Protein AF-A0A4V3D5M1-F1 (afdb_monomer)

Structure (mmCIF, N/CA/C/O backbone):
data_AF-A0A4V3D5M1-F1
#
_entry.id   AF-A0A4V3D5M1-F1
#
loop_
_atom_site.group_PDB
_atom_site.id
_atom_site.type_symbol
_atom_site.label_atom_id
_atom_site.label_alt_id
_atom_site.label_comp_id
_atom_site.label_asym_id
_atom_site.label_entity_id
_atom_site.label_seq_id
_atom_site.pdbx_PDB_ins_code
_atom_site.Cartn_x
_atom_site.Cartn_y
_atom_site.Cartn_z
_atom_site.occupancy
_atom_site.B_iso_or_equiv
_atom_site.auth_seq_id
_atom_site.auth_comp_id
_atom_site.auth_asym_id
_atom_site.auth_atom_id
_atom_site.pdbx_PDB_model_num
ATOM 1 N N . MET A 1 1 ? 50.650 0.240 -108.966 1.00 38.81 1 MET A N 1
ATOM 2 C CA . MET A 1 1 ? 50.405 1.112 -110.134 1.00 38.81 1 MET A CA 1
ATOM 3 C C . MET A 1 1 ? 51.763 1.457 -110.728 1.00 38.81 1 MET A C 1
ATOM 5 O O . MET A 1 1 ? 52.514 2.181 -110.101 1.00 38.81 1 MET A O 1
ATOM 9 N N . SER A 1 2 ? 52.283 0.632 -111.637 1.00 33.84 2 SER A N 1
ATOM 10 C CA . SER A 1 2 ? 51.985 0.589 -113.083 1.00 33.84 2 SER A CA 1
ATOM 11 C C . SER A 1 2 ? 52.769 1.644 -113.875 1.00 33.84 2 SER A C 1
ATOM 13 O O . SER A 1 2 ? 52.471 2.826 -113.787 1.00 33.84 2 SER A O 1
ATOM 15 N N . ALA A 1 3 ? 53.702 1.137 -114.687 1.00 30.89 3 ALA A N 1
ATOM 16 C CA . ALA A 1 3 ? 54.170 1.687 -115.959 1.00 30.89 3 ALA A CA 1
ATOM 17 C C . ALA A 1 3 ? 54.864 3.065 -115.963 1.00 30.89 3 ALA A C 1
ATOM 19 O O . ALA A 1 3 ? 54.233 4.092 -116.165 1.00 30.89 3 ALA A O 1
ATOM 20 N N . PHE A 1 4 ? 56.200 3.050 -115.927 1.00 33.59 4 PHE A N 1
ATOM 21 C CA . PHE A 1 4 ? 57.009 3.901 -116.812 1.00 33.59 4 PHE A CA 1
ATOM 22 C C . PHE A 1 4 ? 58.191 3.069 -117.325 1.00 33.59 4 PHE A C 1
ATOM 24 O O . PHE A 1 4 ? 59.329 3.152 -116.871 1.00 33.59 4 PHE A O 1
ATOM 31 N N . THR A 1 5 ? 57.857 2.153 -118.228 1.00 35.31 5 THR A N 1
ATOM 32 C CA . THR A 1 5 ? 58.787 1.419 -119.082 1.00 35.31 5 THR A CA 1
ATOM 33 C C . THR A 1 5 ? 58.878 2.117 -120.432 1.00 35.31 5 THR A C 1
ATOM 35 O O . THR A 1 5 ? 57.850 2.480 -120.990 1.00 35.31 5 THR A O 1
ATOM 38 N N . SER A 1 6 ? 60.087 2.125 -120.995 1.00 36.47 6 SER A N 1
ATOM 39 C CA . SER A 1 6 ? 60.336 1.960 -122.434 1.00 36.47 6 SER A CA 1
ATOM 40 C C . SER A 1 6 ? 59.888 3.082 -123.382 1.00 36.47 6 SER A C 1
ATOM 42 O O . SER A 1 6 ? 58.747 3.116 -123.826 1.00 36.47 6 SER A O 1
ATOM 44 N N . SER A 1 7 ? 60.840 3.946 -123.754 1.00 36.25 7 SER A N 1
ATOM 45 C CA . SER A 1 7 ? 60.905 4.719 -125.013 1.00 36.25 7 SER A CA 1
ATOM 46 C C . SER A 1 7 ? 61.992 5.786 -124.814 1.00 36.25 7 SER A C 1
ATOM 48 O O . SER A 1 7 ? 61.733 6.818 -124.213 1.00 36.25 7 SER A O 1
ATOM 50 N N . ALA A 1 8 ? 63.264 5.573 -125.142 1.00 36.22 8 ALA A N 1
ATOM 51 C CA . ALA A 1 8 ? 63.747 5.729 -126.508 1.00 36.22 8 ALA A CA 1
ATOM 52 C C . ALA A 1 8 ? 65.191 5.189 -126.613 1.00 36.22 8 ALA A C 1
ATOM 54 O O . ALA A 1 8 ? 66.164 5.932 -126.542 1.00 36.22 8 ALA A O 1
ATOM 55 N N . GLY A 1 9 ? 65.332 3.872 -126.766 1.00 36.44 9 GLY A N 1
ATOM 56 C CA . GLY A 1 9 ? 66.599 3.192 -127.077 1.00 36.44 9 GLY A CA 1
ATOM 57 C C . GLY A 1 9 ? 66.796 2.951 -128.578 1.00 36.44 9 GLY A C 1
ATOM 58 O O . GLY A 1 9 ? 67.371 1.941 -128.963 1.00 36.44 9 GLY A O 1
ATOM 59 N N . GLY A 1 10 ? 66.263 3.823 -129.438 1.00 39.78 10 GLY A N 1
ATOM 60 C CA . GLY A 1 10 ? 66.081 3.536 -130.864 1.00 39.78 10 GLY A CA 1
ATOM 61 C C . GLY A 1 10 ? 66.462 4.677 -131.799 1.00 39.78 10 GLY A C 1
ATOM 62 O O . GLY A 1 10 ? 65.654 5.025 -132.645 1.00 39.78 10 GLY A O 1
ATOM 63 N N . GLN A 1 11 ? 67.651 5.276 -131.659 1.00 41.88 11 GLN A N 1
ATOM 64 C CA . GLN A 1 11 ? 68.198 6.227 -132.653 1.00 41.88 11 GLN A CA 1
ATOM 65 C C . GLN A 1 11 ? 69.733 6.144 -132.833 1.00 41.88 11 GLN A C 1
ATOM 67 O O . GLN A 1 11 ? 70.346 7.078 -133.334 1.00 41.88 11 GLN A O 1
ATOM 72 N N . PHE A 1 12 ? 70.376 5.021 -132.482 1.00 41.94 12 PHE A N 1
ATOM 73 C CA . PHE A 1 12 ? 71.841 4.853 -132.609 1.00 41.94 12 PHE A CA 1
ATOM 74 C C . PHE A 1 12 ? 72.307 3.967 -133.784 1.00 41.94 12 PHE A C 1
ATOM 76 O O . PHE A 1 12 ? 73.502 3.760 -133.963 1.00 41.94 12 PHE A O 1
ATOM 83 N N . ALA A 1 13 ? 71.391 3.497 -134.640 1.00 44.75 13 ALA A N 1
ATOM 84 C CA . ALA A 1 13 ? 71.714 2.652 -135.801 1.00 44.75 13 ALA A CA 1
ATOM 85 C C . ALA A 1 13 ? 71.815 3.414 -137.147 1.00 44.75 13 ALA A C 1
ATOM 87 O O . ALA A 1 13 ? 72.093 2.807 -138.177 1.00 44.75 13 ALA A O 1
ATOM 88 N N . GLY A 1 14 ? 71.611 4.739 -137.164 1.00 43.56 14 GLY A N 1
ATOM 89 C CA . GLY A 1 14 ? 71.550 5.543 -138.398 1.00 43.56 14 GLY A CA 1
ATOM 90 C C . GLY A 1 14 ? 72.867 6.179 -138.872 1.00 43.56 14 GLY A C 1
ATOM 91 O O . GLY A 1 14 ? 72.939 6.637 -140.008 1.00 43.56 14 GLY A O 1
ATOM 92 N N . ALA A 1 15 ? 73.921 6.209 -138.047 1.00 45.25 15 ALA A N 1
ATOM 93 C CA . ALA A 1 15 ? 75.144 6.967 -138.356 1.00 45.25 15 ALA A CA 1
ATOM 94 C C . ALA A 1 15 ? 76.265 6.149 -139.036 1.00 45.25 15 ALA A C 1
ATOM 96 O O . ALA A 1 15 ? 77.187 6.730 -139.601 1.00 45.25 15 ALA A O 1
ATOM 97 N N . LEU A 1 16 ? 76.180 4.811 -139.050 1.00 48.78 16 LEU A N 1
ATOM 98 C CA . LEU A 1 16 ? 77.192 3.934 -139.670 1.00 48.78 16 LEU A CA 1
ATOM 99 C C . LEU A 1 16 ? 76.913 3.596 -141.151 1.00 48.78 16 LEU A C 1
ATOM 101 O O . LEU A 1 16 ? 77.781 3.051 -141.826 1.00 48.78 16 LEU A O 1
ATOM 105 N N . GLY A 1 17 ? 75.748 3.977 -141.693 1.00 49.00 17 GLY A N 1
ATOM 106 C CA . GLY A 1 17 ? 75.392 3.790 -143.111 1.00 49.00 17 GLY A CA 1
ATOM 107 C C . GLY A 1 17 ? 75.863 4.907 -144.058 1.00 49.00 17 GLY A C 1
ATOM 108 O O . GLY A 1 17 ? 75.968 4.690 -145.262 1.00 49.00 17 GLY A O 1
ATOM 109 N N . LEU A 1 18 ? 76.205 6.090 -143.535 1.00 49.97 18 LEU A N 1
ATOM 110 C CA . LEU A 1 18 ? 76.643 7.248 -144.334 1.00 49.97 18 LEU A CA 1
ATOM 111 C C . LEU A 1 18 ? 78.138 7.215 -144.711 1.00 49.97 18 LEU A C 1
ATOM 113 O O . LEU A 1 18 ? 78.573 7.985 -145.563 1.00 49.97 18 LEU A O 1
ATOM 117 N N . ALA A 1 19 ? 78.919 6.286 -144.150 1.00 49.03 19 ALA A N 1
ATOM 118 C CA . ALA A 1 19 ? 80.354 6.159 -144.422 1.00 49.03 19 ALA A CA 1
ATOM 119 C C . ALA A 1 19 ? 80.692 5.340 -145.690 1.00 49.03 19 ALA A C 1
ATOM 121 O O . ALA A 1 19 ? 81.795 5.462 -146.213 1.00 49.03 19 ALA A O 1
ATOM 122 N N . PHE A 1 20 ? 79.756 4.551 -146.237 1.00 52.84 20 PHE A N 1
ATOM 123 C CA . PHE A 1 20 ? 80.002 3.725 -147.435 1.00 52.84 20 PHE A CA 1
ATOM 124 C C . PHE A 1 20 ? 79.642 4.421 -148.763 1.00 52.84 20 PHE A C 1
ATOM 126 O O . PHE A 1 20 ? 80.139 4.031 -149.817 1.00 52.84 20 PHE A O 1
ATOM 133 N N . ALA A 1 21 ? 78.837 5.489 -148.730 1.00 51.47 21 ALA A N 1
ATOM 134 C CA . ALA A 1 21 ? 78.454 6.250 -149.927 1.00 51.47 21 ALA A CA 1
ATOM 135 C C . ALA A 1 21 ? 79.505 7.300 -150.351 1.00 51.47 21 ALA A C 1
ATOM 137 O O . ALA A 1 21 ? 79.595 7.637 -151.529 1.00 51.47 21 ALA A O 1
ATOM 138 N N . ALA A 1 22 ? 80.362 7.760 -149.431 1.00 49.22 22 ALA A N 1
ATOM 139 C CA . ALA A 1 22 ? 81.484 8.651 -149.749 1.00 49.22 22 ALA A CA 1
ATOM 140 C C . ALA A 1 22 ? 82.680 7.916 -150.401 1.00 49.22 22 ALA A C 1
ATOM 142 O O . ALA A 1 22 ? 83.507 8.540 -151.062 1.00 49.22 22 ALA A O 1
ATOM 143 N N . ALA A 1 23 ? 82.747 6.583 -150.288 1.00 48.66 23 ALA A N 1
ATOM 144 C CA . ALA A 1 23 ? 83.873 5.768 -150.752 1.00 48.66 23 ALA A CA 1
ATOM 145 C C . ALA A 1 23 ? 83.890 5.475 -152.270 1.00 48.66 23 ALA A C 1
ATOM 147 O O . ALA A 1 23 ? 84.845 4.878 -152.758 1.00 48.66 23 ALA A O 1
ATOM 148 N N . ARG A 1 24 ? 82.879 5.906 -153.045 1.00 51.75 24 ARG A N 1
ATOM 149 C CA . ARG A 1 24 ? 82.835 5.699 -154.512 1.00 51.75 24 ARG A CA 1
ATOM 150 C C . ARG A 1 24 ? 83.098 6.965 -155.341 1.00 51.75 24 ARG A C 1
ATOM 152 O O . ARG A 1 24 ? 83.349 6.853 -156.533 1.00 51.75 24 ARG A O 1
ATOM 159 N N . ALA A 1 25 ? 83.099 8.148 -154.722 1.00 46.75 25 ALA A N 1
ATOM 160 C CA . ALA A 1 25 ? 83.347 9.430 -155.399 1.00 46.75 25 ALA A CA 1
ATOM 161 C C . ALA A 1 25 ? 84.791 9.959 -155.239 1.00 46.75 25 ALA A C 1
ATOM 163 O O . ALA A 1 25 ? 85.139 10.978 -155.826 1.00 46.75 25 ALA A O 1
ATOM 164 N N . ALA A 1 26 ? 85.649 9.272 -154.476 1.00 43.56 26 ALA A N 1
ATOM 165 C CA . ALA A 1 26 ? 87.020 9.700 -154.165 1.00 43.56 26 ALA A CA 1
ATOM 166 C C . ALA A 1 26 ? 88.106 8.855 -154.8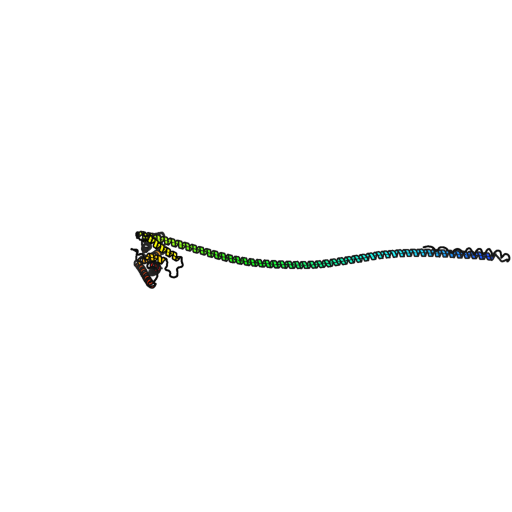72 1.00 43.56 26 ALA A C 1
ATOM 168 O O . ALA A 1 26 ? 89.197 8.672 -154.342 1.00 43.56 26 ALA A O 1
ATOM 169 N N . SER A 1 27 ? 87.811 8.330 -156.070 1.00 45.66 27 SER A N 1
ATOM 170 C CA . SER A 1 27 ? 88.749 7.549 -156.903 1.00 45.66 27 SER A CA 1
ATOM 171 C C . SER A 1 27 ? 89.645 8.412 -157.813 1.00 45.66 27 SER A C 1
ATOM 173 O O . SER A 1 27 ? 90.432 7.863 -158.579 1.00 45.66 27 SER A O 1
ATOM 175 N N . GLU A 1 28 ? 89.550 9.744 -157.754 1.00 43.41 28 GLU A N 1
ATOM 176 C CA . GLU A 1 28 ? 90.243 10.643 -158.699 1.00 43.41 28 GLU A CA 1
ATOM 177 C C . GLU A 1 28 ? 91.221 11.639 -158.055 1.00 43.41 28 GLU A C 1
ATOM 179 O O . GLU A 1 28 ? 91.798 12.468 -158.754 1.00 43.41 28 GLU A O 1
ATOM 184 N N . ARG A 1 29 ? 91.465 11.584 -156.739 1.00 43.66 29 ARG A N 1
ATOM 185 C CA . ARG A 1 29 ? 92.423 12.494 -156.082 1.00 43.66 29 ARG A CA 1
ATOM 186 C C . ARG A 1 29 ? 93.280 11.731 -155.087 1.00 43.66 29 ARG A C 1
ATOM 188 O O . ARG A 1 29 ? 92.848 11.467 -153.972 1.00 43.66 29 ARG A O 1
ATOM 195 N N . GLY A 1 30 ? 94.468 11.333 -155.536 1.00 50.34 30 GLY A N 1
ATOM 196 C CA . GLY A 1 30 ? 95.462 10.638 -154.726 1.00 50.34 30 GLY A CA 1
ATOM 197 C C . GLY A 1 30 ? 95.838 11.431 -153.475 1.00 50.34 30 GLY A C 1
ATOM 198 O O . GLY A 1 30 ? 96.649 12.347 -153.545 1.00 50.34 30 GLY A O 1
ATOM 199 N N . GLU A 1 31 ? 95.264 11.028 -152.344 1.00 46.81 31 GLU A N 1
ATOM 200 C CA . GLU A 1 31 ? 95.636 11.448 -150.995 1.00 46.81 31 GLU A CA 1
ATOM 201 C C . GLU A 1 31 ? 95.695 10.226 -150.057 1.00 46.81 31 GLU A C 1
ATOM 203 O O . GLU A 1 31 ? 95.094 9.176 -150.292 1.00 46.81 31 GLU A O 1
ATOM 208 N N . ASP A 1 32 ? 96.515 10.363 -149.023 1.00 55.97 32 ASP A N 1
ATOM 209 C CA . ASP A 1 32 ? 97.244 9.318 -148.303 1.00 55.97 32 ASP A CA 1
ATOM 210 C C . ASP A 1 32 ? 96.400 8.598 -147.214 1.00 55.97 32 ASP A C 1
ATOM 212 O O . ASP A 1 32 ? 96.239 9.067 -146.081 1.00 55.97 32 ASP A O 1
ATOM 216 N N . TRP A 1 33 ? 95.844 7.425 -147.550 1.00 52.62 33 TRP A N 1
ATOM 217 C CA . TRP A 1 33 ? 94.877 6.642 -146.749 1.00 52.62 33 TRP A CA 1
ATOM 218 C C . TRP A 1 33 ? 95.393 6.109 -145.394 1.00 52.62 33 TRP A C 1
ATOM 220 O O . TRP A 1 33 ? 94.600 5.746 -144.516 1.00 52.62 33 TRP A O 1
ATOM 230 N N . ALA A 1 34 ? 96.708 6.083 -145.166 1.00 57.53 34 ALA A N 1
ATOM 231 C CA . ALA A 1 34 ? 97.302 5.540 -143.940 1.00 57.53 34 ALA A CA 1
ATOM 232 C C . ALA A 1 34 ? 97.051 6.419 -142.693 1.00 57.53 34 ALA A C 1
ATOM 234 O O . ALA A 1 34 ? 96.939 5.907 -141.573 1.00 57.53 34 ALA A O 1
ATOM 235 N N . ALA A 1 35 ? 96.898 7.737 -142.866 1.00 58.00 35 ALA A N 1
ATOM 236 C CA . ALA A 1 35 ? 96.636 8.668 -141.764 1.00 58.00 35 ALA A CA 1
ATOM 237 C C . ALA A 1 35 ? 95.186 8.587 -141.248 1.00 58.00 35 ALA A C 1
ATOM 239 O O . ALA A 1 35 ? 94.921 8.792 -140.057 1.00 58.00 35 ALA A O 1
ATOM 240 N N . GLN A 1 36 ? 94.242 8.241 -142.125 1.00 56.66 36 GLN A N 1
ATOM 241 C CA . GLN A 1 36 ? 92.815 8.224 -141.811 1.00 56.66 36 GLN A CA 1
ATOM 242 C C . GLN A 1 36 ? 92.421 6.971 -141.015 1.00 56.66 36 GLN A C 1
ATOM 244 O O . GLN A 1 36 ? 91.700 7.073 -140.022 1.00 56.66 36 GLN A O 1
ATOM 249 N N . ALA A 1 37 ? 92.998 5.808 -141.339 1.00 58.75 37 ALA A N 1
ATOM 250 C CA . ALA A 1 37 ? 92.795 4.570 -140.578 1.00 58.75 37 ALA A CA 1
ATOM 251 C C . ALA A 1 37 ? 93.282 4.676 -139.116 1.00 58.75 37 ALA A C 1
ATOM 253 O O . ALA A 1 37 ? 92.639 4.162 -138.197 1.00 58.75 37 ALA A O 1
ATOM 254 N N . LYS A 1 38 ? 94.385 5.398 -138.870 1.00 64.50 38 LYS A N 1
ATOM 255 C CA . LYS A 1 38 ? 94.924 5.621 -137.516 1.00 64.50 38 LYS A CA 1
ATOM 256 C C . LYS A 1 38 ? 94.038 6.557 -136.681 1.00 64.50 38 LYS A C 1
ATOM 258 O O . LYS A 1 38 ? 93.920 6.357 -135.473 1.00 64.50 38 LYS A O 1
ATOM 263 N N . ARG A 1 39 ? 93.375 7.533 -137.320 1.00 62.59 39 ARG A N 1
ATOM 264 C CA . ARG A 1 39 ? 92.356 8.382 -136.675 1.00 62.59 39 ARG A CA 1
ATOM 265 C C . ARG A 1 39 ? 91.113 7.584 -136.291 1.00 62.59 39 ARG A C 1
ATOM 267 O O . ARG A 1 39 ? 90.648 7.735 -135.170 1.00 62.59 39 ARG A O 1
ATOM 274 N N . TYR A 1 40 ? 90.624 6.699 -137.161 1.00 66.25 40 TYR A N 1
ATOM 275 C CA . TYR A 1 40 ? 89.454 5.871 -136.847 1.00 66.25 40 TYR A CA 1
ATOM 276 C C . TYR A 1 40 ? 89.707 4.860 -135.722 1.00 66.25 40 TYR A C 1
ATOM 278 O O . TYR A 1 40 ? 88.810 4.629 -134.918 1.00 66.25 40 TYR A O 1
ATOM 286 N N . ARG A 1 41 ? 90.921 4.300 -135.608 1.00 67.94 41 ARG A N 1
ATOM 287 C CA . ARG A 1 41 ? 91.261 3.387 -134.501 1.00 67.94 41 ARG A CA 1
ATOM 288 C C . ARG A 1 41 ? 91.300 4.105 -133.144 1.00 67.94 41 ARG A C 1
ATOM 290 O O . ARG A 1 41 ? 90.707 3.598 -132.203 1.00 67.94 41 ARG A O 1
ATOM 297 N N . ARG A 1 42 ? 91.898 5.304 -133.071 1.00 69.94 42 ARG A N 1
ATOM 298 C CA . ARG A 1 42 ? 91.842 6.145 -131.857 1.00 69.94 42 ARG A CA 1
ATOM 299 C C . ARG A 1 42 ? 90.416 6.544 -131.505 1.00 69.94 42 ARG A C 1
ATOM 301 O O . ARG A 1 42 ? 90.024 6.406 -130.361 1.00 69.94 42 ARG A O 1
ATOM 308 N N . LEU A 1 43 ? 89.617 6.938 -132.499 1.00 70.25 43 LEU A N 1
ATOM 309 C CA . LEU A 1 43 ? 88.214 7.279 -132.267 1.00 70.25 43 LEU A CA 1
ATOM 310 C C . LEU A 1 43 ? 87.433 6.084 -131.694 1.00 70.25 43 LEU A C 1
ATOM 312 O O . LEU A 1 43 ? 86.623 6.260 -130.797 1.00 70.25 43 LEU A O 1
ATOM 316 N N . ALA A 1 44 ? 87.680 4.866 -132.186 1.00 67.38 44 ALA A N 1
ATOM 317 C CA . ALA A 1 44 ? 87.042 3.656 -131.670 1.00 67.38 44 ALA A CA 1
ATOM 318 C C . ALA A 1 44 ? 87.494 3.298 -130.239 1.00 67.38 44 ALA A C 1
ATOM 320 O O . ALA A 1 44 ? 86.673 2.840 -129.446 1.00 67.38 44 ALA A O 1
ATOM 321 N N . GLU A 1 45 ? 88.767 3.521 -129.901 1.00 73.19 45 GLU A N 1
ATOM 322 C CA . GLU A 1 45 ? 89.299 3.361 -128.538 1.00 73.19 45 GLU A CA 1
ATOM 323 C C . GLU A 1 45 ? 88.703 4.405 -127.580 1.00 73.19 45 GLU A C 1
ATOM 325 O O . GLU A 1 45 ? 88.191 4.026 -126.529 1.00 73.19 45 GLU A O 1
ATOM 330 N N . ASP A 1 46 ? 88.639 5.675 -127.992 1.00 74.19 46 ASP A N 1
ATOM 331 C CA . ASP A 1 46 ? 88.011 6.763 -127.230 1.00 74.19 46 ASP A CA 1
ATOM 332 C C . ASP A 1 46 ? 86.509 6.497 -127.003 1.00 74.19 46 ASP A C 1
ATOM 334 O O . ASP A 1 46 ? 85.981 6.730 -125.915 1.00 74.19 46 ASP A O 1
ATOM 338 N N . TYR A 1 47 ? 85.807 5.957 -128.009 1.00 69.94 47 TYR A N 1
ATOM 339 C CA . TYR A 1 47 ? 84.399 5.561 -127.886 1.00 69.94 47 TYR A CA 1
ATOM 340 C C . TYR A 1 47 ? 84.201 4.394 -126.921 1.00 69.94 47 TYR A C 1
ATOM 342 O O . TYR A 1 47 ? 83.223 4.382 -126.175 1.00 69.94 47 TYR A O 1
ATOM 350 N N . LYS A 1 48 ? 85.109 3.413 -126.930 1.00 74.44 48 LYS A N 1
ATOM 351 C CA . LYS A 1 48 ? 85.054 2.283 -126.003 1.00 74.44 48 LYS A CA 1
ATOM 352 C C . LYS A 1 48 ? 85.326 2.740 -124.572 1.00 74.44 48 LYS A C 1
ATOM 354 O O . LYS A 1 48 ? 84.572 2.380 -123.681 1.00 74.44 48 LYS A O 1
ATOM 359 N N . GLU A 1 49 ? 86.322 3.597 -124.362 1.00 75.38 49 GLU A N 1
ATOM 360 C CA . GLU A 1 49 ? 86.625 4.152 -123.041 1.00 75.38 49 GLU A CA 1
ATOM 361 C C . GLU A 1 49 ? 85.478 5.033 -122.514 1.00 75.38 49 GLU A C 1
ATOM 363 O O . GLU A 1 49 ? 85.123 4.962 -121.338 1.00 75.38 49 GLU A O 1
ATOM 368 N N . ALA A 1 50 ? 84.842 5.827 -123.383 1.00 71.56 50 ALA A N 1
ATOM 369 C CA . ALA A 1 50 ? 83.647 6.593 -123.030 1.00 71.56 50 ALA A CA 1
ATOM 370 C C . ALA A 1 50 ? 82.452 5.685 -122.692 1.00 71.56 50 ALA A C 1
ATOM 372 O O . ALA A 1 50 ? 81.703 5.980 -121.759 1.00 71.56 50 ALA A O 1
ATOM 373 N N . TYR A 1 51 ? 82.280 4.580 -123.421 1.00 74.00 51 TYR A N 1
ATOM 374 C CA . TYR A 1 51 ? 81.241 3.589 -123.151 1.00 74.00 51 TYR A CA 1
ATOM 375 C C . TYR A 1 51 ? 81.480 2.860 -121.825 1.00 74.00 51 TYR A C 1
ATOM 377 O O . TYR A 1 51 ? 80.552 2.750 -121.030 1.00 74.00 51 TYR A O 1
ATOM 385 N N . ASP A 1 52 ? 82.713 2.433 -121.551 1.00 75.25 52 ASP A N 1
ATOM 386 C CA . ASP A 1 52 ? 83.083 1.745 -120.313 1.00 75.25 52 ASP A CA 1
ATOM 387 C C . ASP A 1 52 ? 82.903 2.674 -119.097 1.00 75.25 52 ASP A C 1
ATOM 389 O O . ASP A 1 52 ? 82.280 2.274 -118.116 1.00 75.25 52 ASP A O 1
ATOM 393 N N . LYS A 1 53 ? 83.304 3.953 -119.195 1.00 75.62 53 LYS A N 1
ATOM 394 C CA . LYS A 1 53 ? 83.052 4.968 -118.148 1.00 75.62 53 LYS A CA 1
ATOM 395 C C . LYS A 1 53 ? 81.564 5.246 -117.934 1.00 75.62 53 LYS A C 1
ATOM 397 O O . LYS A 1 53 ? 81.130 5.440 -116.799 1.00 75.62 53 LYS A O 1
ATOM 402 N N . LEU A 1 54 ? 80.767 5.274 -119.005 1.00 71.62 54 LEU A N 1
ATOM 403 C CA . LEU A 1 54 ? 79.311 5.414 -118.905 1.00 71.62 54 LEU A CA 1
ATOM 404 C C . LEU A 1 54 ? 78.670 4.179 -118.276 1.00 71.62 54 LEU A C 1
ATOM 406 O O . LEU A 1 54 ? 77.735 4.322 -117.491 1.00 71.62 54 LEU A O 1
ATOM 410 N N . TYR A 1 55 ? 79.162 2.984 -118.598 1.00 74.25 55 TYR A N 1
ATOM 411 C CA . TYR A 1 55 ? 78.678 1.742 -118.014 1.00 74.25 55 TYR A CA 1
ATOM 412 C C . TYR A 1 55 ? 79.021 1.675 -116.525 1.00 74.25 55 TYR A C 1
ATOM 414 O O . TYR A 1 55 ? 78.134 1.388 -115.729 1.00 74.25 55 TYR A O 1
ATOM 422 N N . GLU A 1 56 ? 80.246 2.045 -116.142 1.00 76.44 56 GLU A N 1
ATOM 423 C CA . GLU A 1 56 ? 80.708 2.110 -114.753 1.00 76.44 56 GLU A CA 1
ATOM 424 C C . GLU A 1 56 ? 79.896 3.131 -113.936 1.00 76.44 56 GLU A C 1
ATOM 426 O O . GLU A 1 56 ? 79.359 2.793 -112.879 1.00 76.44 56 GLU A O 1
ATOM 431 N N . ALA A 1 57 ? 79.681 4.338 -114.477 1.00 72.62 57 ALA A N 1
ATOM 432 C CA . ALA A 1 57 ? 78.802 5.346 -113.881 1.00 72.62 57 ALA A CA 1
ATOM 433 C C . ALA A 1 57 ? 77.342 4.866 -113.773 1.00 72.62 57 ALA A C 1
ATOM 435 O O . ALA A 1 57 ? 76.659 5.154 -112.786 1.00 72.62 57 ALA A O 1
ATOM 436 N N . LEU A 1 58 ? 76.849 4.102 -114.754 1.00 76.44 58 LEU A N 1
ATOM 437 C CA . LEU A 1 58 ? 75.517 3.496 -114.714 1.00 76.44 58 LEU A CA 1
ATOM 438 C C . LEU A 1 58 ? 75.416 2.411 -113.628 1.00 76.44 58 LEU A C 1
ATOM 440 O O . LEU A 1 58 ? 74.383 2.307 -112.971 1.00 76.44 58 LEU A O 1
ATOM 444 N N . THR A 1 59 ? 76.455 1.601 -113.415 1.00 77.00 59 THR A N 1
ATOM 445 C CA . THR A 1 59 ? 76.501 0.621 -112.314 1.00 77.00 59 THR A CA 1
ATOM 446 C C . THR A 1 59 ? 76.562 1.302 -110.956 1.00 77.00 59 THR A C 1
ATOM 448 O O . THR A 1 59 ? 75.710 1.006 -110.126 1.00 77.00 59 THR A O 1
ATOM 451 N N . ILE A 1 60 ? 77.444 2.289 -110.762 1.00 79.12 60 ILE A N 1
ATOM 452 C CA . ILE A 1 60 ? 77.553 3.045 -109.502 1.00 79.12 60 ILE A CA 1
ATOM 453 C C . ILE A 1 60 ? 76.223 3.735 -109.167 1.00 79.12 60 ILE A C 1
ATOM 455 O O . ILE A 1 60 ? 75.765 3.712 -108.028 1.00 79.12 60 ILE A O 1
ATOM 459 N N . THR A 1 61 ? 75.550 4.321 -110.162 1.00 76.50 61 THR A N 1
ATOM 460 C CA . THR A 1 61 ? 74.238 4.952 -109.946 1.00 76.50 61 THR A CA 1
ATOM 461 C C . THR A 1 61 ? 73.125 3.941 -109.673 1.00 76.50 61 THR A C 1
ATOM 463 O O . THR A 1 61 ? 72.229 4.238 -108.883 1.00 76.50 61 THR A O 1
ATOM 466 N N . LYS A 1 62 ? 73.160 2.741 -110.269 1.00 78.88 62 LYS A N 1
ATOM 467 C CA . LYS A 1 62 ? 72.215 1.654 -109.954 1.00 78.88 62 LYS A CA 1
ATOM 468 C C . LYS A 1 62 ? 72.433 1.088 -108.555 1.00 78.88 62 LYS A C 1
ATOM 470 O O . LYS A 1 62 ? 71.449 0.881 -107.850 1.00 78.88 62 LYS A O 1
ATOM 475 N N . GLU A 1 63 ? 73.681 0.871 -108.159 1.00 80.62 63 GLU A N 1
ATOM 476 C CA . GLU A 1 63 ? 74.061 0.401 -106.824 1.00 80.62 63 GLU A CA 1
ATOM 477 C C . GLU A 1 63 ? 73.698 1.447 -105.768 1.00 80.62 63 GLU A C 1
ATOM 479 O O . GLU A 1 63 ? 72.959 1.131 -104.840 1.00 80.62 63 GLU A O 1
ATOM 484 N N . GLY A 1 64 ? 74.042 2.720 -105.985 1.00 77.06 64 GLY A N 1
ATOM 485 C CA . GLY A 1 64 ? 73.623 3.819 -105.111 1.00 77.06 64 GLY A CA 1
ATOM 486 C C . GLY A 1 64 ? 72.099 3.983 -105.037 1.00 77.06 64 GLY A C 1
ATOM 487 O O . GLY A 1 64 ? 71.546 4.231 -103.967 1.00 77.06 64 GLY A O 1
ATOM 488 N N . ALA A 1 65 ? 71.373 3.775 -106.143 1.00 76.44 65 ALA A N 1
ATOM 489 C CA . ALA A 1 65 ? 69.909 3.755 -106.131 1.00 76.44 65 ALA A CA 1
ATOM 490 C C . ALA A 1 65 ? 69.339 2.535 -105.387 1.00 76.44 65 ALA A C 1
ATOM 492 O O . ALA A 1 65 ? 68.259 2.626 -104.800 1.00 76.44 65 ALA A O 1
ATOM 493 N N . GLN A 1 66 ? 70.030 1.395 -105.408 1.00 82.44 66 GLN A N 1
ATOM 494 C CA . GLN A 1 66 ? 69.640 0.185 -104.690 1.00 82.44 66 GLN A CA 1
ATOM 495 C C . GLN A 1 66 ? 69.901 0.317 -103.185 1.00 82.44 66 GLN A C 1
ATOM 497 O O . GLN A 1 66 ? 69.006 0.011 -102.401 1.00 82.44 66 GLN A O 1
ATOM 502 N N . GLU A 1 67 ? 71.050 0.852 -102.778 1.00 82.25 67 GLU A N 1
ATOM 503 C CA . GLU A 1 67 ? 71.357 1.186 -101.383 1.00 82.25 67 GLU A CA 1
ATOM 504 C C . GLU A 1 67 ? 70.399 2.248 -100.834 1.00 82.25 67 GLU A C 1
ATOM 506 O O . GLU A 1 67 ? 69.862 2.101 -99.735 1.00 82.25 67 GLU A O 1
ATOM 511 N N . ALA A 1 68 ? 70.088 3.284 -101.621 1.00 78.75 68 ALA A N 1
ATOM 512 C CA . ALA A 1 68 ? 69.085 4.279 -101.250 1.00 78.75 68 ALA A CA 1
ATOM 513 C C . ALA A 1 68 ? 67.688 3.658 -101.078 1.00 78.75 68 ALA A C 1
ATOM 515 O O . ALA A 1 68 ? 66.963 4.029 -100.154 1.00 78.75 68 ALA A O 1
ATOM 516 N N . ARG A 1 69 ? 67.304 2.685 -101.920 1.00 82.94 69 ARG A N 1
ATOM 517 C CA . ARG A 1 69 ? 66.049 1.928 -101.756 1.00 82.94 69 ARG A CA 1
ATOM 518 C C . ARG A 1 69 ? 66.065 1.071 -100.497 1.00 82.94 69 ARG A C 1
ATOM 520 O O . ARG A 1 69 ? 65.114 1.147 -99.733 1.00 82.94 69 ARG A O 1
ATOM 527 N N . GLN A 1 70 ? 67.139 0.326 -100.245 1.00 86.12 70 GLN A N 1
ATOM 528 C CA . GLN A 1 70 ? 67.281 -0.490 -99.034 1.00 86.12 70 GLN A CA 1
ATOM 529 C C . GLN A 1 70 ? 67.235 0.368 -97.766 1.00 86.12 70 GLN A C 1
ATOM 531 O O . GLN A 1 70 ? 66.541 0.023 -96.814 1.00 86.12 70 GLN A O 1
ATOM 536 N N . THR A 1 71 ? 67.904 1.522 -97.776 1.00 85.31 71 THR A N 1
ATOM 537 C CA . THR A 1 71 ? 67.909 2.470 -96.655 1.00 85.31 71 THR A CA 1
ATOM 538 C C . THR A 1 71 ? 66.523 3.070 -96.447 1.00 85.31 71 THR A C 1
ATOM 540 O O . THR A 1 71 ? 66.033 3.125 -95.322 1.00 85.31 71 THR A O 1
ATOM 543 N N . ARG A 1 72 ? 65.846 3.479 -97.527 1.00 87.25 72 ARG A N 1
ATOM 544 C CA . ARG A 1 72 ? 64.465 3.969 -97.466 1.00 87.25 72 ARG A CA 1
ATOM 545 C C . ARG A 1 72 ? 63.524 2.905 -96.916 1.00 87.25 72 ARG A C 1
ATOM 547 O O . ARG A 1 72 ? 62.740 3.211 -96.030 1.00 87.25 72 ARG A O 1
ATOM 554 N N . ASP A 1 73 ? 63.590 1.682 -97.425 1.00 87.81 73 ASP A N 1
ATOM 555 C CA . ASP A 1 73 ? 62.689 0.605 -97.021 1.00 87.81 73 ASP A CA 1
ATOM 556 C C . ASP A 1 73 ? 62.967 0.174 -95.564 1.00 87.81 73 ASP A C 1
ATOM 558 O O . ASP A 1 73 ? 62.023 -0.055 -94.810 1.00 87.81 73 ASP A O 1
ATOM 562 N N . PHE A 1 74 ? 64.230 0.190 -95.113 1.00 89.31 74 PHE A N 1
ATOM 563 C CA . PHE A 1 74 ? 64.598 0.017 -93.701 1.00 89.31 74 PHE A CA 1
ATOM 564 C C . PHE A 1 74 ? 64.028 1.129 -92.809 1.00 89.31 74 PHE A C 1
ATOM 566 O O . PHE A 1 74 ? 63.413 0.843 -91.781 1.00 89.31 74 PHE A O 1
ATOM 573 N N . LEU A 1 75 ? 64.188 2.399 -93.203 1.00 88.19 75 LEU A N 1
ATOM 574 C CA . LEU A 1 75 ? 63.650 3.542 -92.459 1.00 88.19 75 LEU A CA 1
ATOM 575 C C . LEU A 1 75 ? 62.118 3.538 -92.434 1.00 88.19 75 LEU A C 1
ATOM 577 O O . LEU A 1 75 ? 61.533 3.854 -91.403 1.00 88.19 75 LEU A O 1
ATOM 581 N N . LEU A 1 76 ? 61.464 3.146 -93.530 1.00 88.62 76 LEU A N 1
ATOM 582 C CA . LEU A 1 76 ? 60.012 2.977 -93.587 1.00 88.62 76 LEU A CA 1
ATOM 583 C C . LEU A 1 76 ? 59.547 1.826 -92.689 1.00 88.62 76 LEU A C 1
ATOM 585 O O . LEU A 1 76 ? 58.536 1.979 -92.011 1.00 88.62 76 LEU A O 1
ATOM 589 N N . GLY A 1 77 ? 60.293 0.719 -92.630 1.00 89.38 77 GLY A N 1
ATOM 590 C CA . GLY A 1 77 ? 60.041 -0.374 -91.689 1.00 89.38 77 GLY A CA 1
ATOM 591 C C . GLY A 1 77 ? 60.153 0.082 -90.233 1.00 89.38 77 GLY A C 1
ATOM 592 O O . GLY A 1 77 ? 59.233 -0.131 -89.449 1.00 89.38 77 GLY A O 1
ATOM 593 N N . LYS A 1 78 ? 61.222 0.809 -89.887 1.00 90.75 78 LYS A N 1
ATOM 594 C CA . LYS A 1 78 ? 61.412 1.389 -88.547 1.00 90.75 78 LYS A CA 1
ATOM 595 C C . LYS A 1 78 ? 60.344 2.418 -88.187 1.00 90.75 78 LYS A C 1
ATOM 597 O O . LYS A 1 78 ? 59.889 2.459 -87.048 1.00 90.75 78 LYS A O 1
ATOM 602 N N . LEU A 1 79 ? 59.924 3.234 -89.152 1.00 87.69 79 LEU A N 1
ATOM 603 C CA . LEU A 1 79 ? 58.838 4.189 -88.964 1.00 87.69 79 LEU A CA 1
ATOM 604 C C . LEU A 1 79 ? 57.501 3.464 -88.752 1.00 87.69 79 LEU A C 1
ATOM 606 O O . LEU A 1 79 ? 56.743 3.865 -87.877 1.00 87.69 79 LEU A O 1
ATOM 610 N N . ALA A 1 80 ? 57.237 2.380 -89.488 1.00 87.69 80 ALA A N 1
ATOM 611 C CA . ALA A 1 80 ? 56.049 1.551 -89.301 1.00 87.69 80 ALA A CA 1
ATOM 612 C C . ALA A 1 80 ? 56.019 0.897 -87.906 1.00 87.69 80 ALA A C 1
ATOM 614 O O . ALA A 1 80 ? 55.004 1.001 -87.217 1.00 87.69 80 ALA A O 1
ATOM 615 N N . GLU A 1 81 ? 57.136 0.313 -87.452 1.00 90.00 81 GLU A N 1
ATOM 616 C CA . GLU A 1 81 ? 57.293 -0.224 -86.088 1.00 90.00 81 GLU A CA 1
ATOM 617 C C . GLU A 1 81 ? 57.008 0.854 -85.031 1.00 90.00 81 GLU A C 1
ATOM 619 O O . GLU A 1 81 ? 56.138 0.670 -84.182 1.00 90.00 81 GLU A O 1
ATOM 624 N N . ALA A 1 82 ? 57.640 2.028 -85.142 1.00 88.38 82 ALA A N 1
ATOM 625 C CA . ALA A 1 82 ? 57.417 3.136 -84.213 1.00 88.38 82 ALA A CA 1
ATOM 626 C C . ALA A 1 82 ? 55.959 3.639 -84.226 1.00 88.38 82 ALA A C 1
ATOM 628 O O . ALA A 1 82 ? 55.411 3.999 -83.183 1.00 88.38 82 ALA A O 1
ATOM 629 N N . THR A 1 83 ? 55.295 3.658 -85.390 1.00 87.81 83 THR A N 1
ATOM 630 C CA . THR A 1 83 ? 53.869 4.022 -85.464 1.00 87.81 83 THR A CA 1
ATOM 631 C C . THR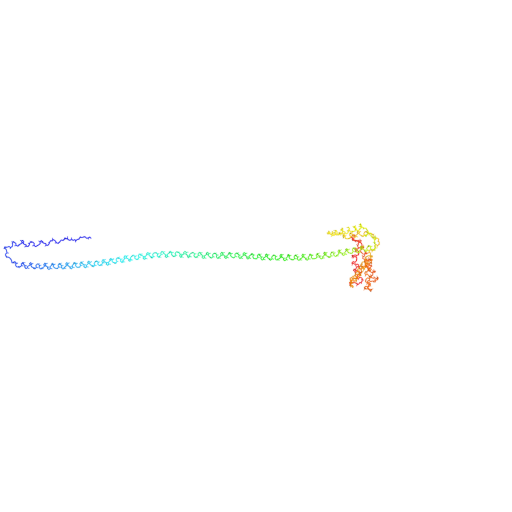 A 1 83 ? 52.959 2.982 -84.819 1.00 87.81 83 THR A C 1
ATOM 633 O O . THR A 1 83 ? 51.959 3.369 -84.212 1.00 87.81 83 THR A O 1
ATOM 636 N N . GLN A 1 84 ? 53.308 1.695 -84.902 1.00 90.75 84 GLN A N 1
ATOM 637 C CA . GLN A 1 84 ? 52.569 0.616 -84.251 1.00 90.75 84 GLN A CA 1
ATOM 638 C C . GLN A 1 84 ? 52.747 0.674 -82.729 1.00 90.75 84 GLN A C 1
ATOM 640 O O . GLN A 1 84 ? 51.754 0.687 -82.007 1.00 90.75 84 GLN A O 1
ATOM 645 N N . GLU A 1 85 ? 53.978 0.838 -82.239 1.00 91.56 85 GLU A N 1
ATOM 646 C CA . GLU A 1 85 ? 54.260 1.013 -80.807 1.00 91.56 85 GLU A CA 1
ATOM 647 C C . GLU A 1 85 ? 53.534 2.237 -80.226 1.00 91.56 85 GLU A C 1
ATOM 649 O O . GLU A 1 85 ? 52.962 2.175 -79.136 1.00 91.56 85 GLU A O 1
ATOM 654 N N . LEU A 1 86 ? 53.479 3.351 -80.969 1.00 90.44 86 LEU A N 1
ATOM 655 C CA . LEU A 1 86 ? 52.697 4.528 -80.580 1.00 90.44 86 LEU A CA 1
ATOM 656 C C . LEU A 1 86 ? 51.187 4.256 -80.564 1.00 90.44 86 LEU A C 1
ATOM 658 O O . LEU A 1 86 ? 50.478 4.808 -79.717 1.00 90.44 86 LEU A O 1
ATOM 662 N N . ALA A 1 87 ? 50.671 3.444 -81.490 1.00 90.75 87 ALA A N 1
ATOM 663 C CA . ALA A 1 87 ? 49.264 3.053 -81.509 1.00 90.75 87 ALA A CA 1
ATOM 664 C C . ALA A 1 87 ? 48.913 2.171 -80.299 1.00 90.75 87 ALA A C 1
ATOM 666 O O . ALA A 1 87 ? 47.902 2.431 -79.637 1.00 90.75 87 ALA A O 1
ATOM 667 N N . ASP A 1 88 ? 49.778 1.215 -79.964 1.00 92.69 88 ASP A N 1
ATOM 668 C CA . ASP A 1 88 ? 49.627 0.324 -78.813 1.00 92.69 88 ASP A CA 1
ATOM 669 C C . ASP A 1 88 ? 49.727 1.110 -77.498 1.00 92.69 88 ASP A C 1
ATOM 671 O O . ASP A 1 88 ? 48.839 1.012 -76.647 1.00 92.69 88 ASP A O 1
ATOM 675 N N . ALA A 1 89 ? 50.713 2.006 -77.368 1.00 90.75 89 ALA A N 1
ATOM 676 C CA . ALA A 1 89 ? 50.837 2.909 -76.223 1.00 90.75 89 ALA A CA 1
ATOM 677 C C . ALA A 1 89 ? 49.596 3.804 -76.059 1.00 90.75 89 ALA A C 1
ATOM 679 O O . ALA A 1 89 ? 49.090 3.984 -74.951 1.00 90.75 89 ALA A O 1
ATOM 680 N N . ARG A 1 90 ? 49.034 4.323 -77.161 1.00 91.62 90 ARG A N 1
ATOM 681 C CA . ARG A 1 90 ? 47.757 5.060 -77.138 1.00 91.62 90 ARG A CA 1
ATOM 682 C C . ARG A 1 90 ? 46.572 4.181 -76.740 1.00 91.62 90 ARG A C 1
ATOM 684 O O . ARG A 1 90 ? 45.601 4.705 -76.195 1.00 91.62 90 ARG A O 1
ATOM 691 N N . GLY A 1 91 ? 46.594 2.890 -77.060 1.00 93.19 91 GLY A N 1
ATOM 692 C CA . GLY A 1 91 ? 45.605 1.915 -76.598 1.00 93.19 91 GLY A CA 1
ATOM 693 C C . GLY A 1 91 ? 45.672 1.726 -75.084 1.00 93.19 91 GLY A C 1
ATOM 694 O O . GLY A 1 91 ? 44.664 1.899 -74.402 1.00 93.19 91 GLY A O 1
ATOM 695 N N . VAL A 1 92 ? 46.875 1.491 -74.552 1.00 94.50 92 VAL A N 1
ATOM 696 C CA . VAL A 1 92 ? 47.123 1.337 -73.109 1.00 94.50 92 VAL A CA 1
ATOM 697 C C . VAL A 1 92 ? 46.742 2.601 -72.336 1.00 94.50 92 VAL A C 1
ATOM 699 O O . VAL A 1 92 ? 46.032 2.512 -71.340 1.00 94.50 92 VAL A O 1
ATOM 702 N N . ILE A 1 93 ? 47.132 3.789 -72.815 1.00 92.75 93 ILE A N 1
ATOM 703 C CA . ILE A 1 93 ? 46.770 5.066 -72.174 1.00 92.75 93 ILE A CA 1
ATOM 704 C C . ILE A 1 93 ? 45.249 5.253 -72.125 1.00 92.75 93 ILE A C 1
ATOM 706 O O . ILE A 1 93 ? 44.729 5.741 -71.124 1.00 92.75 93 ILE A O 1
ATOM 710 N N . ARG A 1 94 ? 44.523 4.863 -73.182 1.00 93.31 94 ARG A N 1
ATOM 711 C CA . ARG A 1 94 ? 43.053 4.914 -73.184 1.00 93.31 94 ARG A CA 1
ATOM 712 C C . ARG A 1 94 ? 42.461 3.965 -72.145 1.00 93.31 94 ARG A C 1
ATOM 714 O O . ARG A 1 94 ? 41.669 4.429 -71.335 1.00 93.31 94 ARG A O 1
ATOM 721 N N . SER A 1 95 ? 42.916 2.711 -72.105 1.00 93.94 95 SER A N 1
ATOM 722 C CA . SER A 1 95 ? 42.479 1.733 -71.097 1.00 93.94 95 SER A CA 1
ATOM 723 C C . SER A 1 95 ? 42.713 2.241 -69.674 1.00 93.94 95 SER A C 1
ATOM 725 O O . SER A 1 95 ? 41.791 2.247 -68.871 1.00 93.94 95 SER A O 1
ATOM 727 N N . LEU A 1 96 ? 43.912 2.755 -69.378 1.00 93.75 96 LEU A N 1
ATOM 728 C CA . LEU A 1 96 ? 44.236 3.301 -68.056 1.00 93.75 96 LEU A CA 1
ATOM 729 C C . LEU A 1 96 ? 43.360 4.504 -67.687 1.00 93.75 96 LEU A C 1
ATOM 731 O O . LEU A 1 96 ? 43.018 4.681 -66.521 1.00 93.75 96 LEU A O 1
ATOM 735 N N . ASN A 1 97 ? 42.997 5.342 -68.660 1.00 93.56 97 ASN A N 1
ATOM 736 C CA . ASN A 1 97 ? 42.117 6.484 -68.421 1.00 93.56 97 ASN A CA 1
ATOM 737 C C . ASN A 1 97 ? 40.669 6.037 -68.159 1.00 93.56 97 ASN A C 1
ATOM 739 O O . ASN A 1 97 ? 40.001 6.596 -67.289 1.00 93.56 97 ASN A O 1
ATOM 743 N N . ASP A 1 98 ? 40.194 5.012 -68.865 1.00 94.75 98 ASP A N 1
ATOM 744 C CA . ASP A 1 98 ? 38.874 4.425 -68.630 1.00 94.75 98 ASP A CA 1
ATOM 745 C C . ASP A 1 98 ? 38.814 3.712 -67.264 1.00 94.75 98 ASP A C 1
ATOM 747 O O . ASP A 1 98 ? 37.865 3.926 -66.505 1.00 94.75 98 ASP A O 1
ATOM 751 N N . ASP A 1 99 ? 39.868 2.985 -66.880 1.00 94.88 99 ASP A N 1
ATOM 752 C CA . ASP A 1 99 ? 40.011 2.379 -65.549 1.00 94.88 99 ASP A CA 1
ATOM 753 C C . ASP A 1 99 ? 40.066 3.445 -64.444 1.00 94.88 99 ASP A C 1
ATOM 755 O O . ASP A 1 99 ? 39.406 3.321 -63.409 1.00 94.88 99 ASP A O 1
ATOM 759 N N . LEU A 1 100 ? 40.800 4.543 -64.663 1.00 93.31 100 LEU A N 1
ATOM 760 C CA . LEU A 1 100 ? 40.863 5.667 -63.725 1.00 93.31 100 LEU A CA 1
ATOM 761 C C . LEU A 1 100 ? 39.489 6.331 -63.546 1.00 93.31 100 LEU A C 1
ATOM 763 O O . LEU A 1 100 ? 39.101 6.684 -62.433 1.00 93.31 100 LEU A O 1
ATOM 767 N N . ARG A 1 101 ? 38.721 6.481 -64.630 1.00 93.50 101 ARG A N 1
ATOM 768 C CA . ARG A 1 101 ? 37.350 7.009 -64.568 1.00 93.50 101 ARG A CA 1
ATOM 769 C C . ARG A 1 101 ? 36.413 6.061 -63.827 1.00 93.50 101 ARG A C 1
ATOM 771 O O . ARG A 1 101 ? 35.652 6.520 -62.978 1.00 93.50 101 ARG A O 1
ATOM 778 N N . SER A 1 102 ? 36.494 4.763 -64.110 1.00 94.44 102 SER A N 1
ATOM 779 C CA . SER A 1 102 ? 35.697 3.726 -63.447 1.00 94.44 102 SER A CA 1
ATOM 780 C C . SER A 1 102 ? 35.986 3.667 -61.943 1.00 94.44 102 SER A C 1
ATOM 782 O O . SER A 1 102 ? 35.074 3.742 -61.120 1.00 94.44 102 SER A O 1
ATOM 784 N N . THR A 1 103 ? 37.265 3.649 -61.562 1.00 94.19 103 THR A N 1
ATOM 785 C CA . THR A 1 103 ? 37.687 3.660 -60.153 1.00 94.19 103 THR A CA 1
ATOM 786 C C . THR A 1 103 ? 37.300 4.956 -59.440 1.00 94.19 103 THR A C 1
ATOM 788 O O . THR A 1 103 ? 36.845 4.906 -58.298 1.00 94.19 103 THR A O 1
ATOM 791 N N . SER A 1 104 ? 37.396 6.113 -60.106 1.00 92.81 104 SER A N 1
ATOM 792 C CA . SER A 1 104 ? 36.912 7.386 -59.558 1.00 92.81 104 SER A CA 1
ATOM 793 C C . SER A 1 104 ? 35.396 7.377 -59.328 1.00 92.81 104 SER A C 1
ATOM 795 O O . SER A 1 104 ? 34.938 7.826 -58.275 1.00 92.81 104 SER A O 1
ATOM 797 N N . ALA A 1 105 ? 34.613 6.826 -60.261 1.00 94.38 105 ALA A N 1
ATOM 798 C CA . ALA A 1 105 ? 33.167 6.678 -60.105 1.00 94.38 105 ALA A CA 1
ATOM 799 C C . ALA A 1 105 ? 32.812 5.755 -58.925 1.00 94.38 105 ALA A C 1
ATOM 801 O O . ALA A 1 105 ? 32.026 6.151 -58.064 1.00 94.38 105 ALA A O 1
ATOM 802 N N . ALA A 1 106 ? 33.461 4.591 -58.822 1.00 94.88 106 ALA A N 1
ATOM 803 C CA . ALA A 1 106 ? 33.265 3.651 -57.716 1.00 94.88 106 ALA A CA 1
ATOM 804 C C . ALA A 1 106 ? 33.651 4.256 -56.353 1.00 94.88 106 ALA A C 1
ATOM 806 O O . ALA A 1 106 ? 32.963 4.049 -55.353 1.00 94.88 106 ALA A O 1
ATOM 807 N N . LEU A 1 107 ? 34.725 5.052 -56.298 1.00 94.38 107 LEU A N 1
ATOM 808 C CA . LEU A 1 107 ? 35.143 5.738 -55.074 1.00 94.38 107 LEU A CA 1
ATOM 809 C C . LEU A 1 107 ? 34.132 6.814 -54.656 1.00 94.38 107 LEU A C 1
ATOM 811 O O . LEU A 1 107 ? 33.834 6.954 -53.467 1.00 94.38 107 LEU A O 1
ATOM 815 N N . ASN A 1 108 ? 33.565 7.546 -55.617 1.00 95.00 108 ASN A N 1
ATOM 816 C CA . ASN A 1 108 ? 32.505 8.517 -55.347 1.00 95.00 108 ASN A CA 1
ATOM 817 C C . ASN A 1 108 ? 31.236 7.840 -54.807 1.00 95.00 108 ASN A C 1
ATOM 819 O O . ASN A 1 108 ? 30.653 8.336 -53.841 1.00 95.00 108 ASN A O 1
ATOM 823 N N . GLU A 1 109 ? 30.847 6.697 -55.373 1.00 96.12 109 GLU A N 1
ATOM 824 C CA . GLU A 1 109 ? 29.704 5.898 -54.913 1.00 96.12 109 GLU A CA 1
ATOM 825 C C . GLU A 1 109 ? 29.932 5.339 -53.500 1.00 96.12 109 GLU A C 1
ATOM 827 O O . GLU A 1 109 ? 29.112 5.550 -52.605 1.00 96.12 109 GLU A O 1
ATOM 832 N N . ALA A 1 110 ? 31.097 4.739 -53.237 1.00 94.50 110 ALA A N 1
ATOM 833 C CA . ALA A 1 110 ? 31.471 4.275 -51.900 1.00 94.50 110 ALA A CA 1
ATOM 834 C C . ALA A 1 110 ? 31.477 5.421 -50.871 1.00 94.50 110 ALA A C 1
ATOM 836 O O . ALA A 1 110 ? 31.021 5.260 -49.737 1.00 94.50 110 ALA A O 1
ATOM 837 N N . THR A 1 111 ? 31.938 6.610 -51.272 1.00 94.69 111 THR A N 1
ATOM 838 C CA . THR A 1 111 ? 31.916 7.802 -50.413 1.00 94.69 111 THR A CA 1
ATOM 839 C C . THR A 1 111 ? 30.484 8.264 -50.126 1.00 94.69 111 THR A C 1
ATOM 841 O O . THR A 1 111 ? 30.198 8.686 -49.004 1.00 94.69 111 THR A O 1
ATOM 844 N N . ALA A 1 112 ? 29.570 8.174 -51.097 1.00 95.75 112 ALA A N 1
ATOM 845 C CA . ALA A 1 112 ? 28.152 8.463 -50.886 1.00 95.75 112 ALA A CA 1
ATOM 846 C C . ALA A 1 112 ? 27.528 7.478 -49.884 1.00 95.75 112 ALA A C 1
ATOM 848 O O . ALA A 1 112 ? 26.954 7.912 -48.886 1.00 95.75 112 ALA A O 1
ATOM 849 N N . HIS A 1 113 ? 27.761 6.173 -50.051 1.00 96.06 113 HIS A N 1
ATOM 850 C CA . HIS A 1 113 ? 27.285 5.159 -49.108 1.00 96.06 113 HIS A CA 1
ATOM 851 C C . HIS A 1 113 ? 27.834 5.346 -47.689 1.00 96.06 113 HIS A C 1
ATOM 853 O O . HIS A 1 113 ? 27.092 5.197 -46.719 1.00 96.06 113 HIS A O 1
ATOM 859 N N . LEU A 1 114 ? 29.109 5.720 -47.538 1.00 94.88 114 LEU A N 1
ATOM 860 C CA . LEU A 1 114 ? 29.686 6.024 -46.225 1.00 94.88 114 LEU A CA 1
ATOM 861 C C . LEU A 1 114 ? 29.030 7.248 -45.574 1.00 94.88 114 LEU A C 1
ATOM 863 O O . LEU A 1 114 ? 28.807 7.250 -44.359 1.00 94.88 114 LEU A O 1
ATOM 867 N N . ARG A 1 115 ? 28.691 8.283 -46.355 1.00 95.56 115 ARG A N 1
ATOM 868 C CA . ARG A 1 115 ? 27.948 9.449 -45.848 1.00 95.56 115 ARG A CA 1
ATOM 869 C C . ARG A 1 115 ? 26.551 9.048 -45.379 1.00 95.56 115 ARG A C 1
ATOM 871 O O . ARG A 1 115 ? 26.172 9.427 -44.270 1.00 95.56 115 ARG A O 1
ATOM 878 N N . ASP A 1 116 ? 25.840 8.240 -46.158 1.00 96.88 116 ASP A N 1
ATOM 879 C CA . ASP A 1 116 ? 24.497 7.760 -45.815 1.00 96.88 116 ASP A CA 1
ATOM 880 C C . ASP A 1 116 ? 24.513 6.859 -44.575 1.00 96.88 116 ASP A C 1
ATOM 882 O O . ASP A 1 116 ? 23.727 7.060 -43.648 1.00 96.88 116 ASP A O 1
ATOM 886 N N . ALA A 1 117 ? 25.470 5.930 -44.491 1.00 95.00 117 ALA A N 1
ATOM 887 C CA . ALA A 1 117 ? 25.668 5.082 -43.319 1.00 95.00 117 ALA A CA 1
ATOM 888 C C . ALA A 1 117 ? 25.987 5.915 -42.068 1.00 95.00 117 ALA A C 1
ATOM 890 O O . ALA A 1 117 ? 25.427 5.683 -40.997 1.00 95.00 117 ALA A O 1
ATOM 891 N N . THR A 1 118 ? 26.832 6.941 -42.201 1.00 95.56 118 THR A N 1
ATOM 892 C CA . THR A 1 118 ? 27.150 7.853 -41.092 1.00 95.56 118 THR A CA 1
ATOM 893 C C . THR A 1 118 ? 25.917 8.643 -40.645 1.00 95.56 118 THR A C 1
ATOM 895 O O . THR A 1 118 ? 25.701 8.828 -39.444 1.00 95.56 118 THR A O 1
ATOM 898 N N . ALA A 1 119 ? 25.085 9.100 -41.584 1.00 96.50 119 ALA A N 1
ATOM 899 C CA . ALA A 1 119 ? 23.831 9.782 -41.275 1.00 96.50 119 ALA A CA 1
ATOM 900 C C . ALA A 1 119 ? 22.837 8.850 -40.562 1.00 96.50 119 ALA A C 1
ATOM 902 O O . ALA A 1 119 ? 22.213 9.261 -39.581 1.00 96.50 119 ALA A O 1
ATOM 903 N N . LEU A 1 120 ? 22.738 7.591 -40.997 1.00 97.06 120 LEU A N 1
ATOM 904 C CA . LEU A 1 120 ? 21.901 6.574 -40.363 1.00 97.06 120 LEU A CA 1
ATOM 905 C C . LEU A 1 120 ? 22.352 6.285 -38.927 1.00 97.06 120 LEU A C 1
ATOM 907 O O . LEU A 1 120 ? 21.528 6.295 -38.017 1.00 97.06 120 LEU A O 1
ATOM 911 N N . VAL A 1 121 ? 23.656 6.101 -38.698 1.00 96.44 121 VAL A N 1
ATOM 912 C CA . VAL A 1 121 ? 24.203 5.875 -37.349 1.00 96.44 121 VAL A CA 1
ATOM 913 C C . VAL A 1 121 ? 23.876 7.044 -36.420 1.00 96.44 121 VAL A C 1
ATOM 915 O O . VAL A 1 121 ? 23.468 6.816 -35.283 1.00 96.44 121 VAL A O 1
ATOM 918 N N . LYS A 1 122 ? 23.992 8.291 -36.894 1.00 96.31 122 LYS A N 1
ATOM 919 C CA . LYS A 1 122 ? 23.612 9.472 -36.100 1.00 96.31 122 LYS A CA 1
ATOM 920 C C . LYS A 1 122 ? 22.125 9.470 -35.735 1.00 96.31 122 LYS A C 1
ATOM 922 O O . LYS A 1 122 ? 21.798 9.758 -34.588 1.00 96.31 122 LYS A O 1
ATOM 927 N N . ARG A 1 123 ? 21.237 9.110 -36.670 1.00 96.75 123 ARG A N 1
ATOM 928 C CA . ARG A 1 123 ? 19.791 8.989 -36.398 1.00 96.75 123 ARG A CA 1
ATOM 929 C C . ARG A 1 123 ? 19.495 7.897 -35.374 1.00 96.75 123 ARG A C 1
ATOM 931 O O . ARG A 1 123 ? 18.811 8.168 -34.399 1.00 96.75 123 ARG A O 1
ATOM 938 N N . LEU A 1 124 ? 20.085 6.713 -35.530 1.00 96.38 124 LEU A N 1
ATOM 939 C CA . LEU A 1 124 ? 19.909 5.606 -34.584 1.00 96.38 124 LEU A CA 1
ATOM 940 C C . LEU A 1 124 ? 20.435 5.944 -33.182 1.00 96.38 124 LEU A C 1
ATOM 942 O O . LEU A 1 124 ? 19.858 5.526 -32.181 1.00 96.38 124 LEU A O 1
ATOM 946 N N . GLN A 1 125 ? 21.529 6.703 -33.085 1.00 96.25 125 GLN A N 1
ATOM 947 C CA . GLN A 1 125 ? 22.032 7.186 -31.797 1.00 96.25 125 GLN A CA 1
ATOM 948 C C . GLN A 1 125 ? 21.059 8.160 -31.129 1.00 96.25 125 GLN A C 1
ATOM 950 O O . GLN A 1 125 ? 20.882 8.089 -29.913 1.00 96.25 125 GLN A O 1
ATOM 955 N N . GLU A 1 126 ? 20.430 9.036 -31.908 1.00 96.81 126 GLU A N 1
ATOM 956 C CA . GLU A 1 126 ? 19.427 9.977 -31.414 1.00 96.81 126 GLU A CA 1
ATOM 957 C C . GLU A 1 126 ? 18.144 9.255 -30.976 1.00 96.81 126 GLU A C 1
ATOM 959 O O . GLU A 1 126 ? 17.693 9.436 -29.848 1.00 96.81 126 GLU A O 1
ATOM 964 N N . GLU A 1 127 ? 17.625 8.337 -31.792 1.00 96.19 127 GLU A N 1
ATOM 965 C CA . GLU A 1 127 ? 16.470 7.497 -31.441 1.00 96.19 127 GLU A CA 1
ATOM 966 C C . GLU A 1 127 ? 16.734 6.666 -30.180 1.00 96.19 127 GLU A C 1
ATOM 968 O O . GLU A 1 127 ? 15.891 6.589 -29.286 1.00 96.19 127 GLU A O 1
ATOM 973 N N . LYS A 1 128 ? 17.938 6.092 -30.047 1.00 96.69 128 LYS A N 1
ATOM 974 C CA . LYS A 1 128 ? 18.341 5.373 -28.833 1.00 96.69 128 LYS A CA 1
ATOM 975 C C . LYS A 1 128 ? 18.316 6.283 -27.602 1.00 96.69 128 LYS A C 1
ATOM 977 O O . LYS A 1 128 ? 17.875 5.838 -26.543 1.00 96.69 128 LYS A O 1
ATOM 982 N N . ARG A 1 129 ? 18.796 7.528 -27.707 1.00 96.75 129 ARG A N 1
ATOM 983 C CA . ARG A 1 129 ? 18.757 8.496 -26.595 1.00 96.75 129 ARG A CA 1
ATOM 984 C C . ARG A 1 129 ? 17.320 8.829 -26.212 1.00 96.75 129 ARG A C 1
ATOM 986 O O . ARG A 1 129 ? 16.982 8.720 -25.037 1.00 96.75 129 ARG A O 1
ATOM 993 N N . GLN A 1 130 ? 16.471 9.111 -27.197 1.00 96.88 130 GLN A N 1
ATOM 994 C CA . GLN A 1 130 ? 15.052 9.400 -26.981 1.00 96.88 130 GLN A CA 1
ATOM 995 C C . GLN A 1 130 ? 14.315 8.223 -26.329 1.00 96.88 130 GLN A C 1
ATOM 997 O O . GLN A 1 130 ? 13.542 8.426 -25.396 1.00 96.88 130 GLN A O 1
ATOM 1002 N N . LEU A 1 131 ? 14.595 6.984 -26.746 1.00 96.62 131 LEU A N 1
ATOM 1003 C CA . LEU A 1 131 ? 14.021 5.786 -26.125 1.00 96.62 131 LEU A CA 1
ATOM 1004 C C . LEU A 1 131 ? 14.478 5.603 -24.675 1.00 96.62 131 LEU A C 1
ATOM 1006 O O . LEU A 1 131 ? 13.662 5.265 -23.819 1.00 96.62 131 LEU A O 1
ATOM 1010 N N . ILE A 1 132 ? 15.759 5.841 -24.379 1.00 96.44 132 ILE A N 1
ATOM 1011 C CA . ILE A 1 132 ? 16.280 5.775 -23.006 1.00 96.44 132 ILE A CA 1
ATOM 1012 C C . ILE A 1 132 ? 15.610 6.837 -22.129 1.00 96.44 132 ILE A C 1
ATOM 1014 O O . ILE A 1 132 ? 15.205 6.534 -21.007 1.00 96.44 132 ILE A O 1
ATOM 1018 N N . GLU A 1 133 ? 15.466 8.065 -22.626 1.00 96.81 133 GLU A N 1
ATOM 1019 C CA . GLU A 1 133 ? 14.805 9.151 -21.900 1.00 96.81 133 GLU A CA 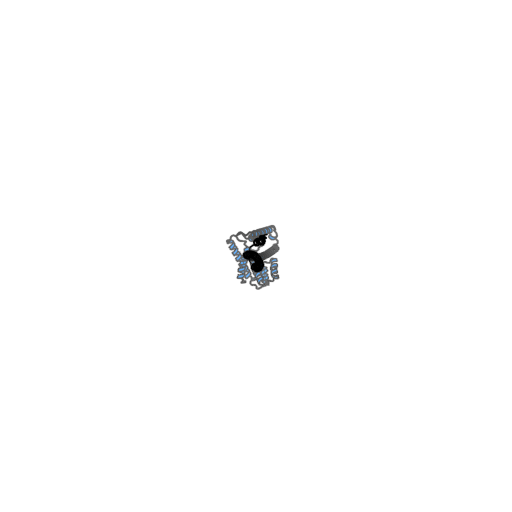1
ATOM 1020 C C . GLU A 1 133 ? 13.317 8.868 -21.677 1.00 96.81 133 GLU A C 1
ATOM 1022 O O . GLU A 1 133 ? 12.843 8.983 -20.546 1.00 96.81 133 GLU A O 1
ATOM 1027 N N . ALA A 1 134 ? 12.598 8.414 -22.706 1.00 96.44 134 ALA A N 1
ATOM 1028 C CA . ALA A 1 134 ? 11.193 8.033 -22.598 1.00 96.44 134 ALA A CA 1
ATOM 1029 C C . ALA A 1 134 ? 10.995 6.883 -21.600 1.00 96.44 134 ALA A C 1
ATOM 1031 O O . ALA A 1 134 ? 10.120 6.955 -20.736 1.00 96.44 134 ALA A O 1
ATOM 1032 N N . HIS A 1 135 ? 11.840 5.849 -21.657 1.00 96.06 135 HIS A N 1
ATOM 1033 C CA . HIS A 1 135 ? 11.779 4.737 -20.714 1.00 96.06 135 HIS A CA 1
ATOM 1034 C C . HIS A 1 135 ? 12.095 5.188 -19.281 1.00 96.06 135 HIS A C 1
ATOM 1036 O O . HIS A 1 135 ? 11.408 4.791 -18.341 1.00 96.06 135 HIS A O 1
ATOM 1042 N N . ARG A 1 136 ? 13.079 6.079 -19.099 1.00 96.81 136 ARG A N 1
ATOM 1043 C CA . ARG A 1 136 ? 13.404 6.661 -17.791 1.00 96.81 136 ARG A CA 1
ATOM 1044 C C . ARG A 1 136 ? 12.239 7.475 -17.227 1.00 96.81 136 ARG A C 1
ATOM 1046 O O . ARG A 1 136 ? 11.930 7.332 -16.048 1.00 96.81 136 ARG A O 1
ATOM 1053 N N . GLN A 1 137 ? 11.576 8.284 -18.052 1.00 96.94 137 GLN A N 1
ATOM 1054 C CA . GLN A 1 137 ? 10.392 9.047 -17.649 1.00 96.94 137 GLN A CA 1
ATOM 1055 C C . GLN A 1 137 ? 9.225 8.128 -17.275 1.00 96.94 137 GLN A C 1
ATOM 1057 O O . GLN A 1 137 ? 8.590 8.343 -16.246 1.00 96.94 137 GLN A O 1
ATOM 1062 N N . GLN A 1 138 ? 8.969 7.077 -18.060 1.00 96.62 138 GLN A N 1
ATOM 1063 C CA . GLN A 1 138 ? 7.937 6.084 -17.748 1.00 96.62 138 GLN A CA 1
ATOM 1064 C C . GLN A 1 138 ? 8.219 5.367 -16.425 1.00 96.62 138 GLN A C 1
ATOM 1066 O O . GLN A 1 138 ? 7.327 5.270 -15.585 1.00 96.62 138 GLN A O 1
ATOM 1071 N N . MET A 1 139 ? 9.459 4.919 -16.213 1.00 96.19 139 MET A N 1
ATOM 1072 C CA . MET A 1 139 ? 9.876 4.280 -14.964 1.00 96.19 139 MET A CA 1
ATOM 1073 C C . MET A 1 139 ? 9.752 5.225 -13.768 1.00 96.19 139 MET A C 1
ATOM 1075 O O . MET A 1 139 ? 9.283 4.811 -12.713 1.00 96.19 139 MET A O 1
ATOM 1079 N N . GLN A 1 140 ? 10.116 6.498 -13.927 1.00 96.88 140 GLN A N 1
ATOM 1080 C CA . GLN A 1 140 ? 9.982 7.491 -12.865 1.00 96.88 140 GLN A CA 1
ATOM 1081 C C . GLN A 1 140 ? 8.510 7.764 -12.524 1.00 96.88 140 GLN A C 1
ATOM 1083 O O . GLN A 1 140 ? 8.145 7.767 -11.353 1.00 96.88 140 GLN A O 1
ATOM 1088 N N . GLN A 1 141 ? 7.642 7.901 -13.529 1.00 97.00 141 GLN A N 1
ATOM 1089 C CA . GLN A 1 141 ? 6.201 8.050 -13.312 1.00 97.00 141 GLN A CA 1
ATOM 1090 C C . GLN A 1 141 ? 5.580 6.808 -12.662 1.00 97.00 141 GLN A C 1
ATOM 1092 O O . GLN A 1 141 ? 4.713 6.941 -11.799 1.00 97.00 141 GLN A O 1
ATOM 1097 N N . ALA A 1 142 ? 5.999 5.606 -13.064 1.00 96.69 142 ALA A N 1
ATOM 1098 C CA . ALA A 1 142 ? 5.549 4.361 -12.451 1.00 96.69 142 ALA A CA 1
ATOM 1099 C C . ALA A 1 142 ? 5.977 4.291 -10.979 1.00 96.69 142 ALA A C 1
ATOM 1101 O O . ALA A 1 142 ? 5.135 4.057 -10.116 1.00 96.69 142 ALA A O 1
ATOM 1102 N N . LEU A 1 143 ? 7.240 4.609 -10.684 1.00 97.44 143 LEU A N 1
ATOM 1103 C CA . LEU A 1 143 ? 7.765 4.642 -9.322 1.00 97.44 143 LEU A CA 1
ATOM 1104 C C . LEU A 1 143 ? 7.031 5.667 -8.448 1.00 97.44 143 LEU A C 1
ATOM 1106 O O . LEU A 1 143 ? 6.696 5.372 -7.304 1.00 97.44 143 LEU A O 1
ATOM 1110 N N . GLU A 1 144 ? 6.738 6.859 -8.970 1.00 97.19 144 GLU A N 1
ATOM 1111 C CA . GLU A 1 144 ? 5.961 7.875 -8.251 1.00 97.19 144 GLU A CA 1
ATOM 1112 C C . GLU A 1 144 ? 4.527 7.408 -7.967 1.00 97.19 144 GLU A C 1
ATOM 1114 O O . GLU A 1 144 ? 4.012 7.638 -6.871 1.00 97.19 144 GLU A O 1
ATOM 1119 N N . ARG A 1 145 ? 3.880 6.729 -8.924 1.00 97.50 145 ARG A N 1
ATOM 1120 C CA . ARG A 1 145 ? 2.543 6.143 -8.733 1.00 97.50 145 ARG A CA 1
ATOM 1121 C C . ARG A 1 145 ? 2.560 5.047 -7.674 1.00 97.50 145 ARG A C 1
ATOM 1123 O O . ARG A 1 145 ? 1.720 5.079 -6.779 1.00 97.50 145 ARG A O 1
ATOM 1130 N N . GLU A 1 146 ? 3.516 4.127 -7.741 1.00 96.56 146 GLU A N 1
ATOM 1131 C CA . GLU A 1 146 ? 3.659 3.058 -6.748 1.00 96.56 146 GLU A CA 1
ATOM 1132 C C . GLU A 1 146 ? 3.982 3.619 -5.362 1.00 96.56 146 GLU A C 1
ATOM 1134 O O . GLU A 1 146 ? 3.372 3.213 -4.378 1.00 96.56 146 GLU A O 1
ATOM 1139 N N . THR A 1 147 ? 4.861 4.619 -5.273 1.00 96.75 147 THR A N 1
ATOM 1140 C CA . THR A 1 147 ? 5.189 5.277 -4.000 1.00 96.75 147 THR A CA 1
ATOM 1141 C C . THR A 1 147 ? 3.948 5.919 -3.381 1.00 96.75 147 THR A C 1
ATOM 1143 O O . THR A 1 147 ? 3.694 5.739 -2.192 1.00 96.75 147 THR A O 1
ATOM 1146 N N . ARG A 1 148 ? 3.124 6.614 -4.180 1.00 96.94 148 ARG A N 1
ATOM 1147 C CA . ARG A 1 148 ? 1.848 7.175 -3.703 1.00 96.94 148 ARG A CA 1
ATOM 1148 C C . ARG A 1 148 ? 0.891 6.087 -3.221 1.00 96.94 148 ARG A C 1
ATOM 1150 O O . ARG A 1 148 ? 0.336 6.225 -2.138 1.00 96.94 148 ARG A O 1
ATOM 1157 N N . GLN A 1 149 ? 0.748 4.993 -3.972 1.00 97.31 149 GLN A N 1
ATOM 1158 C CA . GLN A 1 149 ? -0.095 3.862 -3.567 1.00 97.31 149 GLN A CA 1
ATOM 1159 C C . GLN A 1 149 ? 0.382 3.223 -2.259 1.00 97.31 149 GLN A C 1
ATOM 1161 O O . GLN A 1 149 ? -0.435 2.895 -1.401 1.00 97.31 149 GLN A O 1
ATOM 1166 N N . VAL A 1 150 ? 1.694 3.069 -2.073 1.00 97.88 150 VAL A N 1
ATOM 1167 C CA . VAL A 1 150 ? 2.270 2.535 -0.833 1.00 97.88 150 VAL A CA 1
ATOM 1168 C C . VAL A 1 150 ? 1.967 3.453 0.351 1.00 97.88 150 VAL A C 1
ATOM 1170 O O . VAL A 1 150 ? 1.565 2.961 1.405 1.00 97.88 150 VAL A O 1
ATOM 1173 N N . GLU A 1 151 ? 2.111 4.769 0.198 1.00 96.94 151 GLU A N 1
ATOM 1174 C CA . GLU A 1 151 ? 1.790 5.721 1.269 1.00 96.94 151 GLU A CA 1
ATOM 1175 C C . GLU A 1 151 ? 0.283 5.765 1.582 1.00 96.94 151 GLU A C 1
ATOM 1177 O O . GLU A 1 151 ? -0.101 5.758 2.754 1.00 96.94 151 GLU A O 1
ATOM 1182 N N . GLU A 1 152 ? -0.586 5.700 0.569 1.00 97.88 152 GLU A N 1
ATOM 1183 C CA . GLU A 1 152 ? -2.039 5.576 0.757 1.00 97.88 152 GLU A CA 1
ATOM 1184 C C . GLU A 1 152 ? -2.416 4.286 1.502 1.00 97.88 152 GLU A C 1
ATOM 1186 O O . GLU A 1 152 ? -3.227 4.310 2.432 1.00 97.88 152 GLU A O 1
ATOM 1191 N N . LEU A 1 153 ? -1.804 3.154 1.141 1.00 97.44 153 LEU A N 1
ATOM 1192 C CA . LEU A 1 153 ? -2.035 1.877 1.816 1.00 97.44 153 LEU A CA 1
ATOM 1193 C C . LEU A 1 153 ? -1.541 1.902 3.263 1.00 97.44 153 LEU A C 1
ATOM 1195 O O . LEU A 1 153 ? -2.252 1.421 4.145 1.00 97.44 153 LEU A O 1
ATOM 1199 N N . LYS A 1 154 ? -0.378 2.502 3.540 1.00 97.56 154 LYS A N 1
ATOM 1200 C CA . LYS A 1 154 ? 0.111 2.694 4.916 1.00 97.56 154 LYS A CA 1
ATOM 1201 C C . LYS A 1 154 ? -0.860 3.532 5.743 1.00 97.56 154 LYS A C 1
ATOM 1203 O O . LYS A 1 154 ? -1.178 3.149 6.869 1.00 97.56 154 LYS A O 1
ATOM 1208 N N . ALA A 1 155 ? -1.369 4.633 5.186 1.00 97.56 155 ALA A N 1
ATOM 1209 C CA . ALA A 1 155 ? -2.359 5.471 5.858 1.00 97.56 155 ALA A CA 1
ATOM 1210 C C . ALA A 1 155 ? -3.649 4.689 6.158 1.00 97.56 155 ALA A C 1
ATOM 1212 O O . ALA A 1 155 ? -4.166 4.747 7.275 1.00 97.56 155 ALA A O 1
ATOM 1213 N N . ARG A 1 156 ? -4.123 3.886 5.198 1.00 97.88 156 ARG A N 1
ATOM 1214 C CA . ARG A 1 156 ? -5.319 3.052 5.362 1.00 97.88 156 ARG A CA 1
ATOM 1215 C C . ARG A 1 156 ? -5.133 1.945 6.401 1.00 97.88 156 ARG A C 1
ATOM 1217 O O . ARG A 1 156 ? -6.050 1.682 7.174 1.00 97.88 156 ARG A O 1
ATOM 1224 N N . VAL A 1 157 ? -3.958 1.318 6.458 1.00 98.00 157 VAL A N 1
ATOM 1225 C CA . VAL A 1 157 ? -3.624 0.330 7.498 1.00 98.00 157 VAL A CA 1
ATOM 1226 C C . VAL A 1 157 ? -3.613 0.985 8.879 1.00 98.00 157 VAL A C 1
ATOM 1228 O O . VAL A 1 157 ? -4.224 0.449 9.801 1.00 98.00 157 VAL A O 1
ATOM 1231 N N . ALA A 1 158 ? -2.999 2.162 9.020 1.00 97.12 158 ALA A N 1
ATOM 1232 C CA . ALA A 1 158 ? -2.988 2.893 10.286 1.00 97.12 158 ALA A CA 1
ATOM 1233 C C . ALA A 1 158 ? -4.406 3.288 10.742 1.00 97.12 158 ALA A C 1
ATOM 1235 O O . ALA A 1 158 ? -4.724 3.211 11.929 1.00 97.12 158 ALA A O 1
ATOM 1236 N N . GLU A 1 159 ? -5.282 3.677 9.812 1.00 97.88 159 GLU A N 1
ATOM 1237 C CA . GLU A 1 159 ? -6.687 3.961 10.114 1.00 97.88 159 GLU A CA 1
ATOM 1238 C C . GLU A 1 159 ? -7.445 2.706 10.571 1.00 97.88 159 GLU A C 1
ATOM 1240 O O . GLU A 1 159 ? -8.173 2.751 11.564 1.00 97.88 159 GLU A O 1
ATOM 1245 N N . LEU A 1 160 ? -7.258 1.573 9.888 1.00 96.75 160 LEU A N 1
ATOM 1246 C CA . LEU A 1 160 ? -7.896 0.309 10.264 1.00 96.75 160 LEU A CA 1
ATOM 1247 C C . LEU A 1 160 ? -7.440 -0.175 11.643 1.00 96.75 160 LEU A C 1
ATOM 1249 O O . LEU A 1 160 ? -8.283 -0.577 12.439 1.00 96.75 160 LEU A O 1
ATOM 1253 N N . GLN A 1 161 ? -6.151 -0.051 11.961 1.00 97.06 161 GLN A N 1
ATOM 1254 C CA . GLN A 1 161 ? -5.621 -0.382 13.287 1.00 97.06 161 GLN A CA 1
ATOM 1255 C C . GLN A 1 161 ? -6.241 0.485 14.392 1.00 97.06 161 GLN A C 1
ATOM 1257 O O . GLN A 1 161 ? -6.557 -0.018 15.468 1.00 97.06 161 GLN A O 1
ATOM 1262 N N . ARG A 1 162 ? -6.477 1.780 14.131 1.00 97.44 162 ARG A N 1
ATOM 1263 C CA . ARG A 1 162 ? -7.188 2.656 15.080 1.00 97.44 162 ARG A CA 1
ATOM 1264 C C . ARG A 1 162 ? -8.631 2.205 15.290 1.00 97.44 162 ARG A C 1
ATOM 1266 O O . ARG A 1 162 ? -9.066 2.076 16.430 1.00 97.44 162 ARG A O 1
ATOM 1273 N N . ARG A 1 163 ? -9.355 1.911 14.204 1.00 97.06 163 ARG A N 1
ATOM 1274 C CA . ARG A 1 163 ? -10.745 1.429 14.274 1.00 97.06 163 ARG A CA 1
ATOM 1275 C C . ARG A 1 163 ? -10.856 0.089 15.001 1.00 97.06 163 ARG A C 1
ATOM 1277 O O . ARG A 1 163 ? -11.813 -0.118 15.743 1.00 97.06 163 ARG A O 1
ATOM 1284 N N . GLU A 1 164 ? -9.891 -0.804 14.802 1.00 97.06 164 GLU A N 1
ATOM 1285 C CA . GLU A 1 164 ? -9.806 -2.077 15.516 1.00 97.06 164 GLU A CA 1
ATOM 1286 C C . GLU A 1 164 ? -9.596 -1.850 17.017 1.00 97.06 164 GLU A C 1
ATOM 1288 O O . GLU A 1 164 ? -10.366 -2.374 17.818 1.00 97.06 164 GLU A O 1
ATOM 1293 N N . ALA A 1 165 ? -8.645 -0.995 17.406 1.00 96.75 165 ALA A N 1
ATOM 1294 C CA . ALA A 1 165 ? -8.404 -0.669 18.813 1.00 96.75 165 ALA A CA 1
ATOM 1295 C C . ALA A 1 165 ? -9.647 -0.060 19.496 1.00 96.75 165 ALA A C 1
ATOM 1297 O O . ALA A 1 165 ? -10.002 -0.437 20.614 1.00 96.75 165 ALA A O 1
ATOM 1298 N N . GLU A 1 166 ? -10.362 0.835 18.808 1.00 97.69 166 GLU A N 1
ATOM 1299 C CA . GLU A 1 166 ? -11.627 1.406 19.288 1.00 97.69 166 GLU A CA 1
ATOM 1300 C C . GLU A 1 166 ? -12.749 0.363 19.397 1.00 97.69 166 GLU A C 1
ATOM 1302 O O . GLU A 1 166 ? -13.580 0.424 20.306 1.00 97.69 166 GLU A O 1
ATOM 1307 N N . ALA A 1 167 ? -12.822 -0.589 18.464 1.00 96.62 167 ALA A N 1
ATOM 1308 C CA . ALA A 1 167 ? -13.796 -1.675 18.516 1.00 96.62 167 ALA A CA 1
ATOM 1309 C C . ALA A 1 167 ? -13.514 -2.625 19.689 1.00 96.62 167 ALA A C 1
ATOM 1311 O O . ALA A 1 167 ? -14.443 -2.962 20.423 1.00 96.62 167 ALA A O 1
ATOM 1312 N N . VAL A 1 168 ? -12.247 -2.984 19.909 1.00 97.62 168 VAL A N 1
ATOM 1313 C CA . VAL A 1 168 ? -11.814 -3.812 21.044 1.00 97.62 168 VAL A CA 1
ATOM 1314 C C . VAL A 1 168 ? -12.126 -3.113 22.366 1.00 97.62 168 VAL A C 1
ATOM 1316 O O . VAL A 1 168 ? -12.785 -3.700 23.220 1.00 97.62 168 VAL A O 1
ATOM 1319 N N . SER A 1 169 ? -11.771 -1.833 22.511 1.00 97.06 169 SER A N 1
ATOM 1320 C CA . SER A 1 169 ? -12.069 -1.066 23.728 1.00 97.06 169 SER A CA 1
ATOM 1321 C C . SER A 1 169 ? -13.576 -0.987 24.021 1.00 97.06 169 SER A C 1
ATOM 1323 O O . SER A 1 169 ? -14.003 -1.171 25.163 1.00 97.06 169 SER A O 1
ATOM 1325 N N . ARG A 1 170 ? -14.411 -0.785 22.989 1.00 97.31 170 ARG A N 1
ATOM 1326 C CA . ARG A 1 170 ? -15.877 -0.812 23.135 1.00 97.31 170 ARG A CA 1
ATOM 1327 C C . ARG A 1 170 ? -16.401 -2.191 23.529 1.00 97.31 170 ARG A C 1
ATOM 1329 O O . ARG A 1 170 ? -17.295 -2.268 24.370 1.00 97.31 170 ARG A O 1
ATOM 1336 N N . ALA A 1 171 ? -15.858 -3.261 22.952 1.00 96.38 171 ALA A N 1
ATOM 1337 C CA . ALA A 1 171 ? -16.239 -4.628 23.292 1.00 96.38 171 ALA A CA 1
ATOM 1338 C C . ALA A 1 171 ? -15.881 -4.970 24.747 1.00 96.38 171 ALA A C 1
ATOM 1340 O O . ALA A 1 171 ? -16.713 -5.520 25.466 1.00 96.38 171 ALA A O 1
ATOM 1341 N N . GLU A 1 172 ? -14.695 -4.575 25.216 1.00 96.94 172 GLU A N 1
ATOM 1342 C CA . GLU A 1 172 ? -14.280 -4.750 26.612 1.00 96.94 172 GLU A CA 1
ATOM 1343 C C . GLU A 1 172 ? -15.172 -3.967 27.584 1.00 96.94 172 GLU A C 1
ATOM 1345 O O . GLU A 1 172 ? -15.578 -4.495 28.621 1.00 96.94 172 GLU A O 1
ATOM 1350 N N . ALA A 1 173 ? -15.519 -2.719 27.254 1.00 96.31 173 ALA A N 1
ATOM 1351 C CA . ALA A 1 173 ? -16.428 -1.914 28.069 1.00 96.31 173 ALA A CA 1
ATOM 1352 C C . ALA A 1 173 ? -17.831 -2.542 28.146 1.00 96.31 173 ALA A C 1
ATOM 1354 O O . ALA A 1 173 ? -18.416 -2.618 29.228 1.00 96.31 173 ALA A O 1
ATOM 1355 N N . ALA A 1 174 ? -18.347 -3.043 27.019 1.00 95.50 174 ALA A N 1
ATOM 1356 C CA . ALA A 1 174 ? -19.625 -3.744 26.970 1.00 95.50 174 ALA A CA 1
ATOM 1357 C C . ALA A 1 174 ? -19.598 -5.047 27.786 1.00 95.50 174 ALA A C 1
ATOM 1359 O O . ALA A 1 174 ? -20.530 -5.302 28.546 1.00 95.50 174 ALA A O 1
ATOM 1360 N N . ALA A 1 175 ? -18.521 -5.835 27.698 1.00 96.50 175 ALA A N 1
ATOM 1361 C CA . ALA A 1 175 ? -18.358 -7.059 28.483 1.00 96.50 175 ALA A CA 1
ATOM 1362 C C . ALA A 1 175 ? -18.384 -6.774 29.994 1.00 96.50 175 ALA A C 1
ATOM 1364 O O . ALA A 1 175 ? -19.143 -7.407 30.727 1.00 96.50 175 ALA A O 1
ATOM 1365 N N . ARG A 1 176 ? -17.656 -5.745 30.453 1.00 97.25 176 ARG A N 1
ATOM 1366 C CA . ARG A 1 176 ? -17.683 -5.312 31.863 1.00 97.25 176 ARG A CA 1
ATOM 1367 C C . ARG A 1 176 ? -19.073 -4.854 32.307 1.00 97.25 176 ARG A C 1
ATOM 1369 O O . ARG A 1 176 ? -19.463 -5.096 33.447 1.00 97.25 176 ARG A O 1
ATOM 1376 N N . GLN A 1 177 ? -19.822 -4.186 31.430 1.00 95.62 177 GLN A N 1
ATOM 1377 C CA . GLN A 1 177 ? -21.191 -3.769 31.733 1.00 95.62 177 GLN A CA 1
ATOM 1378 C C . GLN A 1 177 ? -22.126 -4.975 31.881 1.00 95.62 177 GLN A C 1
ATOM 1380 O O . GLN A 1 177 ? -22.933 -5.009 32.808 1.00 95.62 177 GLN A O 1
ATOM 1385 N N . VAL A 1 178 ? -21.995 -5.978 31.008 1.00 95.31 178 VAL A N 1
ATOM 1386 C CA . VAL A 1 178 ? -22.756 -7.232 31.104 1.00 95.31 178 VAL A CA 1
ATOM 1387 C C . VAL A 1 178 ? -22.447 -7.956 32.414 1.00 95.31 178 VAL A C 1
ATOM 1389 O O . VAL A 1 178 ? -23.377 -8.379 33.099 1.00 95.31 178 VAL A O 1
ATOM 1392 N N . GLU A 1 179 ? -21.175 -8.048 32.805 1.00 95.81 179 GLU A N 1
ATOM 1393 C CA . GLU A 1 179 ? -20.780 -8.650 34.084 1.00 95.81 179 GLU A CA 1
ATOM 1394 C C . GLU A 1 179 ? -21.408 -7.921 35.278 1.00 95.81 179 GLU A C 1
ATOM 1396 O O . GLU A 1 179 ? -22.017 -8.566 36.134 1.00 95.81 179 GLU A O 1
ATOM 1401 N N . ARG A 1 180 ? -21.350 -6.583 35.313 1.00 96.38 180 ARG A N 1
ATOM 1402 C CA . ARG A 1 180 ? -21.975 -5.778 36.379 1.00 96.38 180 ARG A CA 1
ATOM 1403 C C . ARG A 1 180 ? -23.477 -6.012 36.479 1.00 96.38 180 ARG A C 1
ATOM 1405 O O . ARG A 1 180 ? -23.966 -6.364 37.547 1.00 96.38 180 ARG A O 1
ATOM 1412 N N . LEU A 1 181 ? -24.189 -5.899 35.358 1.00 93.00 181 LEU A N 1
ATOM 1413 C CA . LEU A 1 181 ? -25.637 -6.118 35.319 1.00 93.00 181 LEU A CA 1
ATOM 1414 C C . LEU A 1 181 ? -26.008 -7.557 35.705 1.00 93.00 181 LEU A C 1
ATOM 1416 O O . LEU A 1 181 ? -27.047 -7.792 36.319 1.00 93.00 181 LEU A O 1
ATOM 1420 N N . SER A 1 182 ? -25.161 -8.537 35.372 1.00 93.25 182 SER A N 1
ATOM 1421 C CA . SER A 1 182 ? -25.372 -9.924 35.791 1.00 93.25 182 SER A CA 1
ATOM 1422 C C . SER A 1 182 ? -25.236 -10.100 37.308 1.00 93.25 182 SER A C 1
ATOM 1424 O O . SER A 1 182 ? -26.050 -10.805 37.906 1.00 93.25 182 SER A O 1
ATOM 1426 N N . ALA A 1 183 ? -24.278 -9.412 37.939 1.00 91.81 183 ALA A N 1
ATOM 1427 C CA . ALA A 1 183 ? -24.092 -9.430 39.386 1.00 91.81 183 ALA A CA 1
ATOM 1428 C C . ALA A 1 183 ? -25.256 -8.742 40.116 1.00 91.81 183 ALA A C 1
ATOM 1430 O O . ALA A 1 183 ? -25.811 -9.321 41.049 1.00 91.81 183 ALA A O 1
ATOM 1431 N N . GLU A 1 184 ? -25.688 -7.571 39.639 1.00 88.19 184 GLU A N 1
ATOM 1432 C CA . GLU A 1 184 ? -26.860 -6.856 40.168 1.00 88.19 184 GLU A CA 1
ATOM 1433 C C . GLU A 1 184 ? -28.131 -7.713 40.072 1.00 88.19 184 GLU A C 1
ATOM 1435 O O . GLU A 1 184 ? -28.912 -7.812 41.020 1.00 88.19 184 GLU A O 1
ATOM 1440 N N . ARG A 1 185 ? -28.324 -8.410 38.945 1.00 88.94 185 ARG A N 1
ATOM 1441 C CA . ARG A 1 185 ? -29.458 -9.325 38.766 1.00 88.94 185 ARG A CA 1
ATOM 1442 C C . ARG A 1 185 ? -29.434 -10.480 39.769 1.00 88.94 185 ARG A C 1
ATOM 1444 O O . ARG A 1 185 ? -30.491 -10.868 40.268 1.00 88.94 185 ARG A O 1
ATOM 1451 N N . GLU A 1 186 ? -28.267 -11.055 40.044 1.00 86.56 186 GLU A N 1
ATOM 1452 C CA . GLU A 1 186 ? -28.122 -12.116 41.048 1.00 86.56 186 GLU A CA 1
ATOM 1453 C C . GLU A 1 186 ? -28.359 -11.603 42.472 1.00 86.56 186 GLU A C 1
ATOM 1455 O O . GLU A 1 186 ? -29.010 -12.277 43.272 1.00 86.56 186 GLU A O 1
ATOM 1460 N N . GLU A 1 187 ? -27.909 -10.391 42.790 1.00 81.81 187 GLU A N 1
ATOM 1461 C CA . GLU A 1 187 ? -28.195 -9.749 44.073 1.00 81.81 187 GLU A CA 1
ATOM 1462 C C . GLU A 1 187 ? -29.701 -9.527 44.273 1.00 81.81 187 GLU A C 1
ATOM 1464 O O . GLU A 1 187 ? -30.258 -9.938 45.295 1.00 81.81 187 GLU A O 1
ATOM 1469 N N . LEU A 1 188 ? -30.393 -8.994 43.261 1.00 76.88 188 LEU A N 1
ATOM 1470 C CA . LEU A 1 188 ? -31.850 -8.830 43.283 1.00 76.88 188 LEU A CA 1
ATOM 1471 C C . LEU A 1 188 ? -32.579 -10.169 43.439 1.00 76.88 188 LEU A C 1
ATOM 1473 O O . LEU A 1 188 ? -33.540 -10.267 44.205 1.00 76.88 188 LEU A O 1
ATOM 1477 N N . ARG A 1 189 ? -32.117 -11.229 42.763 1.00 76.00 189 ARG A N 1
ATOM 1478 C CA . ARG A 1 189 ? -32.670 -12.585 42.929 1.00 76.00 189 ARG A CA 1
ATOM 1479 C C . ARG A 1 189 ? -32.542 -13.078 44.367 1.00 76.00 189 ARG A C 1
ATOM 1481 O O . ARG A 1 189 ? -33.518 -13.592 44.913 1.00 76.00 189 ARG A O 1
ATOM 1488 N N . ARG A 1 190 ? -31.375 -12.899 44.994 1.00 70.88 190 ARG A N 1
ATOM 1489 C CA . ARG A 1 190 ? -31.153 -13.266 46.404 1.00 70.88 190 ARG A CA 1
ATOM 1490 C C . ARG A 1 190 ? -32.048 -12.460 47.340 1.00 70.88 190 ARG A C 1
ATOM 1492 O O . ARG A 1 190 ? -32.652 -13.040 48.239 1.00 70.88 190 ARG A O 1
ATOM 1499 N N . TRP A 1 191 ? -32.184 -11.157 47.103 1.00 75.38 191 TRP A N 1
ATOM 1500 C CA . TRP A 1 191 ? -33.060 -10.289 47.889 1.00 75.38 191 TRP A CA 1
ATOM 1501 C C . TRP A 1 191 ? -34.535 -10.701 47.779 1.00 75.38 191 TRP A C 1
ATOM 1503 O O . TRP A 1 191 ? -35.224 -10.823 48.793 1.00 75.38 191 TRP A O 1
ATOM 1513 N N . HIS A 1 192 ? -35.018 -11.006 46.571 1.00 67.44 192 HIS A N 1
ATOM 1514 C CA . HIS A 1 192 ? -36.375 -11.521 46.369 1.00 67.44 192 HIS A CA 1
ATOM 1515 C C . HIS A 1 192 ? -36.600 -12.871 47.054 1.00 67.44 192 HIS A C 1
ATOM 1517 O O . HIS A 1 192 ? -37.639 -13.057 47.689 1.00 67.44 192 HIS A O 1
ATOM 1523 N N . ALA A 1 193 ? -35.634 -13.791 46.974 1.00 63.59 193 ALA A N 1
ATOM 1524 C CA . ALA A 1 193 ? -35.710 -15.076 47.663 1.00 63.59 193 ALA A CA 1
ATOM 1525 C C . ALA A 1 193 ? -35.772 -14.901 49.191 1.00 63.59 193 ALA A C 1
ATOM 1527 O O . ALA A 1 193 ? -36.607 -15.525 49.845 1.00 63.59 193 ALA A O 1
ATOM 1528 N N . ALA A 1 194 ? -34.952 -14.008 49.756 1.00 60.81 194 ALA A N 1
ATOM 1529 C CA . ALA A 1 194 ? -34.965 -13.690 51.183 1.00 60.81 194 ALA A CA 1
ATOM 1530 C C . ALA A 1 194 ? -36.298 -13.065 51.627 1.00 60.81 194 ALA A C 1
ATOM 1532 O O . ALA A 1 194 ? -36.866 -13.469 52.640 1.00 60.81 194 ALA A O 1
ATOM 1533 N N . ASN A 1 195 ? -36.843 -12.132 50.842 1.00 68.81 195 ASN A N 1
ATOM 1534 C CA . ASN A 1 195 ? -38.151 -11.534 51.111 1.00 68.81 195 ASN A CA 1
ATOM 1535 C C . ASN A 1 195 ? -39.288 -12.552 51.055 1.00 68.81 195 ASN A C 1
ATOM 1537 O O . ASN A 1 195 ? -40.195 -12.503 51.887 1.00 68.81 195 ASN A O 1
ATOM 1541 N N . LEU A 1 196 ? -39.259 -13.468 50.086 1.00 66.75 196 LEU A N 1
ATOM 1542 C CA . LEU A 1 196 ? -40.242 -14.541 50.005 1.00 66.75 196 LEU A CA 1
ATOM 1543 C C . LEU A 1 196 ? -40.145 -15.456 51.232 1.00 66.75 196 LEU A C 1
ATOM 1545 O O . LEU A 1 196 ? -41.162 -15.724 51.864 1.00 66.75 196 LEU A O 1
ATOM 1549 N N . ALA A 1 197 ? -38.930 -15.857 51.618 1.00 57.59 197 ALA A N 1
ATOM 1550 C CA . ALA A 1 197 ? -38.701 -16.670 52.809 1.00 57.59 197 ALA A CA 1
ATOM 1551 C C . ALA A 1 197 ? -39.207 -15.979 54.088 1.00 57.59 197 ALA A C 1
ATOM 1553 O O . ALA A 1 197 ? -39.880 -16.614 54.899 1.00 57.59 197 ALA A O 1
ATOM 1554 N N . LEU A 1 198 ? -38.956 -14.673 54.239 1.00 61.78 198 LEU A N 1
ATOM 1555 C CA . LEU A 1 198 ? -39.469 -13.878 55.356 1.00 61.78 198 LEU A CA 1
ATOM 1556 C C . LEU A 1 198 ? -41.002 -13.847 55.375 1.00 61.78 198 LEU A C 1
ATOM 1558 O O . LEU A 1 198 ? -41.600 -14.030 56.432 1.00 61.78 198 LEU A O 1
ATOM 1562 N N . ARG A 1 199 ? -41.651 -13.647 54.220 1.00 66.25 199 ARG A N 1
ATOM 1563 C CA . ARG A 1 199 ? -43.120 -13.667 54.118 1.00 66.25 199 ARG A CA 1
ATOM 1564 C C . ARG A 1 199 ? -43.692 -15.020 54.531 1.00 66.25 199 ARG A C 1
ATOM 1566 O O . ARG A 1 199 ? -44.607 -15.044 55.346 1.00 66.25 199 ARG A O 1
ATOM 1573 N N . CYS A 1 200 ? -43.122 -16.120 54.041 1.00 59.44 200 CYS A N 1
ATOM 1574 C CA . CYS A 1 200 ? -43.535 -17.465 54.444 1.00 59.44 200 CYS A CA 1
ATOM 1575 C C . CYS A 1 200 ? -43.334 -17.697 55.950 1.00 59.44 200 CYS A C 1
ATOM 1577 O O . CYS A 1 200 ? -44.197 -18.276 56.604 1.00 59.44 200 CYS A O 1
ATOM 1579 N N . ALA A 1 201 ? -42.226 -17.223 56.528 1.00 58.38 201 ALA A N 1
ATOM 1580 C CA . ALA A 1 201 ? -41.977 -17.343 57.963 1.00 58.38 201 ALA A CA 1
ATOM 1581 C C . ALA A 1 201 ? -43.002 -16.555 58.798 1.00 58.38 201 ALA A C 1
ATOM 1583 O O . ALA A 1 201 ? -43.529 -17.086 59.775 1.00 58.38 201 ALA A O 1
ATOM 1584 N N . LEU A 1 202 ? -43.320 -15.320 58.393 1.00 67.81 202 LEU A N 1
ATOM 1585 C CA . LEU A 1 202 ? -44.338 -14.490 59.043 1.00 67.81 202 LEU A CA 1
ATOM 1586 C C . LEU A 1 202 ? -45.735 -15.106 58.929 1.00 67.81 202 LEU A C 1
ATOM 1588 O O . LEU A 1 202 ? -46.484 -15.083 59.899 1.00 67.81 202 LEU A O 1
ATOM 1592 N N . GLU A 1 203 ? -46.077 -15.685 57.779 1.00 64.56 203 GLU A N 1
ATOM 1593 C CA . GLU A 1 203 ? -47.337 -16.409 57.582 1.00 64.56 203 GLU A CA 1
ATOM 1594 C C . GLU A 1 203 ? -47.447 -17.610 58.532 1.00 64.56 203 GLU A C 1
ATOM 1596 O O . GLU A 1 203 ? -48.455 -17.769 59.216 1.00 64.56 203 GLU A O 1
ATOM 1601 N N . VAL A 1 204 ? -46.380 -18.407 58.661 1.00 61.53 204 VAL A N 1
ATOM 1602 C CA . VAL A 1 204 ? -46.329 -19.533 59.609 1.00 61.53 204 VAL A CA 1
ATOM 1603 C C . VAL A 1 204 ? -46.422 -19.061 61.063 1.00 61.53 204 VAL A C 1
ATOM 1605 O O . VAL A 1 204 ? -47.086 -19.709 61.871 1.00 61.53 204 VAL A O 1
ATOM 1608 N N . GLN A 1 205 ? -45.777 -17.948 61.421 1.00 61.97 205 GLN A N 1
ATOM 1609 C CA . GLN A 1 205 ? -45.892 -17.367 62.763 1.00 61.97 205 GLN A CA 1
ATOM 1610 C C . GLN A 1 205 ? -47.309 -16.863 63.048 1.00 61.97 205 GLN A C 1
ATOM 1612 O O . GLN A 1 205 ? -47.837 -17.137 64.123 1.00 61.97 205 GLN A O 1
ATOM 1617 N N . LEU A 1 206 ? -47.940 -16.184 62.087 1.00 65.81 206 LEU A N 1
ATOM 1618 C CA . LEU A 1 206 ? -49.333 -15.746 62.177 1.00 65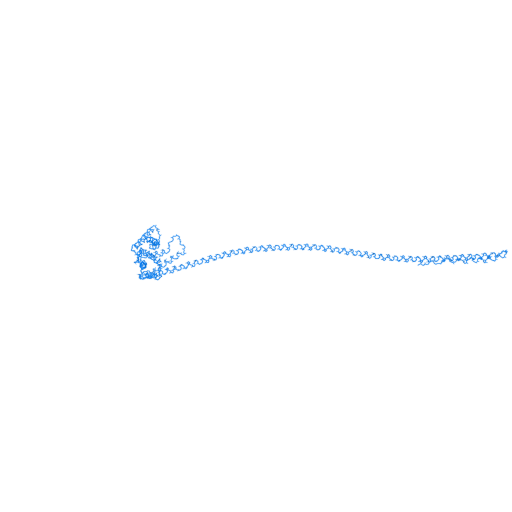.81 206 LEU A CA 1
ATOM 1619 C C . LEU A 1 206 ? -50.269 -16.946 62.379 1.00 65.81 206 LEU A C 1
ATOM 1621 O O . LEU A 1 206 ? -51.084 -16.907 63.293 1.00 65.81 206 LEU A O 1
ATOM 1625 N N . LEU A 1 207 ? -50.080 -18.038 61.624 1.00 63.34 207 LEU A N 1
ATOM 1626 C CA . LEU A 1 207 ? -50.857 -19.283 61.773 1.00 63.34 207 LEU A CA 1
ATOM 1627 C C . LEU A 1 207 ? -50.738 -19.892 63.170 1.00 63.34 207 LEU A C 1
ATOM 1629 O O . LEU A 1 207 ? -51.690 -20.488 63.665 1.00 63.34 207 LEU A O 1
ATOM 1633 N N . ARG A 1 208 ? -49.567 -19.768 63.802 1.00 67.62 208 ARG A N 1
ATOM 1634 C CA . ARG A 1 208 ? -49.325 -20.279 65.158 1.00 67.62 208 ARG A CA 1
ATOM 1635 C C . ARG A 1 208 ? -49.898 -19.371 66.240 1.00 67.62 208 ARG A C 1
ATOM 1637 O O . ARG A 1 208 ? -50.385 -19.884 67.241 1.00 67.62 208 ARG A O 1
ATOM 1644 N N . ALA A 1 209 ? -49.788 -18.056 66.066 1.00 66.31 209 ALA A N 1
ATOM 1645 C CA . ALA A 1 209 ? -50.229 -17.077 67.054 1.00 66.31 209 ALA A CA 1
ATOM 1646 C C . ALA A 1 209 ? -51.757 -16.922 67.077 1.00 66.31 209 ALA A C 1
ATOM 1648 O O . ALA A 1 209 ? -52.338 -16.765 68.147 1.00 66.31 209 ALA A O 1
ATOM 1649 N N . ASP A 1 210 ? -52.392 -16.968 65.906 1.00 66.81 210 ASP A N 1
ATOM 1650 C CA . ASP A 1 210 ? -53.825 -16.757 65.731 1.00 66.81 210 ASP A CA 1
ATOM 1651 C C . ASP A 1 210 ? -54.307 -17.522 64.487 1.00 66.81 210 ASP A C 1
ATOM 1653 O O . ASP A 1 210 ? -54.279 -17.022 63.362 1.00 66.81 210 ASP A O 1
ATOM 1657 N N . ALA A 1 211 ? -54.721 -18.776 64.682 1.00 72.44 211 ALA A N 1
ATOM 1658 C CA . ALA A 1 211 ? -55.180 -19.637 63.590 1.00 72.44 211 ALA A CA 1
ATOM 1659 C C . ALA A 1 211 ? -56.453 -19.105 62.901 1.00 72.44 211 ALA A C 1
ATOM 1661 O O . ALA A 1 211 ? -56.698 -19.422 61.734 1.00 72.44 211 ALA A O 1
ATOM 1662 N N . ASP A 1 212 ? -57.229 -18.267 63.594 1.00 68.38 212 ASP A N 1
ATOM 1663 C CA . ASP A 1 212 ? -58.448 -17.633 63.085 1.00 68.38 212 ASP A CA 1
ATOM 1664 C C . ASP A 1 212 ? -58.184 -16.252 62.474 1.00 68.38 212 ASP A C 1
ATOM 1666 O O . ASP A 1 212 ? -59.121 -15.531 62.118 1.00 68.38 212 ASP A O 1
ATOM 1670 N N . ASN A 1 213 ? -56.911 -15.882 62.288 1.00 66.50 213 ASN A N 1
ATOM 1671 C CA . ASN A 1 213 ? -56.571 -14.596 61.714 1.00 66.50 213 ASN A CA 1
ATOM 1672 C C . ASN A 1 213 ? -57.200 -14.452 60.314 1.00 66.50 213 ASN A C 1
ATOM 1674 O O . ASN A 1 213 ? -56.969 -15.292 59.434 1.00 66.50 213 ASN A O 1
ATOM 1678 N N . PRO A 1 214 ? -57.949 -13.370 60.043 1.00 64.94 214 PRO A N 1
ATOM 1679 C CA . PRO A 1 214 ? -58.652 -13.205 58.776 1.00 64.94 214 PRO A CA 1
ATOM 1680 C C . PRO A 1 214 ? -57.700 -13.144 57.577 1.00 64.94 214 PRO A C 1
ATOM 1682 O O . PRO A 1 214 ? -58.079 -13.553 56.488 1.00 64.94 214 PRO A O 1
ATOM 1685 N N . LEU A 1 215 ? -56.436 -12.738 57.747 1.00 64.50 215 LEU A N 1
ATOM 1686 C CA . LEU A 1 215 ? -55.447 -12.799 56.662 1.00 64.50 215 LEU A CA 1
ATOM 1687 C C . LEU A 1 215 ? -55.084 -14.242 56.265 1.00 64.50 215 LEU A C 1
ATOM 1689 O O . LEU A 1 215 ? -54.626 -14.475 55.148 1.00 64.50 215 LEU A O 1
ATOM 1693 N N . LEU A 1 216 ? -55.311 -15.217 57.144 1.00 66.69 216 LEU A N 1
ATOM 1694 C CA . LEU A 1 216 ? -55.007 -16.637 56.946 1.00 66.69 216 LEU A CA 1
ATOM 1695 C C . LEU A 1 216 ? -56.231 -17.452 56.537 1.00 66.69 216 LEU A C 1
ATOM 1697 O O . LEU A 1 216 ? -56.091 -18.424 55.796 1.00 66.69 216 LEU A O 1
ATOM 1701 N N . GLN A 1 217 ? -57.439 -17.008 56.879 1.00 69.62 217 GLN A N 1
ATOM 1702 C CA . GLN A 1 217 ? -58.670 -17.703 56.487 1.00 69.62 217 GLN A CA 1
ATOM 1703 C C . GLN A 1 217 ? -59.387 -17.068 55.284 1.00 69.62 217 GLN A C 1
ATOM 1705 O O . GLN A 1 217 ? -59.879 -17.794 54.421 1.00 69.62 217 GLN A O 1
ATOM 1710 N N . ASP A 1 218 ? -59.377 -15.739 55.148 1.00 73.12 218 ASP A N 1
ATOM 1711 C CA . ASP A 1 218 ? -60.080 -15.024 54.077 1.00 73.12 218 ASP A CA 1
ATOM 1712 C C . ASP A 1 218 ? -59.196 -14.881 52.820 1.00 73.12 218 ASP A C 1
ATOM 1714 O O . ASP A 1 218 ? -58.305 -14.027 52.719 1.00 73.12 218 ASP A O 1
ATOM 1718 N N . GLN A 1 219 ? -59.460 -15.742 51.833 1.00 70.94 219 GLN A N 1
ATOM 1719 C CA . GLN A 1 219 ? -58.792 -15.725 50.530 1.00 70.94 219 GLN A CA 1
ATOM 1720 C C . GLN A 1 219 ? -59.037 -14.414 49.767 1.00 70.94 219 GLN A C 1
ATOM 1722 O O . GLN A 1 219 ? -58.117 -13.924 49.112 1.00 70.94 219 GLN A O 1
ATOM 1727 N N . ASP A 1 220 ? -60.218 -13.804 49.891 1.00 67.44 220 ASP A N 1
ATOM 1728 C CA . ASP A 1 220 ? -60.543 -12.547 49.212 1.00 67.44 220 ASP A CA 1
ATOM 1729 C C . ASP A 1 220 ? -59.785 -11.373 49.833 1.00 67.44 220 ASP A C 1
ATOM 1731 O O . ASP A 1 220 ? -59.363 -10.446 49.132 1.00 67.44 220 ASP A O 1
ATOM 1735 N N . LEU A 1 221 ? -59.579 -11.386 51.153 1.00 66.88 221 LEU A N 1
ATOM 1736 C CA . LEU A 1 221 ? -58.701 -10.428 51.821 1.00 66.88 221 LEU A CA 1
ATOM 1737 C C . LEU A 1 221 ? -57.252 -10.584 51.342 1.00 66.88 221 LEU A C 1
ATOM 1739 O O . LEU A 1 221 ? -56.638 -9.586 50.958 1.00 66.88 221 LEU A O 1
ATOM 1743 N N . ARG A 1 222 ? -56.727 -11.814 51.264 1.00 67.62 222 ARG A N 1
ATOM 1744 C CA . ARG A 1 222 ? -55.386 -12.071 50.705 1.00 67.62 222 ARG A CA 1
ATOM 1745 C C . ARG A 1 222 ? -55.260 -11.626 49.258 1.00 67.62 222 ARG A C 1
ATOM 1747 O O . ARG A 1 222 ? -54.271 -10.990 48.910 1.00 67.62 222 ARG A O 1
ATOM 1754 N N . ASP A 1 223 ? -56.243 -11.929 48.418 1.00 66.56 223 ASP A N 1
ATOM 1755 C CA . ASP A 1 223 ? -56.246 -11.545 47.007 1.00 66.56 223 ASP A CA 1
ATOM 1756 C C . ASP A 1 223 ? -56.336 -10.021 46.844 1.00 66.56 223 ASP A C 1
ATOM 1758 O O . ASP A 1 223 ? -55.720 -9.460 45.940 1.00 66.56 223 ASP A O 1
ATOM 1762 N N . ARG A 1 224 ? -57.072 -9.316 47.714 1.00 65.75 224 ARG A N 1
ATOM 1763 C CA . ARG A 1 224 ? -57.102 -7.841 47.739 1.00 65.75 224 ARG A CA 1
ATOM 1764 C C . ARG A 1 224 ? -55.757 -7.249 48.150 1.00 65.75 224 ARG A C 1
ATOM 1766 O O . ARG A 1 224 ? -55.268 -6.357 47.464 1.00 65.75 224 ARG A O 1
ATOM 1773 N N . VAL A 1 225 ? -55.133 -7.774 49.205 1.00 60.31 225 VAL A N 1
ATOM 1774 C CA . VAL A 1 225 ? -53.791 -7.349 49.642 1.00 60.31 225 VAL A CA 1
ATOM 1775 C C . VAL A 1 225 ? -52.741 -7.660 48.568 1.00 60.31 225 VAL A C 1
ATOM 1777 O O . VAL A 1 225 ? -51.896 -6.815 48.276 1.00 60.31 225 VAL A O 1
ATOM 1780 N N . ARG A 1 226 ? -52.824 -8.830 47.919 1.00 61.59 226 ARG A N 1
ATOM 1781 C CA . ARG A 1 226 ? -51.948 -9.218 46.804 1.00 61.59 226 ARG A CA 1
ATOM 1782 C C . ARG A 1 226 ? -52.112 -8.275 45.620 1.00 61.59 226 ARG A C 1
ATOM 1784 O O . ARG A 1 226 ? -51.113 -7.733 45.172 1.00 61.59 226 ARG A O 1
ATOM 1791 N N . ARG A 1 227 ? -53.345 -8.025 45.165 1.00 63.53 227 ARG A N 1
ATOM 1792 C CA . ARG A 1 227 ? -53.633 -7.104 44.052 1.00 63.53 227 ARG A CA 1
ATOM 1793 C C . ARG A 1 227 ? -53.169 -5.681 44.348 1.00 63.53 227 ARG A C 1
ATOM 1795 O O . ARG A 1 227 ? -52.585 -5.054 43.476 1.00 63.53 227 ARG A O 1
ATOM 1802 N N . ALA A 1 228 ? -53.357 -5.192 45.575 1.00 59.25 228 ALA A N 1
ATOM 1803 C CA . ALA A 1 228 ? -52.825 -3.893 45.985 1.00 59.25 228 ALA A CA 1
ATOM 1804 C C . ALA A 1 228 ? -51.286 -3.861 45.916 1.00 59.25 228 ALA A C 1
ATOM 1806 O O . ALA A 1 228 ? -50.712 -2.892 45.425 1.00 59.25 228 ALA A O 1
ATOM 1807 N N . GLY A 1 229 ? -50.617 -4.938 46.342 1.00 53.84 229 GLY A N 1
ATOM 1808 C CA . GLY A 1 229 ? -49.164 -5.091 46.221 1.00 53.84 229 GLY A CA 1
ATOM 1809 C C . GLY A 1 229 ? -48.662 -5.258 44.780 1.00 53.84 229 GLY A C 1
ATOM 1810 O O . GLY A 1 229 ? -47.606 -4.735 44.443 1.00 53.84 229 GLY A O 1
ATOM 1811 N N . GLU A 1 230 ? -49.401 -5.956 43.919 1.00 57.12 230 GLU A N 1
ATOM 1812 C CA . GLU A 1 230 ? -49.081 -6.113 42.494 1.00 57.12 230 GLU A CA 1
ATOM 1813 C C . GLU A 1 230 ? -49.230 -4.787 41.756 1.00 57.12 230 GLU A C 1
ATOM 1815 O O . GLU A 1 230 ? -48.285 -4.371 41.093 1.00 57.12 230 GLU A O 1
ATOM 1820 N N . MET A 1 231 ? -50.355 -4.085 41.949 1.00 56.25 231 MET A N 1
ATOM 1821 C CA . MET A 1 231 ? -50.583 -2.743 41.403 1.00 56.25 231 MET A CA 1
ATOM 1822 C C . MET A 1 231 ? -49.455 -1.794 41.796 1.00 56.25 231 MET A C 1
ATOM 1824 O O . MET A 1 231 ? -48.940 -1.071 40.942 1.00 56.25 231 MET A O 1
ATOM 1828 N N . ALA A 1 232 ? -49.019 -1.872 43.054 1.00 52.75 232 ALA A N 1
ATOM 1829 C CA . ALA A 1 232 ? -47.899 -1.099 43.543 1.00 52.75 232 ALA A CA 1
ATOM 1830 C C . ALA A 1 232 ? -46.586 -1.394 42.793 1.00 52.75 232 ALA A C 1
ATOM 1832 O O . ALA A 1 232 ? -45.873 -0.488 42.371 1.00 52.75 232 ALA A O 1
ATOM 1833 N N . VAL A 1 233 ? -46.281 -2.670 42.562 1.00 48.28 233 VAL A N 1
ATOM 1834 C CA . VAL A 1 233 ? -45.073 -3.082 41.835 1.00 48.28 233 VAL A CA 1
ATOM 1835 C C . VAL A 1 233 ? -45.133 -2.725 40.347 1.00 48.28 233 VAL A C 1
ATOM 1837 O O . VAL A 1 233 ? -44.121 -2.314 39.788 1.00 48.28 233 VAL A O 1
ATOM 1840 N N . THR A 1 234 ? -46.295 -2.800 39.696 1.00 52.91 234 THR A N 1
ATOM 1841 C CA . THR A 1 234 ? -46.449 -2.304 38.314 1.00 52.91 234 THR A CA 1
ATOM 1842 C C . THR A 1 234 ? -46.258 -0.792 38.206 1.00 52.91 234 THR A C 1
ATOM 1844 O O . THR A 1 234 ? -45.639 -0.341 37.247 1.00 52.91 234 THR A O 1
ATOM 1847 N N . MET A 1 235 ? -46.701 -0.014 39.199 1.00 52.56 235 MET A N 1
ATOM 1848 C CA . MET A 1 235 ? -46.477 1.438 39.241 1.00 52.56 235 MET A CA 1
ATOM 1849 C C . MET A 1 235 ? -45.001 1.830 39.439 1.00 52.56 235 MET A C 1
ATOM 1851 O O . MET A 1 235 ? -44.638 2.955 39.128 1.00 52.56 235 MET A O 1
ATOM 1855 N N . LEU A 1 236 ? -44.135 0.915 39.896 1.00 44.78 236 LEU A N 1
ATOM 1856 C CA . LEU A 1 236 ? -42.677 1.121 39.971 1.00 44.78 236 LEU A CA 1
ATOM 1857 C C . LEU A 1 236 ? -41.963 0.978 38.614 1.00 44.78 236 LEU A C 1
ATOM 1859 O O . LEU A 1 236 ? -40.811 1.392 38.491 1.00 44.78 236 LEU A O 1
ATOM 1863 N N . GLY A 1 237 ? -42.606 0.362 37.615 1.00 44.69 237 GLY A N 1
ATOM 1864 C CA . GLY A 1 237 ? -42.039 0.185 36.272 1.00 44.69 237 GLY A CA 1
ATOM 1865 C C . GLY A 1 237 ? -42.137 1.434 35.390 1.00 44.69 237 GLY A C 1
ATOM 1866 O O . GLY A 1 237 ? -41.368 1.578 34.440 1.00 44.69 237 GLY A O 1
ATOM 1867 N N . GLU A 1 238 ? -43.048 2.346 35.721 1.00 48.84 238 GLU A N 1
ATOM 1868 C CA . GLU A 1 238 ? -43.173 3.664 35.106 1.00 48.84 238 GLU A CA 1
ATOM 1869 C C . GLU A 1 238 ? -42.459 4.665 36.020 1.00 48.84 238 GLU A C 1
ATOM 1871 O O . GLU A 1 238 ? -42.661 4.650 37.231 1.00 48.84 238 GLU A O 1
ATOM 1876 N N . ALA A 1 239 ? -41.552 5.484 35.476 1.00 48.38 239 ALA A N 1
ATOM 1877 C CA . ALA A 1 239 ? -40.772 6.421 36.285 1.00 48.38 239 ALA A CA 1
ATOM 1878 C C . ALA A 1 239 ? -41.726 7.280 37.140 1.00 48.38 239 ALA A C 1
ATOM 1880 O O . ALA A 1 239 ? -42.570 7.968 36.561 1.00 48.38 239 ALA A O 1
ATOM 1881 N N . PRO A 1 240 ? -41.635 7.239 38.484 1.00 50.16 240 PRO A N 1
ATOM 1882 C CA . PRO A 1 240 ? -42.608 7.909 39.329 1.00 50.16 240 PRO A CA 1
ATOM 1883 C C . PRO A 1 240 ? -42.534 9.413 39.065 1.00 50.16 240 PRO A C 1
ATOM 1885 O O . PRO A 1 240 ? -41.455 10.010 39.139 1.00 50.16 240 PRO A O 1
ATOM 1888 N N . GLU A 1 241 ? -43.674 10.030 38.745 1.00 56.09 241 GLU A N 1
ATOM 1889 C CA . GLU A 1 241 ? -43.781 11.487 38.736 1.00 56.09 241 GLU A CA 1
ATOM 1890 C C . GLU A 1 241 ? -43.289 12.012 40.091 1.00 56.09 241 GLU A C 1
ATOM 1892 O O . GLU A 1 241 ? -43.608 11.449 41.142 1.00 56.09 241 GLU A O 1
ATOM 1897 N N . ALA A 1 242 ? -42.464 13.060 40.077 1.00 48.84 242 ALA A N 1
ATOM 1898 C CA . ALA A 1 242 ? -41.880 13.613 41.293 1.00 48.84 242 ALA A CA 1
ATOM 1899 C C . ALA A 1 242 ? -42.992 14.013 42.284 1.00 48.84 242 ALA A C 1
ATOM 1901 O O . ALA A 1 242 ? -43.666 15.022 42.089 1.00 48.84 242 ALA A O 1
ATOM 1902 N N . GLY A 1 243 ? -43.179 13.214 43.341 1.00 56.12 243 GLY A N 1
ATOM 1903 C CA . GLY A 1 243 ? -44.220 13.410 44.358 1.00 56.12 243 GLY A CA 1
ATOM 1904 C C . GLY A 1 243 ? -45.312 12.335 44.407 1.00 56.12 243 GLY A C 1
ATOM 1905 O O . GLY A 1 243 ? -46.172 12.412 45.284 1.00 56.12 243 GLY A O 1
ATOM 1906 N N . ALA A 1 244 ? -45.286 11.329 43.527 1.00 54.19 244 ALA A N 1
ATOM 1907 C CA . ALA A 1 244 ? -46.168 10.174 43.653 1.00 54.19 244 ALA A CA 1
ATOM 1908 C C . ALA A 1 244 ? -45.850 9.389 44.948 1.00 54.19 244 ALA A C 1
ATOM 1910 O O . ALA A 1 244 ? -44.671 9.173 45.252 1.00 54.19 244 ALA A O 1
ATOM 1911 N N . PRO A 1 245 ? -46.869 8.982 45.732 1.00 50.59 245 PRO A N 1
ATOM 1912 C CA . PRO A 1 245 ? -46.652 8.167 46.921 1.00 50.59 245 PRO A CA 1
ATOM 1913 C C . PRO A 1 245 ? -46.001 6.838 46.532 1.00 50.59 245 PRO A C 1
ATOM 1915 O O . PRO A 1 245 ? -46.385 6.241 45.525 1.00 50.59 245 PRO A O 1
ATOM 1918 N N . ASP A 1 246 ? -45.020 6.388 47.326 1.00 51.66 246 ASP A N 1
ATOM 1919 C CA . ASP A 1 246 ? -44.356 5.102 47.106 1.00 51.66 246 ASP A CA 1
ATOM 1920 C C . ASP A 1 246 ? -45.441 4.021 46.993 1.00 51.66 246 ASP A C 1
ATOM 1922 O O . ASP A 1 246 ? -46.296 3.891 47.879 1.00 51.66 246 ASP A O 1
ATOM 1926 N N . PRO A 1 247 ? -45.462 3.242 45.910 1.00 49.19 247 PRO A N 1
ATOM 1927 C CA . PRO A 1 247 ? -46.499 2.248 45.729 1.00 49.19 247 PRO A CA 1
ATOM 1928 C C . PRO A 1 247 ? -46.520 1.195 46.853 1.00 49.19 247 PRO A C 1
ATOM 1930 O O . PRO A 1 247 ? -47.590 0.704 47.230 1.00 49.19 247 PRO A O 1
ATOM 1933 N N . PHE A 1 248 ? -45.370 0.888 47.470 1.00 48.31 248 PHE A N 1
ATOM 1934 C CA . PHE A 1 248 ? -45.328 0.044 48.667 1.00 48.31 248 PHE A CA 1
ATOM 1935 C C . PHE A 1 248 ? -46.038 0.684 49.862 1.00 48.31 248 PHE A C 1
ATOM 1937 O O . PHE A 1 248 ? -46.608 -0.041 50.682 1.00 48.31 248 PHE A O 1
ATOM 1944 N N . ASP A 1 249 ? -46.057 2.013 49.951 1.00 48.62 249 ASP A N 1
ATOM 1945 C CA . ASP A 1 249 ? -46.795 2.744 50.975 1.00 48.62 249 ASP A CA 1
ATOM 1946 C C . ASP A 1 249 ? -48.306 2.711 50.716 1.00 48.62 249 ASP A C 1
ATOM 1948 O O . ASP A 1 249 ? -49.066 2.522 51.664 1.00 48.62 249 ASP A O 1
ATOM 1952 N N . MET A 1 250 ? -48.755 2.743 49.456 1.00 50.00 250 MET A N 1
ATOM 195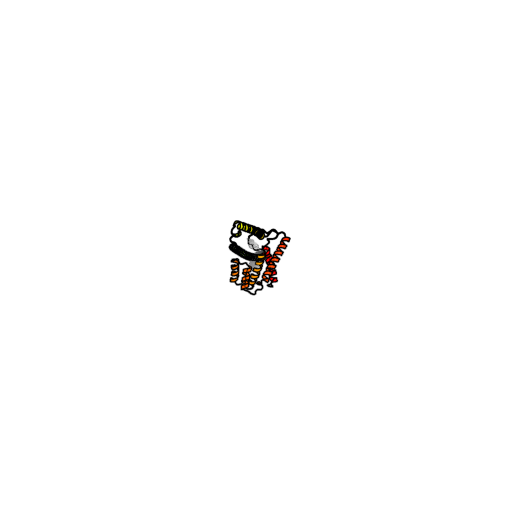3 C CA . MET A 1 250 ? -50.176 2.576 49.107 1.00 50.00 250 MET A CA 1
ATOM 1954 C C . MET A 1 250 ? -50.717 1.180 49.451 1.00 50.00 250 MET A C 1
ATOM 1956 O O . MET A 1 250 ? -51.759 1.047 50.100 1.00 50.00 250 MET A O 1
ATOM 1960 N N . ALA A 1 251 ? -50.001 0.117 49.063 1.00 45.97 251 ALA A N 1
ATOM 1961 C CA . ALA A 1 251 ? -50.389 -1.259 49.396 1.00 45.97 251 ALA A CA 1
ATOM 1962 C C . ALA A 1 251 ? -50.410 -1.496 50.919 1.00 45.97 251 ALA A C 1
ATOM 1964 O O . ALA A 1 251 ? -51.214 -2.270 51.446 1.00 45.97 251 ALA A O 1
ATOM 1965 N N . ARG A 1 252 ? -49.529 -0.799 51.642 1.00 51.03 252 ARG A N 1
ATOM 1966 C CA . ARG A 1 252 ? -49.380 -0.888 53.095 1.00 51.03 252 ARG A CA 1
ATOM 1967 C C . ARG A 1 252 ? -50.407 -0.043 53.853 1.00 51.03 252 ARG A C 1
ATOM 1969 O O . ARG A 1 252 ? -50.858 -0.488 54.905 1.00 51.03 252 ARG A O 1
ATOM 1976 N N . GLU A 1 253 ? -50.824 1.113 53.338 1.00 48.44 253 GLU A N 1
ATOM 1977 C CA . GLU A 1 253 ? -51.947 1.894 53.877 1.00 48.44 253 GLU A CA 1
ATOM 1978 C C . GLU A 1 253 ? -53.249 1.099 53.831 1.00 48.44 253 GLU A C 1
ATOM 1980 O O . GLU A 1 253 ? -53.934 1.004 54.850 1.00 48.44 253 GLU A O 1
ATOM 1985 N N . ALA A 1 254 ? -53.520 0.413 52.719 1.00 49.09 254 ALA A N 1
ATOM 1986 C CA . ALA A 1 254 ? -54.642 -0.517 52.636 1.00 49.09 254 ALA A CA 1
ATOM 1987 C C . ALA A 1 254 ? -54.547 -1.606 53.723 1.00 49.09 254 ALA A C 1
ATOM 1989 O O . ALA A 1 254 ? -55.519 -1.865 54.427 1.00 49.09 254 ALA A O 1
ATOM 1990 N N . GLY A 1 255 ? -53.360 -2.178 53.954 1.00 47.03 255 GLY A N 1
ATOM 1991 C CA . GLY A 1 255 ? -53.131 -3.160 55.023 1.00 47.03 255 GLY A CA 1
ATOM 1992 C C . GLY A 1 255 ? -53.267 -2.610 56.453 1.00 47.03 255 GLY A C 1
ATOM 1993 O O . GLY A 1 255 ? -53.617 -3.355 57.367 1.00 47.03 255 GLY A O 1
ATOM 1994 N N . LEU A 1 256 ? -53.003 -1.317 56.667 1.00 43.00 256 LEU A N 1
ATOM 1995 C CA . LEU A 1 256 ? -53.077 -0.647 57.974 1.00 43.00 256 LEU A CA 1
ATOM 1996 C C . LEU A 1 256 ? -54.471 -0.091 58.296 1.00 43.00 256 LEU A C 1
ATOM 1998 O O . LEU A 1 256 ? -54.747 0.172 59.463 1.00 43.00 256 LEU A O 1
ATOM 2002 N N . THR A 1 257 ? -55.363 0.024 57.307 1.00 44.28 257 THR A N 1
ATOM 2003 C CA . THR A 1 257 ? -56.788 0.331 57.540 1.00 44.28 257 THR A CA 1
ATOM 2004 C C . THR A 1 257 ? -57.584 -0.825 58.152 1.00 44.28 257 THR A C 1
ATOM 2006 O O . THR A 1 257 ? -58.702 -0.617 58.622 1.00 44.28 257 THR A O 1
ATOM 2009 N N . PHE A 1 258 ? -57.011 -2.031 58.216 1.00 46.94 258 PHE A N 1
ATOM 2010 C CA . PHE A 1 258 ? -57.641 -3.169 58.878 1.00 46.94 258 PHE A CA 1
ATOM 2011 C C . PHE A 1 258 ? -57.271 -3.198 60.364 1.00 46.94 258 PHE A C 1
ATOM 2013 O O . PHE A 1 258 ? -56.123 -3.440 60.744 1.00 46.94 258 PHE A O 1
ATOM 2020 N N . SER A 1 259 ? -58.265 -2.955 61.219 1.00 39.09 259 SER A N 1
ATOM 2021 C CA . SER A 1 259 ? -58.125 -3.117 62.664 1.00 39.09 259 SER A CA 1
ATOM 2022 C C . SER A 1 259 ? -58.109 -4.612 62.994 1.00 39.09 259 SER A C 1
ATOM 2024 O O . SER A 1 259 ? -59.138 -5.275 62.896 1.00 39.09 259 SER A O 1
ATOM 2026 N N . VAL A 1 260 ? -56.939 -5.148 63.354 1.00 45.38 260 VAL A N 1
ATOM 2027 C CA . VAL A 1 260 ? -56.771 -6.551 63.771 1.00 45.38 260 VAL A CA 1
ATOM 2028 C C . VAL A 1 260 ? -56.803 -6.607 65.306 1.00 45.38 260 VAL A C 1
ATOM 2030 O O . VAL A 1 260 ? -55.928 -6.007 65.938 1.00 45.38 260 VAL A O 1
ATOM 2033 N N . PRO A 1 261 ? -57.796 -7.270 65.928 1.00 40.38 261 PRO A N 1
ATOM 2034 C CA . PRO A 1 261 ? -57.850 -7.444 67.380 1.00 40.38 261 PRO A CA 1
ATOM 2035 C C . PRO A 1 261 ? -56.581 -8.132 67.912 1.00 40.38 261 PRO A C 1
ATOM 2037 O O . PRO A 1 261 ? -56.104 -9.086 67.309 1.00 40.38 261 PRO A O 1
ATOM 2040 N N . GLY A 1 262 ? -56.021 -7.647 69.027 1.00 53.41 262 GLY A N 1
ATOM 2041 C CA . GLY A 1 262 ? -54.836 -8.247 69.670 1.00 53.41 262 GLY A CA 1
ATOM 2042 C C . GLY A 1 262 ? -53.469 -7.774 69.153 1.00 53.41 262 GLY A C 1
ATOM 2043 O O . GLY A 1 262 ? -52.442 -8.270 69.610 1.00 53.41 262 GLY A O 1
ATOM 2044 N N . ARG A 1 263 ? -53.418 -6.806 68.228 1.00 49.53 263 ARG A N 1
ATOM 2045 C CA . ARG A 1 263 ? -52.147 -6.273 67.712 1.00 49.53 263 ARG A CA 1
ATOM 2046 C C . ARG A 1 263 ? -51.432 -5.406 68.772 1.00 49.53 263 ARG A C 1
ATOM 2048 O O . ARG A 1 263 ? -52.073 -4.495 69.300 1.00 49.53 263 ARG A O 1
ATOM 2055 N N . PRO A 1 264 ? -50.132 -5.629 69.055 1.00 53.75 264 PRO A N 1
ATOM 2056 C CA . PRO A 1 264 ? -49.369 -4.786 69.974 1.00 53.75 264 PRO A CA 1
ATOM 2057 C C . PRO A 1 264 ? -49.314 -3.338 69.484 1.00 53.75 264 PRO A C 1
ATOM 2059 O O . PRO A 1 264 ? -49.352 -3.058 68.278 1.00 53.75 264 PRO A O 1
ATOM 2062 N N . ASN A 1 265 ? -49.234 -2.412 70.434 1.00 58.88 265 ASN A N 1
ATOM 2063 C CA . ASN A 1 265 ? -49.157 -0.980 70.166 1.00 58.88 265 ASN A CA 1
ATOM 2064 C C . ASN A 1 265 ? -47.903 -0.695 69.313 1.00 58.88 265 ASN A C 1
ATOM 2066 O O . ASN A 1 265 ? -46.856 -1.311 69.502 1.00 58.88 265 ASN A O 1
ATOM 2070 N N . SER A 1 266 ? -47.986 0.238 68.357 1.00 55.81 266 SER A N 1
ATOM 2071 C CA . SER A 1 266 ? -46.869 0.552 67.453 1.00 55.81 266 SER A CA 1
ATOM 2072 C C . SER A 1 266 ? -45.565 0.846 68.198 1.00 55.81 266 SER A C 1
ATOM 2074 O O . SER A 1 266 ? -44.514 0.428 67.742 1.00 55.81 266 SER A O 1
ATOM 2076 N N . VAL A 1 267 ? -45.613 1.484 69.366 1.00 57.50 267 VAL A N 1
ATOM 2077 C CA . VAL A 1 267 ? -44.437 1.746 70.205 1.00 57.50 267 VAL A CA 1
ATOM 2078 C C . VAL A 1 267 ? -43.814 0.470 70.772 1.00 57.50 267 VAL A C 1
ATOM 2080 O O . VAL A 1 267 ? -42.591 0.368 70.827 1.00 57.50 267 VAL A O 1
ATOM 2083 N N . GLU A 1 268 ? -44.625 -0.518 71.144 1.00 61.34 268 GLU A N 1
ATOM 2084 C CA . GLU A 1 268 ? -44.130 -1.811 71.634 1.00 61.34 268 GLU A CA 1
ATOM 2085 C C . GLU A 1 268 ? -43.346 -2.516 70.527 1.00 61.34 268 GLU A C 1
ATOM 2087 O O . GLU A 1 268 ? -42.204 -2.918 70.744 1.00 61.34 268 GLU A O 1
ATOM 2092 N N . VAL A 1 269 ? -43.889 -2.534 69.306 1.00 60.66 269 VAL A N 1
ATOM 2093 C CA . VAL A 1 269 ? -43.220 -3.098 68.121 1.00 60.66 269 VAL A CA 1
ATOM 2094 C C . VAL A 1 269 ? -41.911 -2.366 67.805 1.00 60.66 269 VAL A C 1
ATOM 2096 O O . VAL A 1 269 ? -40.903 -3.006 67.513 1.00 60.66 269 VAL A O 1
ATOM 2099 N N . LEU A 1 270 ? -41.896 -1.032 67.892 1.00 57.72 270 LEU A N 1
ATOM 2100 C CA . LEU A 1 270 ? -40.690 -0.223 67.673 1.00 57.72 270 LEU A CA 1
ATOM 2101 C C . LEU A 1 270 ? -39.596 -0.519 68.690 1.00 57.72 270 LEU A C 1
ATOM 2103 O O . LEU A 1 270 ? -38.429 -0.661 68.328 1.00 57.72 270 LEU A O 1
ATOM 2107 N N . SER A 1 271 ? -39.984 -0.612 69.958 1.00 60.19 271 SER A N 1
ATOM 2108 C CA . SER A 1 271 ? -39.053 -0.893 71.040 1.00 60.19 271 SER A CA 1
ATOM 2109 C C . SER A 1 271 ? -38.485 -2.312 70.957 1.00 60.19 271 SER A C 1
ATOM 2111 O O . SER A 1 271 ? -37.283 -2.492 71.144 1.00 60.19 271 SER A O 1
ATOM 2113 N N . GLU A 1 272 ? -39.310 -3.295 70.587 1.00 67.50 272 GLU A N 1
ATOM 2114 C CA . GLU A 1 272 ? -38.893 -4.681 70.363 1.00 67.50 272 GLU A CA 1
ATOM 2115 C C . GLU A 1 272 ? -37.913 -4.793 69.190 1.00 67.50 272 GLU A C 1
ATOM 2117 O O . GLU A 1 272 ? -36.867 -5.423 69.317 1.00 67.50 272 GLU A O 1
ATOM 2122 N N . LEU A 1 273 ? -38.184 -4.135 68.060 1.00 60.22 273 LEU A N 1
ATOM 2123 C CA . LEU A 1 273 ? -37.276 -4.165 66.909 1.00 60.22 273 LEU A CA 1
ATOM 2124 C C . LEU A 1 273 ? -35.931 -3.488 67.218 1.00 60.22 273 LEU A C 1
ATOM 2126 O O . LEU A 1 273 ? -34.879 -4.053 66.913 1.00 60.22 273 LEU A O 1
ATOM 2130 N N . ALA A 1 274 ? -35.954 -2.329 67.886 1.00 58.44 274 ALA A N 1
ATOM 2131 C CA . ALA A 1 274 ? -34.739 -1.613 68.273 1.00 58.44 274 ALA A CA 1
ATOM 2132 C C . ALA A 1 274 ? -33.872 -2.422 69.253 1.00 58.44 274 ALA A C 1
ATOM 2134 O O . ALA A 1 274 ? -32.652 -2.497 69.091 1.00 58.44 274 ALA A O 1
ATOM 2135 N N . LEU A 1 275 ? -34.491 -3.061 70.252 1.00 63.03 275 LEU A N 1
ATOM 2136 C CA . LEU A 1 275 ? -33.786 -3.931 71.195 1.00 63.03 275 LEU A CA 1
ATOM 2137 C C . LEU A 1 275 ? -33.237 -5.187 70.503 1.00 63.03 275 LEU A C 1
ATOM 2139 O O . LEU A 1 275 ? -32.082 -5.546 70.732 1.00 63.03 275 LEU A O 1
ATOM 2143 N N . ALA A 1 276 ? -34.017 -5.816 69.618 1.00 64.19 276 ALA A N 1
ATOM 2144 C CA . ALA A 1 276 ? -33.587 -6.986 68.857 1.00 64.19 276 ALA A CA 1
ATOM 2145 C C . ALA A 1 276 ? -32.331 -6.705 68.019 1.00 64.19 276 ALA A C 1
ATOM 2147 O O . ALA A 1 276 ? -31.388 -7.495 68.056 1.00 64.19 276 ALA A O 1
ATOM 2148 N N . GLU A 1 277 ? -32.262 -5.573 67.309 1.00 58.72 277 GLU A N 1
ATOM 2149 C CA . GLU A 1 277 ? -31.075 -5.240 66.512 1.00 58.72 277 GLU A CA 1
ATOM 2150 C C . GLU A 1 277 ? -29.848 -4.940 67.390 1.00 58.72 277 GLU A C 1
ATOM 2152 O O . GLU A 1 277 ? -28.747 -5.405 67.078 1.00 58.72 277 GLU A O 1
ATOM 2157 N N . VAL A 1 278 ? -30.016 -4.212 68.504 1.00 60.94 278 VAL A N 1
ATOM 2158 C CA . VAL A 1 278 ? -28.919 -3.931 69.453 1.00 60.94 278 VAL A CA 1
ATOM 2159 C C . VAL A 1 278 ? -28.325 -5.234 69.992 1.00 60.94 278 VAL A C 1
ATOM 2161 O O . VAL A 1 278 ? -27.101 -5.399 70.013 1.00 60.94 278 VAL A O 1
ATOM 2164 N N . TYR A 1 279 ? -29.177 -6.190 70.360 1.00 65.19 279 TYR A N 1
ATOM 2165 C CA . TYR A 1 279 ? -28.737 -7.506 70.811 1.00 65.19 279 TYR A CA 1
ATOM 2166 C C . TYR A 1 279 ? -28.080 -8.315 69.686 1.00 65.19 279 TYR A C 1
ATOM 2168 O O . TYR A 1 279 ? -26.975 -8.822 69.875 1.00 65.19 279 TYR A O 1
ATOM 2176 N N . MET A 1 280 ? -28.675 -8.375 68.493 1.00 60.81 280 MET A N 1
ATOM 2177 C CA . MET A 1 280 ? -28.120 -9.128 67.360 1.00 60.81 280 MET A CA 1
ATOM 2178 C C . MET A 1 280 ? -26.759 -8.598 66.895 1.00 60.81 280 MET A C 1
ATOM 2180 O O . MET A 1 280 ? -25.877 -9.390 66.573 1.00 60.81 280 MET A O 1
ATOM 2184 N N . ARG A 1 281 ? -26.525 -7.282 66.918 1.00 59.22 281 ARG A N 1
ATOM 2185 C CA . ARG A 1 281 ? -25.200 -6.714 66.613 1.00 59.22 281 ARG A CA 1
ATOM 2186 C C . ARG A 1 281 ? -24.161 -7.058 67.670 1.00 59.22 281 ARG A C 1
ATOM 2188 O O . ARG A 1 281 ? -23.027 -7.364 67.311 1.00 59.22 281 ARG A O 1
ATOM 2195 N N . ARG A 1 282 ? -24.533 -7.044 68.956 1.00 64.25 282 ARG A N 1
ATOM 2196 C CA . ARG A 1 282 ? -23.625 -7.489 70.022 1.00 64.25 282 ARG A CA 1
ATOM 2197 C C . ARG A 1 282 ? -23.262 -8.958 69.835 1.00 64.25 282 ARG A C 1
ATOM 2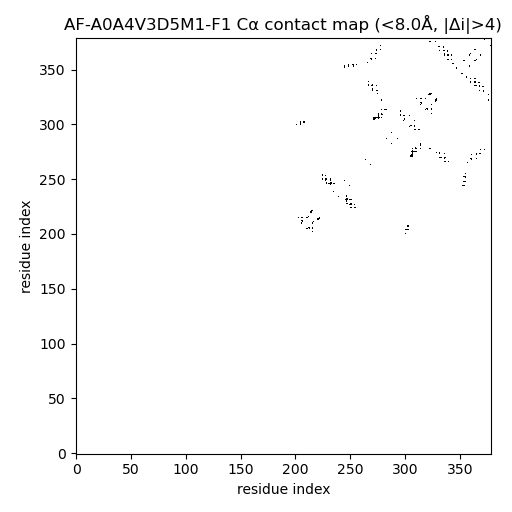199 O O . ARG A 1 282 ? -22.094 -9.305 69.939 1.00 64.25 282 ARG A O 1
ATOM 2206 N N . LEU A 1 283 ? -24.233 -9.791 69.479 1.00 62.72 283 LEU A N 1
ATOM 2207 C CA . LEU A 1 283 ? -24.011 -11.203 69.178 1.00 62.72 283 LEU A CA 1
ATOM 2208 C C . LEU A 1 283 ? -23.118 -11.401 67.937 1.00 62.72 283 LEU A C 1
ATOM 2210 O O . LEU A 1 283 ? -22.207 -12.224 67.976 1.00 62.72 283 LEU A O 1
ATOM 2214 N N . LEU A 1 284 ? -23.301 -10.613 66.871 1.00 60.00 284 LEU A N 1
ATOM 2215 C CA . LEU A 1 284 ? -22.417 -10.623 65.695 1.00 60.00 284 LEU A CA 1
ATOM 2216 C C . LEU A 1 284 ? -20.987 -10.182 66.038 1.00 60.00 284 LEU A C 1
ATOM 2218 O O . LEU A 1 284 ? -20.037 -10.808 65.580 1.00 60.00 284 LEU A O 1
ATOM 2222 N N . ALA A 1 285 ? -20.819 -9.157 66.879 1.00 63.50 285 ALA A N 1
ATOM 2223 C CA . ALA A 1 285 ? -19.506 -8.716 67.359 1.00 63.50 285 ALA A CA 1
ATOM 2224 C C . ALA A 1 285 ? -18.809 -9.774 68.232 1.00 63.50 285 ALA A C 1
ATOM 2226 O O . ALA A 1 285 ? -17.584 -9.823 68.292 1.00 63.50 285 ALA A O 1
ATOM 2227 N N . LEU A 1 286 ? -19.586 -10.645 68.880 1.00 67.50 286 LEU A N 1
ATOM 2228 C CA . LEU A 1 286 ? -19.092 -11.806 69.618 1.00 67.50 286 LEU A CA 1
ATOM 2229 C C . LEU A 1 286 ? -18.834 -13.028 68.709 1.00 67.50 286 LEU A C 1
ATOM 2231 O O . LEU A 1 286 ? -18.563 -14.108 69.226 1.00 67.50 286 LEU A O 1
ATOM 2235 N N . ASN A 1 287 ? -18.888 -12.868 67.376 1.00 73.19 287 ASN A N 1
ATOM 2236 C CA . ASN A 1 287 ? -18.735 -13.930 66.374 1.00 73.19 287 ASN A CA 1
ATOM 2237 C C . ASN A 1 287 ? -19.667 -15.122 66.628 1.00 73.19 287 ASN A C 1
ATOM 2239 O O . ASN A 1 287 ? -19.216 -16.261 66.769 1.00 73.19 287 ASN A O 1
ATOM 2243 N N . LEU A 1 288 ? -20.975 -14.855 66.695 1.00 66.25 288 LEU A N 1
ATOM 2244 C CA . LEU A 1 288 ? -21.971 -15.895 66.935 1.00 66.25 288 LEU A CA 1
ATOM 2245 C C . LEU A 1 288 ? -21.824 -17.057 65.924 1.00 66.25 288 LEU A C 1
ATOM 2247 O O . LEU A 1 288 ? -21.952 -16.830 64.717 1.00 66.25 288 LEU A O 1
ATOM 2251 N N . PRO A 1 289 ? -21.587 -18.301 66.381 1.00 67.50 289 PRO A N 1
ATOM 2252 C CA . PRO A 1 289 ? -21.503 -19.451 65.489 1.00 67.50 289 PRO A CA 1
ATOM 2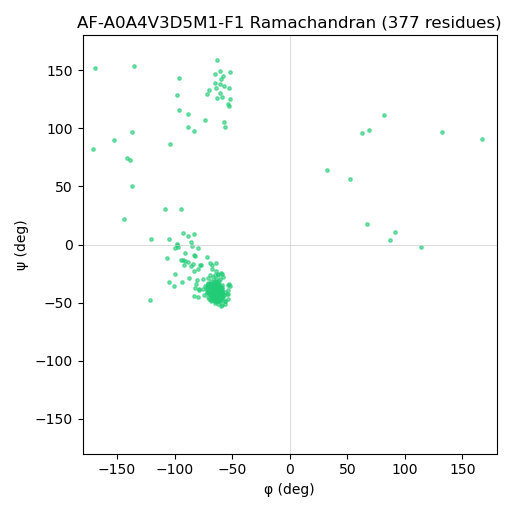253 C C . PRO A 1 289 ? -22.855 -19.715 64.808 1.00 67.50 289 PRO A C 1
ATOM 2255 O O . PRO A 1 289 ? -23.916 -19.502 65.400 1.00 67.50 289 PRO A O 1
ATOM 2258 N N . ALA A 1 290 ? -22.816 -20.200 63.561 1.00 59.12 290 ALA A N 1
ATOM 2259 C CA . ALA A 1 290 ? -23.994 -20.388 62.704 1.00 59.12 290 ALA A CA 1
ATOM 2260 C C . ALA A 1 290 ? -25.108 -21.224 63.366 1.00 59.12 290 ALA A C 1
ATOM 2262 O O . ALA A 1 290 ? -26.290 -20.914 63.214 1.00 59.12 290 ALA A O 1
ATOM 2263 N N . ASP A 1 291 ? -24.733 -22.217 64.174 1.00 65.62 291 ASP A N 1
ATOM 2264 C CA . ASP A 1 291 ? -25.668 -23.085 64.897 1.00 65.62 291 ASP A CA 1
ATOM 2265 C C . ASP A 1 291 ? -26.492 -22.313 65.943 1.00 65.62 291 ASP A C 1
ATOM 2267 O O . ASP A 1 291 ? -27.681 -22.572 66.128 1.00 65.62 291 ASP A O 1
ATOM 2271 N N . ARG A 1 292 ? -25.894 -21.299 66.582 1.00 65.12 292 ARG A N 1
ATOM 2272 C CA . ARG A 1 292 ? -26.569 -20.425 67.557 1.00 65.12 292 ARG A CA 1
ATOM 2273 C C . ARG A 1 292 ? -27.396 -19.333 66.883 1.00 65.12 292 ARG A C 1
ATOM 2275 O O . ARG A 1 292 ? -28.448 -18.967 67.398 1.00 65.12 292 ARG A O 1
ATOM 2282 N N . ALA A 1 293 ? -26.987 -18.862 65.704 1.00 59.19 293 ALA A N 1
ATOM 2283 C CA . ALA A 1 293 ? -27.820 -17.980 64.882 1.00 59.19 293 ALA A CA 1
ATOM 2284 C C . ALA A 1 293 ? -29.112 -18.689 64.435 1.00 59.19 293 ALA A C 1
ATOM 2286 O O . ALA A 1 293 ? -30.195 -18.101 64.457 1.00 59.19 293 ALA A O 1
ATOM 2287 N N . MET A 1 294 ? -29.014 -19.980 64.103 1.00 59.19 294 MET A N 1
ATOM 2288 C CA . MET A 1 294 ? -30.177 -20.810 63.801 1.00 59.19 294 MET A CA 1
ATOM 2289 C C . MET A 1 294 ? -31.086 -21.035 65.010 1.00 59.19 294 MET A C 1
ATOM 2291 O O . MET A 1 294 ? -32.301 -21.075 64.839 1.00 59.19 294 MET A O 1
ATOM 2295 N N . GLU A 1 295 ? -30.543 -21.130 66.224 1.00 67.94 295 GLU A N 1
ATOM 2296 C CA . GLU A 1 295 ? -31.343 -21.235 67.450 1.00 67.94 295 GLU A CA 1
ATOM 2297 C C . GLU A 1 295 ? -32.222 -19.991 67.674 1.00 67.94 295 GLU A C 1
ATOM 2299 O O . GLU A 1 295 ? -33.406 -20.125 67.986 1.00 67.94 295 GLU A O 1
ATOM 2304 N N . VAL A 1 296 ? -31.698 -18.786 67.416 1.00 60.09 296 VAL A N 1
ATOM 2305 C CA . VAL A 1 296 ? -32.478 -17.531 67.468 1.00 60.09 296 VAL A CA 1
ATOM 2306 C C . VAL A 1 296 ? -33.604 -17.543 66.443 1.00 60.09 296 VAL A C 1
ATOM 2308 O O . VAL A 1 296 ? -34.742 -17.210 66.766 1.00 60.09 296 VAL A O 1
ATOM 2311 N N . LEU A 1 297 ? -33.313 -17.973 65.214 1.00 51.56 297 LEU A N 1
ATOM 2312 C CA . LEU A 1 297 ? -34.319 -18.099 64.157 1.00 51.56 297 LEU A CA 1
ATOM 2313 C C . LEU A 1 297 ? -35.384 -19.156 64.496 1.00 51.56 297 LEU A C 1
ATOM 2315 O O . LEU A 1 297 ? -36.557 -18.977 64.169 1.00 51.56 297 LEU A O 1
ATOM 2319 N N . GLN A 1 298 ? -35.013 -20.233 65.192 1.00 66.12 298 GLN A N 1
ATOM 2320 C CA . GLN A 1 298 ? -35.952 -21.252 65.667 1.00 66.12 298 GLN A CA 1
ATOM 2321 C C . GLN A 1 298 ? -36.833 -20.750 66.817 1.00 66.12 298 GLN A C 1
ATOM 2323 O O . GLN A 1 298 ? -38.030 -21.035 66.810 1.00 66.12 298 GLN A O 1
ATOM 2328 N N . ARG A 1 299 ? -36.274 -19.999 67.776 1.00 67.25 299 ARG A N 1
ATOM 2329 C CA . ARG A 1 299 ? -37.015 -19.362 68.882 1.00 67.25 299 ARG A CA 1
ATOM 2330 C C . ARG A 1 299 ? -37.996 -18.309 68.367 1.00 67.25 299 ARG A C 1
ATOM 2332 O O . ARG A 1 299 ? -39.182 -18.370 68.686 1.00 67.25 299 ARG A O 1
ATOM 2339 N N . LEU A 1 300 ? -37.553 -17.469 67.429 1.00 53.25 300 LEU A N 1
ATOM 2340 C CA . LEU A 1 300 ? -38.430 -16.604 66.635 1.00 53.25 300 LEU A CA 1
ATOM 2341 C C . LEU A 1 300 ? -39.542 -17.422 65.964 1.00 53.25 300 LEU A C 1
ATOM 2343 O O . LEU A 1 300 ? -40.719 -17.085 66.058 1.00 53.25 300 LEU A O 1
ATOM 2347 N N . GLY A 1 301 ? -39.206 -18.552 65.338 1.00 45.06 301 GLY A N 1
ATOM 2348 C CA . GLY A 1 301 ? -40.182 -19.465 64.738 1.00 45.06 301 GLY A CA 1
ATOM 2349 C C . GLY A 1 301 ? -41.224 -20.023 65.722 1.00 45.06 301 GLY A C 1
ATOM 2350 O O . GLY A 1 301 ? -42.326 -20.368 65.297 1.00 45.06 301 GLY A O 1
ATOM 2351 N N . ARG A 1 302 ? -40.924 -20.098 67.025 1.00 65.69 302 ARG A N 1
ATOM 2352 C CA . ARG A 1 302 ? -41.853 -20.534 68.089 1.00 65.69 302 ARG A CA 1
ATOM 2353 C C . ARG A 1 302 ? -42.749 -19.410 68.625 1.00 65.69 302 ARG A C 1
ATOM 2355 O O . ARG A 1 302 ? -43.605 -19.692 69.453 1.00 65.69 302 ARG A O 1
ATOM 2362 N N . GLY A 1 303 ? -42.598 -18.182 68.125 1.00 51.16 303 GLY A N 1
ATOM 2363 C CA . GLY A 1 303 ? -43.404 -17.029 68.535 1.00 51.16 303 GLY A CA 1
ATOM 2364 C C . GLY A 1 303 ? -42.805 -16.221 69.687 1.00 51.16 303 GLY A C 1
ATOM 2365 O O . GLY A 1 303 ? -43.479 -15.346 70.223 1.00 51.16 303 GLY A O 1
ATOM 2366 N N . GLU A 1 304 ? -41.551 -16.478 70.068 1.00 69.38 304 GLU A N 1
ATOM 2367 C CA . GLU A 1 304 ? -40.835 -15.610 71.003 1.00 69.38 304 GLU A CA 1
ATOM 2368 C C . GLU A 1 304 ? -40.507 -14.273 70.315 1.00 69.38 304 GLU A C 1
ATOM 2370 O O . GLU A 1 304 ? -40.040 -14.247 69.173 1.00 69.38 304 GLU A O 1
ATOM 2375 N N . GLY A 1 305 ? -40.771 -13.151 70.996 1.00 68.94 305 GLY A N 1
ATOM 2376 C CA . GLY A 1 305 ? -40.494 -11.810 70.470 1.00 68.94 305 GLY A CA 1
ATOM 2377 C C . GLY A 1 305 ? -39.014 -11.623 70.125 1.00 68.94 305 GLY A C 1
ATOM 2378 O O . GLY A 1 305 ? -38.136 -12.159 70.805 1.00 68.94 305 GLY A O 1
ATOM 2379 N N . ALA A 1 306 ? -38.719 -10.858 69.070 1.00 64.88 306 ALA A N 1
ATOM 2380 C CA . ALA A 1 306 ? -37.363 -10.732 68.540 1.00 64.88 306 ALA A CA 1
ATOM 2381 C C . ALA A 1 306 ? -36.357 -10.150 69.541 1.00 64.88 306 ALA A C 1
ATOM 2383 O O . ALA A 1 306 ? -35.210 -10.604 69.571 1.00 64.88 306 ALA A O 1
ATOM 2384 N N . ALA A 1 307 ? -36.768 -9.207 70.398 1.00 67.31 307 ALA A N 1
ATOM 2385 C CA . ALA A 1 307 ? -35.886 -8.712 71.449 1.00 67.31 307 ALA A CA 1
ATOM 2386 C C . ALA A 1 307 ? -35.692 -9.757 72.538 1.00 67.31 307 ALA A C 1
ATOM 2388 O O . ALA A 1 307 ? -34.586 -9.902 73.044 1.00 67.31 307 ALA A O 1
ATOM 2389 N N . SER A 1 308 ? -36.744 -10.495 72.887 1.00 74.75 308 SER A N 1
ATOM 2390 C CA . SER A 1 308 ? -36.698 -11.519 73.932 1.00 74.75 308 SER A CA 1
ATOM 2391 C C . SER A 1 308 ? -35.764 -12.668 73.547 1.00 74.75 308 SER A C 1
ATOM 2393 O O . SER A 1 308 ? -34.857 -12.985 74.315 1.00 74.75 308 SER A O 1
ATOM 2395 N N . ALA A 1 309 ? -35.883 -13.195 72.324 1.00 70.00 309 ALA A N 1
ATOM 2396 C CA . ALA A 1 309 ? -35.004 -14.246 71.813 1.00 70.00 309 ALA A CA 1
ATOM 2397 C C . ALA A 1 309 ? -33.532 -13.791 71.742 1.00 70.00 309 ALA A C 1
ATOM 2399 O O . ALA A 1 309 ? -32.625 -14.509 72.167 1.00 70.00 309 ALA A O 1
ATOM 2400 N N . ALA A 1 310 ? -33.277 -12.568 71.260 1.00 69.12 310 ALA A N 1
ATOM 2401 C CA . ALA A 1 310 ? -31.922 -12.022 71.185 1.00 69.12 310 ALA A CA 1
ATOM 2402 C C . ALA A 1 310 ? -31.343 -11.672 72.574 1.00 69.12 310 ALA A C 1
ATOM 2404 O O . ALA A 1 310 ? -30.147 -11.846 72.812 1.00 69.12 310 ALA A O 1
ATOM 2405 N N . ARG A 1 311 ? -32.183 -11.227 73.518 1.00 78.00 311 ARG A N 1
ATOM 2406 C CA . ARG A 1 311 ? -31.810 -10.918 74.908 1.00 78.00 311 ARG A CA 1
ATOM 2407 C C . ARG A 1 311 ? -31.440 -12.168 75.689 1.00 78.00 311 ARG A C 1
ATOM 2409 O O . ARG A 1 311 ? -30.485 -12.136 76.460 1.00 78.00 311 ARG A O 1
ATOM 2416 N N . GLU A 1 312 ? -32.194 -13.249 75.527 1.00 79.19 312 GLU A N 1
ATOM 2417 C CA . GLU A 1 312 ? -31.884 -14.524 76.169 1.00 79.19 312 GLU A CA 1
ATOM 2418 C C . GLU A 1 312 ? -30.569 -15.095 75.659 1.00 79.19 312 GLU A C 1
ATOM 2420 O O . GLU A 1 312 ? -29.712 -15.439 76.469 1.00 79.19 312 GLU A O 1
ATOM 2425 N N . LEU A 1 313 ? -30.351 -15.079 74.342 1.00 74.75 313 LEU A N 1
ATOM 2426 C CA . LEU A 1 313 ? -29.077 -15.510 73.779 1.00 74.75 313 LEU A CA 1
ATOM 2427 C C . LEU A 1 313 ? -27.914 -14.630 74.265 1.00 74.75 313 LEU A C 1
ATOM 2429 O O . LEU A 1 313 ? -26.843 -15.138 74.595 1.00 74.75 313 LEU A O 1
ATOM 2433 N N . LEU A 1 314 ? -28.114 -13.312 74.369 1.00 75.00 314 LEU A N 1
ATOM 2434 C CA . LEU A 1 314 ? -27.097 -12.429 74.938 1.00 75.00 314 LEU A CA 1
ATOM 2435 C C . LEU A 1 314 ? -26.855 -12.712 76.428 1.00 75.00 314 LEU A C 1
ATOM 2437 O O . LEU A 1 314 ? -25.716 -12.628 76.873 1.00 75.00 314 LEU A O 1
ATOM 2441 N N . ARG A 1 315 ? -27.883 -13.085 77.197 1.00 84.38 315 ARG A N 1
ATOM 2442 C CA . ARG A 1 315 ? -27.742 -13.502 78.602 1.00 84.38 315 ARG A CA 1
ATOM 2443 C C . ARG A 1 315 ? -26.958 -14.805 78.738 1.00 84.38 315 ARG A C 1
ATOM 2445 O O . ARG A 1 315 ? -26.212 -14.944 79.700 1.00 84.38 315 ARG A O 1
ATOM 2452 N N . GLU A 1 316 ? -27.108 -15.724 77.789 1.00 81.88 316 GLU A N 1
ATOM 2453 C CA . GLU A 1 316 ? -26.329 -16.964 77.728 1.00 81.88 316 GLU A CA 1
ATOM 2454 C C . GLU A 1 316 ? -24.858 -16.697 77.357 1.00 81.88 316 GLU A C 1
ATOM 2456 O O . GLU A 1 316 ? -23.958 -17.277 77.960 1.00 81.88 316 GLU A O 1
ATOM 2461 N N . MET A 1 317 ? -24.603 -15.802 76.395 1.00 76.94 317 MET A N 1
ATOM 2462 C CA . MET A 1 317 ? -23.252 -15.514 75.890 1.00 76.94 317 MET A CA 1
ATOM 2463 C C . MET A 1 317 ? -22.456 -14.528 76.756 1.00 76.94 317 MET A C 1
ATOM 2465 O O . MET A 1 317 ? -21.243 -14.659 76.903 1.00 76.94 317 MET A O 1
ATOM 2469 N N . GLU A 1 318 ? -23.122 -13.513 77.305 1.00 82.12 318 GLU A N 1
ATOM 2470 C CA . GLU A 1 318 ? -22.521 -12.426 78.078 1.00 82.12 318 GLU A CA 1
ATOM 2471 C C . GLU A 1 318 ? -23.434 -12.053 79.271 1.00 82.12 318 GLU A C 1
ATOM 2473 O O . GLU A 1 318 ? -24.079 -11.000 79.266 1.00 82.12 318 GLU A O 1
ATOM 2478 N N . PRO A 1 319 ? -23.490 -12.880 80.338 1.00 85.19 319 PRO A N 1
ATOM 2479 C CA . PRO A 1 319 ? -24.424 -12.686 81.458 1.00 85.19 319 PRO A CA 1
ATOM 2480 C C . PRO A 1 319 ? -24.280 -11.333 82.173 1.00 85.19 319 PRO A C 1
ATOM 2482 O O . PRO A 1 319 ? -25.242 -10.816 82.738 1.00 85.19 319 PRO A O 1
ATOM 2485 N N . GLY A 1 320 ? -23.075 -10.753 82.148 1.00 80.19 320 GLY A N 1
ATOM 2486 C CA . GLY A 1 320 ? -22.755 -9.450 82.737 1.00 80.19 320 GLY A CA 1
ATOM 2487 C C . GLY A 1 320 ? -22.970 -8.253 81.805 1.00 80.19 320 GLY A C 1
ATOM 2488 O O . GLY A 1 320 ? -22.564 -7.144 82.155 1.00 80.19 320 GLY A O 1
ATOM 2489 N N . SER A 1 321 ? -23.560 -8.452 80.621 1.00 79.62 321 SER A N 1
ATOM 2490 C CA . SER A 1 321 ? -23.709 -7.389 79.628 1.00 79.62 321 SER A CA 1
ATOM 2491 C C . SER A 1 321 ? -24.547 -6.231 80.173 1.00 79.62 321 SER A C 1
ATOM 2493 O O . SER A 1 321 ? -25.664 -6.408 80.666 1.00 79.62 321 SER A O 1
ATOM 2495 N N . VAL A 1 322 ? -24.035 -5.007 80.027 1.00 78.50 322 VAL A N 1
ATOM 2496 C CA . VAL A 1 322 ? -24.741 -3.772 80.414 1.00 78.50 322 VAL A CA 1
ATOM 2497 C C . VAL A 1 322 ? -26.070 -3.632 79.652 1.00 78.50 322 VAL A C 1
ATOM 2499 O O . VAL A 1 322 ? -27.012 -3.024 80.159 1.00 78.50 322 VAL A O 1
ATOM 2502 N N . LEU A 1 323 ? -26.184 -4.268 78.481 1.00 75.25 323 LEU A N 1
ATOM 2503 C CA . LEU A 1 323 ? -27.386 -4.293 77.643 1.00 75.25 323 LEU A CA 1
ATOM 2504 C C . LEU A 1 323 ? -28.549 -5.106 78.247 1.00 75.25 323 LEU A C 1
ATOM 2506 O O . LEU A 1 323 ? -29.692 -4.969 77.810 1.00 75.25 323 LEU A O 1
ATOM 2510 N N . LEU A 1 324 ? -28.280 -5.949 79.250 1.00 79.06 324 LEU A N 1
ATOM 2511 C CA . LEU A 1 324 ? -29.291 -6.779 79.914 1.00 79.06 324 LEU A CA 1
ATOM 2512 C C . LEU A 1 324 ? -29.933 -6.097 81.128 1.00 79.06 324 LEU A C 1
ATOM 2514 O O . LEU A 1 324 ? -30.975 -6.571 81.600 1.00 79.06 324 LEU A O 1
ATOM 2518 N N . LYS A 1 325 ? -29.322 -5.007 81.614 1.00 85.62 325 LYS A N 1
ATOM 2519 C CA . LYS A 1 325 ? -29.774 -4.239 82.776 1.00 85.62 325 LYS A CA 1
ATOM 2520 C C . LYS A 1 325 ? -31.141 -3.582 82.514 1.00 85.62 325 LYS A C 1
ATOM 2522 O O . LYS A 1 325 ? -31.339 -3.064 81.411 1.00 85.62 325 LYS A O 1
ATOM 2527 N N . PRO A 1 326 ? -32.073 -3.577 83.488 1.00 81.62 326 PRO A N 1
ATOM 2528 C CA . PRO A 1 326 ? -33.389 -2.950 83.331 1.00 81.62 326 PRO A CA 1
ATOM 2529 C C . PRO A 1 326 ? -33.303 -1.489 82.879 1.00 81.62 326 PRO A C 1
ATOM 2531 O O . PRO A 1 326 ? -34.030 -1.088 81.974 1.00 81.62 326 PRO A O 1
ATOM 2534 N N . GLU A 1 327 ? -32.331 -0.737 83.402 1.00 79.69 327 GLU A N 1
ATOM 2535 C CA . GLU A 1 327 ? -32.143 0.682 83.086 1.00 79.69 327 GLU A CA 1
ATOM 2536 C C . GLU A 1 327 ? -31.793 0.905 81.604 1.00 79.69 327 GLU A C 1
ATOM 2538 O O . GLU A 1 327 ? -32.178 1.908 81.007 1.00 79.69 327 GLU A O 1
ATOM 2543 N N . THR A 1 328 ? -31.086 -0.042 80.979 1.00 72.94 328 THR A N 1
ATOM 2544 C CA . THR A 1 328 ? -30.753 0.002 79.547 1.00 72.94 328 THR A CA 1
ATOM 2545 C C . THR A 1 328 ? -31.987 -0.255 78.686 1.00 72.94 328 THR A C 1
ATOM 2547 O O . THR A 1 328 ? -32.198 0.438 77.691 1.00 72.94 328 THR A O 1
ATOM 2550 N N . VAL A 1 329 ? -32.821 -1.219 79.078 1.00 72.06 329 VAL A N 1
ATOM 2551 C CA . VAL A 1 329 ? -34.059 -1.560 78.363 1.00 72.06 329 VAL A CA 1
ATOM 2552 C C . VAL A 1 329 ? -35.047 -0.394 78.416 1.00 72.06 329 VAL A C 1
ATOM 2554 O O . VAL A 1 329 ? -35.539 0.033 77.373 1.00 72.06 329 VAL A O 1
ATOM 2557 N N . GLU A 1 330 ? -35.262 0.180 79.601 1.00 76.31 330 GLU A N 1
ATOM 2558 C CA . GLU A 1 330 ? -36.128 1.350 79.798 1.00 76.31 330 GLU A CA 1
ATOM 2559 C C . GLU A 1 330 ? -35.623 2.569 79.017 1.00 76.31 330 GLU A C 1
ATOM 2561 O O . GLU A 1 330 ? -36.408 3.295 78.404 1.00 76.31 330 GLU A O 1
ATOM 2566 N N . ARG A 1 331 ? -34.301 2.774 78.959 1.00 74.81 331 ARG A N 1
ATOM 2567 C CA . ARG A 1 331 ? -33.704 3.877 78.197 1.00 74.81 331 ARG A CA 1
ATOM 2568 C C . ARG A 1 331 ? -33.902 3.719 76.691 1.00 74.81 331 ARG A C 1
ATOM 2570 O O . ARG A 1 331 ? -34.221 4.698 76.023 1.00 74.81 331 ARG A O 1
ATOM 2577 N N . VAL A 1 332 ? -33.752 2.510 76.147 1.00 66.62 332 VAL A N 1
ATOM 2578 C CA . VAL A 1 332 ? -34.009 2.241 74.719 1.00 66.62 332 VAL A CA 1
ATOM 2579 C C . VAL A 1 332 ? -35.499 2.384 74.395 1.00 66.62 332 VAL A C 1
ATOM 2581 O O . VAL A 1 332 ? -35.840 2.991 73.380 1.00 66.62 332 VAL A O 1
ATOM 2584 N N . GLN A 1 333 ? -36.387 1.917 75.277 1.00 68.69 333 GLN A N 1
ATOM 2585 C CA . GLN A 1 333 ? -37.835 2.123 75.158 1.00 68.69 333 GLN A CA 1
ATOM 2586 C C . GLN A 1 333 ? -38.209 3.612 75.182 1.00 68.69 333 GLN A C 1
ATOM 2588 O O . GLN A 1 333 ? -39.011 4.054 74.360 1.00 68.69 333 GLN A O 1
ATOM 2593 N N . GLY A 1 334 ? -37.587 4.403 76.061 1.00 71.25 334 GLY A N 1
ATOM 2594 C CA . GLY A 1 334 ? -37.760 5.856 76.116 1.00 71.25 334 GLY A CA 1
ATOM 2595 C C . GLY A 1 334 ? -37.332 6.552 74.821 1.00 71.25 334 GLY A C 1
ATOM 2596 O O . GLY A 1 334 ? -38.091 7.351 74.279 1.00 71.25 334 GLY A O 1
ATOM 2597 N N . ILE A 1 335 ? -36.169 6.194 74.262 1.00 70.12 335 ILE A N 1
ATOM 2598 C CA . ILE A 1 335 ? -35.693 6.743 72.977 1.00 70.12 335 ILE A CA 1
ATOM 2599 C C . ILE A 1 335 ? -36.635 6.341 71.829 1.00 70.12 335 ILE A C 1
ATOM 2601 O O . ILE A 1 335 ? -36.925 7.165 70.962 1.00 70.12 335 ILE A O 1
ATOM 2605 N N . ALA A 1 336 ? -37.144 5.105 71.821 1.00 59.25 336 ALA A N 1
ATOM 2606 C CA . ALA A 1 336 ? -38.112 4.646 70.823 1.00 59.25 336 ALA A CA 1
ATOM 2607 C C . ALA A 1 336 ? -39.451 5.402 70.926 1.00 59.25 336 ALA A C 1
ATOM 2609 O O . ALA A 1 336 ? -40.022 5.792 69.908 1.00 59.25 336 ALA A O 1
ATOM 2610 N N . MET A 1 337 ? -39.925 5.666 72.148 1.00 68.06 337 MET A N 1
ATOM 2611 C CA . MET A 1 337 ? 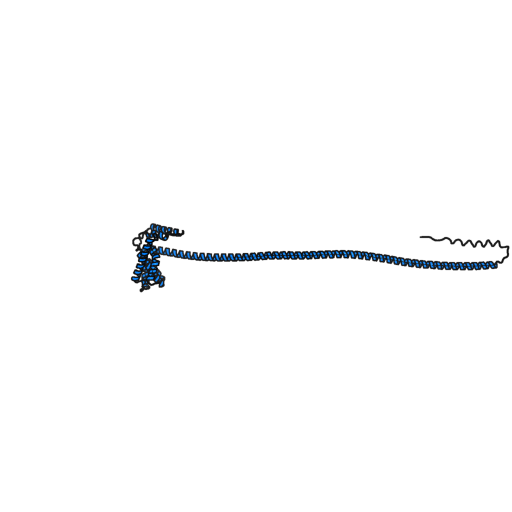-41.133 6.451 72.415 1.00 68.06 337 MET A CA 1
ATOM 2612 C C . MET A 1 337 ? -40.970 7.920 71.995 1.00 68.06 337 MET A C 1
ATOM 2614 O O . MET A 1 337 ? -41.857 8.472 71.344 1.00 68.06 337 MET A O 1
ATOM 2618 N N . GLU A 1 338 ? -39.842 8.557 72.323 1.00 69.50 338 GLU A N 1
ATOM 2619 C CA . GLU A 1 338 ? -39.535 9.934 71.909 1.00 69.50 338 GLU A CA 1
ATOM 2620 C C . GLU A 1 338 ? -39.496 10.077 70.387 1.00 69.50 338 GLU A C 1
ATOM 2622 O O . GLU A 1 338 ? -40.048 11.029 69.835 1.00 69.50 338 GLU A O 1
ATOM 2627 N N . GLU A 1 339 ? -38.852 9.132 69.702 1.00 64.12 339 GLU A N 1
ATOM 2628 C CA . GLU A 1 339 ? -38.721 9.168 68.248 1.00 64.12 339 GLU A CA 1
ATOM 2629 C C . GLU A 1 339 ? -40.071 8.914 67.571 1.00 64.12 339 GLU A C 1
ATOM 2631 O O . GLU A 1 339 ? -40.458 9.635 66.651 1.00 64.12 339 GLU A O 1
ATOM 2636 N N . PHE A 1 340 ? -40.863 7.983 68.109 1.00 60.22 340 PHE A N 1
ATOM 2637 C CA . PHE A 1 340 ? -42.246 7.800 67.687 1.00 60.22 340 PHE A CA 1
ATOM 2638 C C . PHE A 1 340 ? -43.055 9.099 67.824 1.00 60.22 340 PHE A C 1
ATOM 2640 O O . PHE A 1 340 ? -43.705 9.525 66.869 1.00 60.22 340 PHE A O 1
ATOM 2647 N N . GLN A 1 341 ? -42.986 9.782 68.971 1.00 65.75 341 GLN A N 1
ATOM 2648 C CA . GLN A 1 341 ? -43.705 11.040 69.200 1.00 65.75 341 GLN A CA 1
ATOM 2649 C C . GLN A 1 341 ? -43.222 12.177 68.288 1.00 65.75 341 GLN A C 1
ATOM 2651 O O . GLN A 1 341 ? -44.048 12.906 67.730 1.00 65.75 341 GLN A O 1
ATOM 2656 N N . ARG A 1 342 ? -41.906 12.317 68.092 1.00 66.19 342 ARG A N 1
ATOM 2657 C CA . ARG A 1 342 ? -41.301 13.313 67.194 1.00 66.19 342 ARG A CA 1
ATOM 2658 C C . ARG A 1 342 ? -41.785 13.130 65.762 1.00 66.19 342 ARG A C 1
ATOM 2660 O O . ARG A 1 342 ? -42.169 14.095 65.102 1.00 66.19 342 ARG A O 1
ATOM 2667 N N . GLN A 1 343 ? -41.845 11.890 65.302 1.00 61.62 343 GLN A N 1
ATOM 2668 C CA . GLN A 1 343 ? -42.317 11.584 63.961 1.00 61.62 343 GLN A CA 1
ATOM 2669 C C . GLN A 1 343 ? -43.823 11.791 63.816 1.00 61.62 343 GLN A C 1
ATOM 2671 O O . GLN A 1 343 ? -44.268 12.294 62.785 1.00 61.62 343 GLN A O 1
ATOM 2676 N N . GLN A 1 344 ? -44.617 11.504 64.854 1.00 59.91 344 GLN A N 1
ATOM 2677 C CA . GLN A 1 344 ? -46.033 11.895 64.894 1.00 59.91 344 GLN A CA 1
ATOM 2678 C C . GLN A 1 344 ? -46.220 13.419 64.802 1.00 59.91 344 GLN A C 1
ATOM 2680 O O . GLN A 1 344 ? -47.140 13.883 64.129 1.00 59.91 344 GLN A O 1
ATOM 2685 N N . GLN A 1 345 ? -45.341 14.215 65.418 1.00 64.38 345 GLN A N 1
ATOM 2686 C CA . GLN A 1 345 ? -45.379 15.678 65.318 1.00 64.38 345 GLN A CA 1
ATOM 2687 C C . GLN A 1 345 ? -44.968 16.189 63.930 1.00 64.38 345 GLN A C 1
ATOM 2689 O O . GLN A 1 345 ? -45.680 17.017 63.363 1.00 64.38 345 GLN A O 1
ATOM 2694 N N . GLN A 1 346 ? -43.885 15.669 63.343 1.00 61.06 346 GLN A N 1
ATOM 2695 C CA . GLN A 1 346 ? -43.451 16.039 61.987 1.00 61.06 346 GLN A CA 1
ATOM 2696 C C . GLN A 1 346 ? -44.534 15.746 60.935 1.00 61.06 346 GLN A C 1
ATOM 2698 O O . GLN A 1 346 ? -44.758 16.558 60.042 1.00 61.06 346 GLN A O 1
ATOM 2703 N N . ARG A 1 347 ? -45.291 14.654 61.096 1.00 61.41 347 ARG A N 1
ATOM 2704 C CA . ARG A 1 347 ? -46.437 14.307 60.232 1.00 61.41 347 ARG A CA 1
ATOM 2705 C C . ARG A 1 347 ? -47.574 15.319 60.280 1.00 61.41 347 ARG A C 1
ATOM 2707 O O . ARG A 1 347 ? -48.171 15.625 59.250 1.00 61.41 347 ARG A O 1
ATOM 2714 N N . ARG A 1 348 ? -47.888 15.847 61.468 1.00 59.84 348 ARG A N 1
ATOM 2715 C CA . ARG A 1 348 ? -48.920 16.890 61.611 1.00 59.84 348 ARG A CA 1
ATOM 2716 C C . ARG A 1 348 ? -48.542 18.155 60.841 1.00 59.84 348 ARG A C 1
ATOM 2718 O O . ARG A 1 348 ? -49.432 18.889 60.422 1.00 59.84 348 ARG A O 1
ATOM 2725 N N . LEU A 1 349 ? -47.244 18.379 60.640 1.00 61.62 349 LEU A N 1
ATOM 2726 C CA . LEU A 1 349 ? -46.706 19.523 59.914 1.00 61.62 349 LEU A CA 1
ATOM 2727 C C . LEU A 1 349 ? -46.600 19.277 58.398 1.00 61.62 349 LEU A C 1
ATOM 2729 O O . LEU A 1 349 ? -46.726 20.237 57.645 1.00 61.62 349 LEU A O 1
ATOM 2733 N N . SER A 1 350 ? -46.421 18.033 57.933 1.00 53.59 350 SER A N 1
ATOM 2734 C CA . SER A 1 350 ? -46.114 17.740 56.521 1.00 53.59 350 SER A CA 1
ATOM 2735 C C . SER A 1 350 ? -47.289 17.342 55.612 1.00 53.59 350 SER A C 1
ATOM 2737 O O . SER A 1 350 ? -47.052 17.173 54.424 1.00 53.59 350 SER A O 1
ATOM 2739 N N . ARG A 1 351 ? -48.539 17.228 56.107 1.00 48.69 351 ARG A N 1
ATOM 2740 C CA . ARG A 1 351 ? -49.771 16.930 55.316 1.00 48.69 351 ARG A CA 1
ATOM 2741 C C . ARG A 1 351 ? -49.528 16.016 54.092 1.00 48.69 351 ARG A C 1
ATOM 2743 O O . ARG A 1 351 ? -49.744 16.415 52.953 1.00 48.69 351 ARG A O 1
ATOM 2750 N N . GLY A 1 352 ? -49.119 14.777 54.347 1.00 52.12 352 GLY A N 1
ATOM 2751 C CA . GLY A 1 352 ? -48.924 13.763 53.306 1.00 52.12 352 GLY A CA 1
ATOM 2752 C C . GLY A 1 352 ? -47.590 13.056 53.477 1.00 52.12 352 GLY A C 1
ATOM 2753 O O . GLY A 1 352 ? -46.547 13.561 53.081 1.00 52.12 352 GLY A O 1
ATOM 2754 N N . GLY A 1 353 ? -47.619 11.893 54.116 1.00 47.53 353 GLY A N 1
ATOM 2755 C CA . GLY A 1 353 ? -46.452 11.043 54.308 1.00 47.53 353 GLY A CA 1
ATOM 2756 C C . GLY A 1 353 ? -46.881 9.669 54.829 1.00 47.53 353 GLY A C 1
ATOM 2757 O O . GLY A 1 353 ? -47.914 9.581 55.499 1.00 47.53 353 GLY A O 1
ATOM 2758 N N . PRO A 1 354 ? -46.110 8.612 54.531 1.00 42.53 354 PRO A N 1
ATOM 2759 C CA . PRO A 1 354 ? -46.539 7.221 54.662 1.00 42.53 354 PRO A CA 1
ATOM 2760 C C . PRO A 1 354 ? -46.871 6.787 56.089 1.00 42.53 354 PRO A C 1
ATOM 2762 O O . PRO A 1 354 ? -46.450 7.401 57.071 1.00 42.53 354 PRO A O 1
ATOM 2765 N N . SER A 1 355 ? -47.656 5.716 56.214 1.00 48.25 355 SER A N 1
ATOM 2766 C CA . SER A 1 355 ? -48.344 5.313 57.447 1.00 48.25 355 SER A CA 1
ATOM 2767 C C . SER A 1 355 ? -47.488 5.197 58.733 1.00 48.25 355 SER A C 1
ATOM 2769 O O . SER A 1 355 ? -46.295 4.883 58.736 1.00 48.25 355 SER A O 1
ATOM 2771 N N . ALA A 1 356 ? -48.153 5.485 59.860 1.00 47.78 356 ALA A N 1
ATOM 2772 C CA . ALA A 1 356 ? -47.673 5.781 61.220 1.00 47.78 356 ALA A CA 1
ATOM 2773 C C . ALA A 1 356 ? -46.714 4.778 61.869 1.00 47.78 356 ALA A C 1
ATOM 2775 O O . ALA A 1 356 ? -45.850 5.186 62.642 1.00 47.78 356 ALA A O 1
ATOM 2776 N N . ALA A 1 357 ? -46.870 3.486 61.597 1.00 41.75 357 ALA A N 1
ATOM 2777 C CA . ALA A 1 357 ? -46.225 2.454 62.405 1.00 41.75 357 ALA A CA 1
ATOM 2778 C C . ALA A 1 357 ? -44.871 1.993 61.849 1.00 41.75 357 ALA A C 1
ATOM 2780 O O . ALA A 1 357 ? -43.987 1.655 62.628 1.00 41.75 357 ALA A O 1
ATOM 2781 N N . TRP A 1 358 ? -44.682 1.993 60.522 1.00 39.31 358 TRP A N 1
ATOM 2782 C CA . TRP A 1 358 ? -43.521 1.338 59.901 1.00 39.31 358 TRP A CA 1
ATOM 2783 C C . TRP A 1 358 ? -42.432 2.300 59.416 1.00 39.31 358 TRP A C 1
ATOM 2785 O O . TRP A 1 358 ? -41.256 1.988 59.559 1.00 39.31 358 TRP A O 1
ATOM 2795 N N . SER A 1 359 ? -42.772 3.514 58.961 1.00 40.78 359 SER A N 1
ATOM 2796 C CA . SER A 1 359 ? -41.751 4.562 58.772 1.00 40.78 359 SER A CA 1
ATOM 2797 C C . SER A 1 359 ? -41.113 4.939 60.113 1.00 40.78 359 SER A C 1
ATOM 2799 O O . SER A 1 359 ? -39.908 5.161 60.176 1.00 40.78 359 SER A O 1
ATOM 2801 N N . ALA A 1 360 ? -41.880 4.864 61.207 1.00 41.81 360 ALA A N 1
ATOM 2802 C CA . ALA A 1 360 ? -41.322 4.914 62.554 1.00 41.81 360 ALA A CA 1
ATOM 2803 C C . ALA A 1 360 ? -40.453 3.704 62.902 1.00 41.81 360 ALA A C 1
ATOM 2805 O O . ALA A 1 360 ? -39.436 3.861 63.571 1.00 41.81 360 ALA A O 1
ATOM 2806 N N . ALA A 1 361 ? -40.773 2.526 62.362 1.00 41.28 361 ALA A N 1
ATOM 2807 C CA . ALA A 1 361 ? -40.028 1.286 62.591 1.00 41.28 361 ALA A CA 1
ATOM 2808 C C . ALA A 1 361 ? -38.792 1.100 61.735 1.00 41.28 361 ALA A C 1
ATOM 2810 O O . ALA A 1 361 ? -38.027 0.192 62.019 1.00 41.28 361 ALA A O 1
ATOM 2811 N N . MET A 1 362 ? -38.571 1.936 60.724 1.00 39.59 362 MET A N 1
ATOM 2812 C CA . MET A 1 362 ? -37.396 1.830 59.856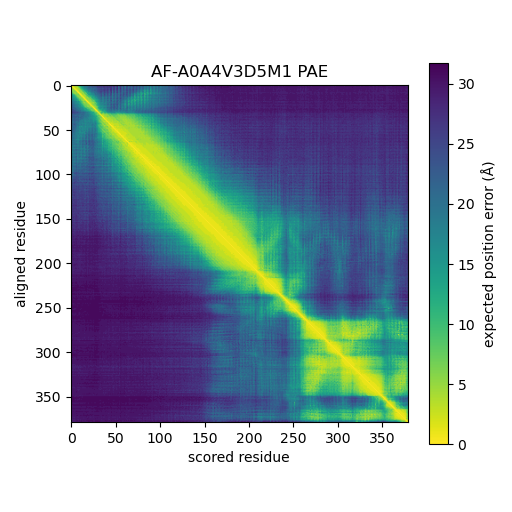 1.00 39.59 362 MET A CA 1
ATOM 2813 C C . MET A 1 362 ? -36.557 3.101 59.859 1.00 39.59 362 MET A C 1
ATOM 2815 O O . MET A 1 362 ? -35.345 3.028 60.056 1.00 39.59 362 MET A O 1
ATOM 2819 N N . LEU A 1 363 ? -37.185 4.271 59.691 1.00 43.94 363 LEU A N 1
ATOM 2820 C CA . LEU A 1 363 ? -36.489 5.562 59.747 1.00 43.94 363 LEU A CA 1
ATOM 2821 C C . LEU A 1 363 ? -36.264 5.981 61.200 1.00 43.94 363 LEU A C 1
ATOM 2823 O O . LEU A 1 363 ? -35.139 6.300 61.574 1.00 43.94 363 LEU A O 1
ATOM 2827 N N . GLY A 1 364 ? -37.298 5.855 62.043 1.00 47.22 364 GLY A N 1
ATOM 2828 C CA . GLY A 1 364 ? -37.136 5.980 63.494 1.00 47.22 364 GLY A CA 1
ATOM 2829 C C . GLY A 1 364 ? -36.184 4.934 64.035 1.00 47.22 364 GLY A C 1
ATOM 2830 O O . GLY A 1 364 ? -35.269 5.283 64.756 1.00 47.22 364 GLY A O 1
ATOM 2831 N N . HIS A 1 365 ? -36.264 3.689 63.572 1.00 48.25 365 HIS A N 1
ATOM 2832 C CA . HIS A 1 365 ? -35.300 2.666 63.963 1.00 48.25 365 HIS A CA 1
ATOM 2833 C C . HIS A 1 365 ? -33.848 3.053 63.662 1.00 48.25 365 HIS A C 1
ATOM 2835 O O . HIS A 1 365 ? -33.004 2.835 64.517 1.00 48.25 365 HIS A O 1
ATOM 2841 N N . ALA A 1 366 ? -33.516 3.663 62.519 1.00 55.53 366 ALA A N 1
ATOM 2842 C CA . ALA A 1 366 ? -32.142 4.085 62.224 1.00 55.53 366 ALA A CA 1
ATOM 2843 C C . ALA A 1 366 ? -31.615 5.196 63.159 1.00 55.53 366 ALA A C 1
ATOM 2845 O O . ALA A 1 366 ? -30.439 5.159 63.544 1.00 55.53 366 ALA A O 1
ATOM 2846 N N . GLU A 1 367 ? -32.472 6.150 63.536 1.00 60.38 367 GLU A N 1
ATOM 2847 C CA . GLU A 1 367 ? -32.149 7.282 64.418 1.00 60.38 367 GLU A CA 1
ATOM 2848 C C . GLU A 1 367 ? -32.227 6.910 65.907 1.00 60.38 367 GLU A C 1
ATOM 2850 O O . GLU A 1 367 ? -31.298 7.194 66.665 1.00 60.38 367 GLU A O 1
ATOM 2855 N N . THR A 1 368 ? -33.270 6.186 66.321 1.00 55.88 368 THR A N 1
ATOM 2856 C CA . THR A 1 368 ? -33.388 5.496 67.614 1.00 55.88 368 THR A CA 1
ATOM 2857 C C . THR A 1 368 ? -32.190 4.575 67.827 1.00 55.88 368 THR A C 1
ATOM 2859 O O . THR A 1 368 ? -31.605 4.612 68.903 1.00 55.88 368 THR A O 1
ATOM 2862 N N . ARG A 1 369 ? -31.745 3.829 66.804 1.00 60.56 369 ARG A N 1
ATOM 2863 C CA . ARG A 1 369 ? -30.512 3.017 66.810 1.00 60.56 369 ARG A CA 1
ATOM 2864 C C . ARG A 1 369 ? -29.278 3.867 67.064 1.00 60.56 369 ARG A C 1
ATOM 2866 O O . ARG A 1 369 ? -28.505 3.538 67.956 1.00 60.56 369 ARG A O 1
ATOM 2873 N N . ALA A 1 370 ? -29.076 4.939 66.297 1.00 63.16 370 ALA A N 1
ATOM 2874 C CA . ALA A 1 370 ? -27.909 5.803 66.465 1.00 63.16 370 ALA A CA 1
ATOM 2875 C C . ALA A 1 370 ? -27.867 6.400 67.881 1.00 63.16 370 ALA A C 1
ATOM 2877 O O . ALA A 1 370 ? -26.839 6.332 68.550 1.00 63.16 370 ALA A O 1
ATOM 2878 N N . ARG A 1 371 ? -29.008 6.890 68.379 1.00 65.88 371 ARG A N 1
ATOM 2879 C CA . ARG A 1 371 ? -29.134 7.462 69.726 1.00 65.88 371 ARG A CA 1
ATOM 2880 C C . ARG A 1 371 ? -28.993 6.413 70.828 1.00 65.88 371 ARG A C 1
ATOM 2882 O O . ARG A 1 371 ? -28.367 6.708 71.840 1.00 65.88 371 ARG A O 1
ATOM 2889 N N . ALA A 1 372 ? -29.525 5.205 70.646 1.00 58.84 372 ALA A N 1
ATOM 2890 C CA . ALA A 1 372 ? -29.387 4.105 71.598 1.00 58.84 372 ALA A CA 1
ATOM 2891 C C . ALA A 1 372 ? -27.930 3.634 71.704 1.00 58.84 372 ALA A C 1
ATOM 2893 O O . ALA A 1 372 ? -27.410 3.529 72.810 1.00 58.84 372 ALA A O 1
ATOM 2894 N N . LEU A 1 373 ? -27.237 3.437 70.579 1.00 63.62 373 LEU A N 1
ATOM 2895 C CA . LEU A 1 373 ? -25.816 3.063 70.564 1.00 63.62 373 LEU A CA 1
ATOM 2896 C C . LEU A 1 373 ? -24.938 4.143 71.216 1.00 63.62 373 LEU A C 1
ATOM 2898 O O . LEU A 1 373 ? -24.098 3.840 72.064 1.00 63.62 373 LEU A O 1
ATOM 2902 N N . GLN A 1 374 ? -25.204 5.415 70.907 1.00 72.56 374 GLN A N 1
ATOM 2903 C CA . GLN A 1 374 ? -24.488 6.555 71.482 1.00 72.56 374 GLN A CA 1
ATOM 2904 C C . GLN A 1 374 ? -24.764 6.717 72.989 1.00 72.56 374 GLN A C 1
ATOM 2906 O O . GLN A 1 374 ? -23.852 7.003 73.762 1.00 72.56 374 GLN A O 1
ATOM 2911 N N . ALA A 1 375 ? -26.003 6.480 73.431 1.00 62.12 375 ALA A N 1
ATOM 2912 C CA . ALA A 1 375 ? -26.402 6.534 74.838 1.00 62.12 375 ALA A CA 1
ATOM 2913 C C . ALA A 1 375 ? -25.816 5.392 75.685 1.00 62.12 375 ALA A C 1
ATOM 2915 O O . ALA A 1 375 ? -25.658 5.557 76.899 1.00 62.12 375 ALA A O 1
ATOM 2916 N N . LEU A 1 376 ? -25.517 4.252 75.057 1.00 64.12 376 LEU A N 1
ATOM 2917 C CA . LEU A 1 376 ? -24.996 3.045 75.702 1.00 64.12 376 LEU A CA 1
ATOM 2918 C C . LEU A 1 376 ? -23.469 2.908 75.596 1.00 64.12 376 LEU A C 1
ATOM 2920 O O . LEU A 1 376 ? -22.914 1.958 76.142 1.00 64.12 376 LEU A O 1
ATOM 2924 N N . GLY A 1 377 ? -22.785 3.855 74.940 1.00 58.69 377 GLY A N 1
ATOM 2925 C CA . GLY A 1 377 ? -21.323 3.863 74.807 1.00 58.69 377 GLY A CA 1
ATOM 2926 C C . GLY A 1 377 ? -20.764 2.715 73.959 1.00 58.69 377 GLY A C 1
ATOM 2927 O O . GLY A 1 377 ? -19.580 2.407 74.060 1.00 58.69 377 GLY A O 1
ATOM 2928 N N . ALA A 1 378 ? -21.609 2.073 73.150 1.00 54.19 378 ALA A N 1
ATOM 2929 C CA . ALA A 1 378 ? -21.247 0.975 72.263 1.00 54.19 378 ALA A CA 1
ATOM 2930 C C . ALA A 1 378 ? -21.186 1.509 70.825 1.00 54.19 378 ALA A C 1
ATOM 2932 O O . ALA A 1 378 ? -22.196 1.505 70.121 1.00 54.19 378 ALA A O 1
ATOM 2933 N N . ALA A 1 379 ? -20.024 2.038 70.433 1.00 43.03 379 ALA A N 1
ATOM 2934 C CA . ALA A 1 379 ? -19.711 2.394 69.048 1.00 43.03 379 ALA A CA 1
ATOM 2935 C C . ALA A 1 379 ? -18.956 1.249 68.370 1.00 43.03 379 ALA A C 1
ATOM 2937 O O . ALA A 1 379 ? -18.013 0.726 69.010 1.00 43.03 379 ALA A O 1
#

Solvent-accessible surface area (backbone atoms only — not comparable to full-atom values): 21206 Å² total; per-residue (Å²): 138,81,85,92,72,92,87,84,94,80,81,84,81,71,75,77,67,66,67,66,71,62,70,73,78,62,86,83,65,99,69,77,67,73,64,56,58,56,51,52,52,50,52,52,50,54,51,47,53,53,46,51,52,51,49,52,52,50,49,54,51,49,50,51,52,46,51,52,46,53,52,48,53,50,53,51,50,51,49,50,51,54,52,49,54,51,51,52,51,54,48,52,54,49,52,54,50,52,51,50,50,51,52,50,51,51,51,52,50,52,51,48,53,52,51,51,52,52,52,48,53,52,50,52,54,50,53,51,48,52,51,52,52,53,50,50,51,52,52,50,54,50,50,53,52,52,52,51,50,51,53,52,50,51,54,51,49,56,50,49,52,52,53,48,53,52,50,51,53,51,50,54,52,51,52,53,50,52,54,51,54,52,50,53,52,51,51,53,49,52,50,51,52,51,52,50,50,50,50,54,50,51,51,54,38,44,51,71,78,40,69,82,36,57,76,78,68,36,62,68,56,42,51,50,53,47,51,38,43,49,54,19,57,57,56,66,75,45,85,72,60,96,81,62,77,57,34,69,45,55,30,44,44,62,60,65,70,56,87,61,88,90,64,76,54,57,61,57,54,36,28,35,52,50,46,19,51,57,34,47,50,53,41,56,75,67,62,61,52,70,72,58,56,49,48,43,54,50,40,41,63,74,66,43,52,62,23,56,39,30,47,52,54,41,44,72,76,41,72,85,42,71,77,74,38,68,70,46,49,54,50,44,39,48,43,33,48,51,43,47,52,51,51,57,51,52,50,74,73,54,80,77,76,74,58,81,55,55,55,41,47,51,58,32,35,56,51,36,43,52,51,41,32,63,73,68,73,58,129

pLDDT: mean 71.12, std 18.76, range [30.89, 98.0]

Foldseek 3Di:
DDDDDDDDPDDPPPPPVVVVVVVPPPPPDDDDCPVVVVVVVVVVVVVVVVVVVVVVVVVVVVVVVVVVVVVVVVVVVVVVVVVVVVVVVVVVVVVVVVVVVVVVVVVVVVVVVVVVVVVVVVVVVVVVVVVVVVVVVVVVVVVVVVVVVVVVVVVVVVVVVVVVVVVVVVVVVVVVVVVVVVVVVVVVVVVVVVVVVVVVLVLLLCCLVPVPFCCNVPPVVVVLLVVLVVVLVVCVVPPDDVPPARSVLRSVVVVVVDDTPPDDDLLVVLLLLLLLVVLVVVCVVVVPDPVLVVVLVVCVSNVPGSNRSSLVSCCVVPVPDPSNDPVLSVVLSVLLVVLLVVVVVVCVVPVDDGDRRVCSNPVVSVVSNVVSCVVRVND

Organism: NCBI:txid360241

Mean predicted aligned error: 20.7 Å

Radius of gyration: 91.58 Å; Cα contacts (8 Å, |Δi|>4): 147; chains: 1; bounding box: 158×43×242 Å

Sequence (379 aa):
MSAFTSSAGGQFAGALGLAFAAARAASERGEDWAAQAKRYRRLAEDYKEAYDKLYEALTITKEGAQEARQTRDFLLGKLAEATQELADARGVIRSLNDDLRSTSAALNEATAHLRDATALVKRLQEEKRQLIEAHRQQMQQALERETRQVEELKARVAELQRREAEAVSRAEAAARQVERLSAEREELRRWHAANLALRCALEVQLLRADADNPLLQDQDLRDRVRRAGEMAVTMLGEAPEAGAPDPFDMAREAGLTFSVPGRPNSVEVLSELALAEVYMRRLLALNLPADRAMEVLQRLGRGEGAASAARELLREMEPGSVLLKPETVERVQGIAMEEFQRQQQQRRLSRGGPSAAWSAAMLGHAETRARALQALGAA

Secondary structure (DSSP, 8-state):
----------SSSSSSSTTTTGGGS-SSS---THHHHHHHHHHHHHHHHHHHHHHHHHHHHHHHHHHHHHHHHHHHHHHHHHHHHHHHHHHHHHHHHHHHHHHHHHHHHHHHHHHHHHHHHHHHHHHHHHHHHHHHHHHHHHHHHHHHHHHHHHHHHHHHHHHHHHHHHHHHHHHHHHHHHHHHHHHHHHHHHHHHHHHHHHHHHHHHH-TT-HHHH-HHHHHHHHHHHHHHHHHTSSPPPTTPPPHHHHHHHHHHSS--TTPPPHHHHHHHHHHHHHHHHHHHHTT--HHHHHHHHHHHHTT--HHHHHHHHHHHH-TT-GGGSHHHHHHHHHHHHHHHHHHHHHHHHHS--S-TTTHIIIIIHHHHHHHHHHHHT--